Protein AF-0000000085037122 (afdb_homodimer)

Sequence (544 aa):
MSQRAVSKRISALEAEIGATLFDRQKNKINLTAAGKHFLTRATELLNTMRMTTYEVQQFTQQAKEQFSVGYFSPFEGALLRMALLDLPTTTNFLIEEAGIEHLISDVLLKKIDCAVIIDNPLFNAKIDQTNLDSVTLVTDHMTLGLSPDLISDQTDSPADYLAKFPVIYYSSEESTYLEEVFKSSIGQLADTFNARRVNSYEQMQLLVGMGKAISFYPTELIKYMATPYDHIAYLSLDGVTTAHSEFKLIYHHDNHQPLIKQIQRYFDTHQFMSQRAVSKRISALEAEIGATLFDRQKNKINLTAAGKHFLTRATELLNTMRMTTYEVQQFTQQAKEQFSVGYFSPFEGALLRMALLDLPTTTNFLIEEAGIEHLISDVLLKKIDCAVIIDNPLFNAKIDQTNLDSVTLVTDHMTLGLSPDLISDQTDSPADYLAKFPVIYYSSEESTYLEEVFKSSIGQLADTFNARRVNSYEQMQLLVGMGKAISFYPTELIKYMATPYDHIAYLSLDGVTTAHSEFKLIYHHDNHQPLIKQIQRYFDTHQF

Nearest PDB structures (foldseek):
  5b7h-assembly1_A-2  TM=7.886E-01  e=1.261E-11  Vibrio vulnificus
  5b7d-assembly1_A  TM=7.659E-01  e=2.885E-11  Vibrio vulnificus
  5b70-assembly1_D  TM=8.057E-01  e=8.514E-11  Vibrio vulnificus
  5b7h-assembly2_B-2  TM=7.870E-01  e=5.811E-11  Vibrio vulnificus
  5x0v-assembly1_A  TM=7.653E-01  e=4.505E-11  Vibrio vulnificus

Structure (mmCIF, N/CA/C/O backbone):
data_AF-0000000085037122-model_v1
#
loop_
_entity.id
_entity.type
_entity.pdbx_description
1 polymer 'Transcriptional regulator'
#
loop_
_atom_site.group_PDB
_atom_site.id
_atom_site.type_symbol
_atom_site.label_atom_id
_atom_site.label_alt_id
_atom_site.label_comp_id
_atom_site.label_asym_id
_atom_site.label_entity_id
_atom_site.label_seq_id
_atom_site.pdbx_PDB_ins_code
_atom_site.Cartn_x
_atom_site.Cartn_y
_atom_site.Cartn_z
_atom_site.occupancy
_atom_site.B_iso_or_equiv
_atom_site.auth_seq_id
_atom_site.auth_comp_id
_atom_site.auth_asym_id
_atom_site.auth_atom_id
_atom_site.pdbx_PDB_model_num
ATOM 1 N N . MET A 1 1 ? -5.117 7.746 -39.094 1 28.67 1 MET A N 1
ATOM 2 C CA . MET A 1 1 ? -4.641 9.039 -38.594 1 28.67 1 MET A CA 1
ATOM 3 C C . MET A 1 1 ? -3.121 9.055 -38.469 1 28.67 1 MET A C 1
ATOM 5 O O . MET A 1 1 ? -2.535 8.133 -37.906 1 28.67 1 MET A O 1
ATOM 9 N N . SER A 1 2 ? -2.502 9.977 -39.125 1 33.81 2 SER A N 1
ATOM 10 C CA . SER A 1 2 ? -1.051 9.969 -39.25 1 33.81 2 SER A CA 1
ATOM 11 C C . SER A 1 2 ? -0.363 10.406 -37.969 1 33.81 2 SER A C 1
ATOM 13 O O . SER A 1 2 ? -0.97 11.078 -37.125 1 33.81 2 SER A O 1
ATOM 15 N N . GLN A 1 3 ? 0.705 9.852 -37.719 1 37.91 3 GLN A N 1
ATOM 16 C CA . GLN A 1 3 ? 1.685 10.227 -36.719 1 37.91 3 GLN A CA 1
ATOM 17 C C . GLN A 1 3 ? 1.661 11.734 -36.469 1 37.91 3 GLN A C 1
ATOM 19 O O . GLN A 1 3 ? 1.847 12.188 -35.312 1 37.91 3 GLN A O 1
ATOM 24 N N . ARG A 1 4 ? 1.228 12.469 -37.344 1 41.72 4 ARG A N 1
ATOM 25 C CA . ARG A 1 4 ? 1.311 13.922 -37.375 1 41.72 4 ARG A CA 1
ATOM 26 C C . ARG A 1 4 ? 0.114 14.547 -36.656 1 41.72 4 ARG A C 1
ATOM 28 O O . ARG A 1 4 ? 0.257 15.555 -35.969 1 41.72 4 ARG A O 1
ATOM 35 N N . ALA A 1 5 ? -1.044 13.969 -36.688 1 40.03 5 ALA A N 1
ATOM 36 C CA . ALA A 1 5 ? -2.266 14.555 -36.156 1 40.03 5 ALA A CA 1
ATOM 37 C C . ALA A 1 5 ? -2.324 14.391 -34.625 1 40.03 5 ALA A C 1
ATOM 39 O O . ALA A 1 5 ? -2.762 15.297 -33.906 1 40.03 5 ALA A O 1
ATOM 40 N N . VAL A 1 6 ? -1.903 13.336 -34.094 1 41.81 6 VAL A N 1
ATOM 41 C CA . VAL A 1 6 ? -1.728 13.07 -32.656 1 41.81 6 VAL A CA 1
ATOM 42 C C . VAL A 1 6 ? -0.748 14.078 -32.062 1 41.81 6 VAL A C 1
ATOM 44 O O . VAL A 1 6 ? -0.993 14.633 -30.984 1 41.81 6 VAL A O 1
ATOM 47 N N . SER A 1 7 ? 0.217 14.359 -32.812 1 44.16 7 SER A N 1
ATOM 48 C CA . SER A 1 7 ? 1.263 15.289 -32.406 1 44.16 7 SER A CA 1
ATOM 49 C C . SER A 1 7 ? 0.714 16.703 -32.25 1 44.16 7 SER A C 1
ATOM 51 O O . SER A 1 7 ? 1.035 17.406 -31.281 1 44.16 7 SER A O 1
ATOM 53 N N . LYS A 1 8 ? -0.159 17.016 -33 1 48.09 8 LYS A N 1
ATOM 54 C CA . LYS A 1 8 ? -0.677 18.375 -33 1 48.09 8 LYS A CA 1
ATOM 55 C C . LYS A 1 8 ? -1.667 18.594 -31.859 1 48.09 8 LYS A C 1
ATOM 57 O O . LYS A 1 8 ? -1.671 19.656 -31.234 1 48.09 8 LYS A O 1
ATOM 62 N N . ARG A 1 9 ? -2.494 17.688 -31.531 1 42.41 9 ARG A N 1
ATOM 63 C CA . ARG A 1 9 ? -3.471 17.781 -30.453 1 42.41 9 ARG A CA 1
ATOM 64 C C . ARG A 1 9 ? -2.785 17.766 -29.094 1 42.41 9 ARG A C 1
ATOM 66 O O . ARG A 1 9 ? -3.18 18.5 -28.172 1 42.41 9 ARG A O 1
ATOM 73 N N . ILE A 1 10 ? -1.979 16.922 -28.922 1 48.09 10 ILE A N 1
ATOM 74 C CA . ILE A 1 10 ? -1.105 16.953 -27.75 1 48.09 10 ILE A CA 1
ATOM 75 C C . ILE A 1 10 ? -0.454 18.344 -27.641 1 48.09 10 ILE A C 1
ATOM 77 O O . ILE A 1 10 ? -0.385 18.906 -26.547 1 48.09 10 ILE A O 1
ATOM 81 N N . SER A 1 11 ? -0.186 18.75 -28.812 1 52.81 11 SER A N 1
ATOM 82 C CA . SER A 1 11 ? 0.436 20.078 -28.844 1 52.81 11 SER A CA 1
ATOM 83 C C . SER A 1 11 ? -0.554 21.156 -28.438 1 52.81 11 SER A C 1
ATOM 85 O O . SER A 1 11 ? -0.195 22.109 -27.719 1 52.81 11 SER A O 1
ATOM 87 N N . ALA A 1 12 ? -1.686 21.031 -28.734 1 47.84 12 ALA A N 1
ATOM 88 C CA . ALA A 1 12 ? -2.711 22 -28.375 1 47.84 12 ALA A CA 1
ATOM 89 C C . ALA A 1 12 ? -3.047 21.922 -26.891 1 47.84 12 ALA A C 1
ATOM 91 O O . ALA A 1 12 ? -3.209 22.953 -26.234 1 47.84 12 ALA A O 1
ATOM 92 N N . LEU A 1 13 ? -3.33 20.75 -26.406 1 44.78 13 LEU A N 1
ATOM 93 C CA . LEU A 1 13 ? -3.484 20.562 -24.969 1 44.78 13 LEU A CA 1
ATOM 94 C C . LEU A 1 13 ? -2.287 21.141 -24.219 1 44.78 13 LEU A C 1
ATOM 96 O O . LEU A 1 13 ? -2.449 21.797 -23.188 1 44.78 13 LEU A O 1
ATOM 100 N N . GLU A 1 14 ? -1.261 20.859 -24.734 1 49.47 14 GLU A N 1
ATOM 101 C CA . GLU A 1 14 ? -0.021 21.422 -24.219 1 49.47 14 GLU A CA 1
ATOM 102 C C . GLU A 1 14 ? -0.049 22.953 -24.25 1 49.47 14 GLU A C 1
ATOM 104 O O . GLU A 1 14 ? 0.399 23.609 -23.312 1 49.47 14 GLU A O 1
ATOM 109 N N . ALA A 1 15 ? -0.587 23.422 -25.219 1 49.31 15 ALA A N 1
ATOM 110 C CA . ALA A 1 15 ? -0.687 24.859 -25.375 1 49.31 15 ALA A CA 1
ATOM 111 C C . ALA A 1 15 ? -1.72 25.453 -24.406 1 49.31 15 ALA A C 1
ATOM 113 O O . ALA A 1 15 ? -1.498 26.5 -23.812 1 49.31 15 ALA A O 1
ATOM 114 N N . GLU A 1 16 ? -2.697 24.812 -24.25 1 44.72 16 GLU A N 1
ATOM 115 C CA . GLU A 1 16 ? -3.756 25.297 -23.359 1 44.72 16 GLU A CA 1
ATOM 116 C C . GLU A 1 16 ? -3.305 25.266 -21.906 1 44.72 16 GLU A C 1
ATOM 118 O O . GLU A 1 16 ? -3.625 26.156 -21.125 1 44.72 16 GLU A O 1
ATOM 123 N N . ILE A 1 17 ? -2.678 24.297 -21.641 1 42.62 17 ILE A N 1
ATOM 124 C CA . ILE A 1 17 ? -2.197 24.156 -20.266 1 42.62 17 ILE A CA 1
ATOM 125 C C . ILE A 1 17 ? -0.848 24.844 -20.125 1 42.62 17 ILE A C 1
ATOM 127 O O . ILE A 1 17 ? -0.381 25.078 -19 1 42.62 17 ILE A O 1
ATOM 131 N N . GLY A 1 18 ? -0.406 25.328 -21.312 1 43.69 18 GLY A N 1
ATOM 132 C CA . GLY A 1 18 ? 0.851 26.062 -21.359 1 43.69 18 GLY A CA 1
ATOM 133 C C . GLY A 1 18 ? 2.059 25.188 -21.078 1 43.69 18 GLY A C 1
ATOM 134 O O . GLY A 1 18 ? 3.098 25.672 -20.641 1 43.69 18 GLY A O 1
ATOM 135 N N . ALA A 1 19 ? 1.777 23.891 -21.016 1 43.44 19 ALA A N 1
ATOM 136 C CA . ALA A 1 19 ? 2.883 22.969 -20.75 1 43.44 19 ALA A CA 1
ATOM 137 C C . ALA A 1 19 ? 2.924 21.859 -21.781 1 43.44 19 ALA A C 1
ATOM 139 O O . ALA A 1 19 ? 1.881 21.422 -22.281 1 43.44 19 ALA A O 1
ATOM 140 N N . THR A 1 20 ? 4.082 21.562 -22.312 1 50.81 20 THR A N 1
ATOM 141 C CA . THR A 1 20 ? 4.312 20.422 -23.203 1 50.81 20 THR A CA 1
ATOM 142 C C . THR A 1 20 ? 4.184 19.109 -22.422 1 50.81 20 THR A C 1
ATOM 144 O O . THR A 1 20 ? 4.859 18.906 -21.422 1 50.81 20 THR A O 1
ATOM 147 N N . LEU A 1 21 ? 3.164 18.312 -22.766 1 48.31 21 LEU A N 1
ATOM 148 C CA . LEU A 1 21 ? 2.857 17.109 -22.031 1 48.31 21 LEU A CA 1
ATOM 149 C C . LEU A 1 21 ? 3.566 15.898 -22.641 1 48.31 21 LEU A C 1
ATOM 151 O O . LEU A 1 21 ? 3.836 14.914 -21.938 1 48.31 21 LEU A O 1
ATOM 155 N N . PHE A 1 22 ? 3.809 16.062 -24 1 48.81 22 PHE A N 1
ATOM 156 C CA . PHE A 1 22 ? 4.449 14.969 -24.719 1 48.81 22 PHE A CA 1
ATOM 157 C C . PHE A 1 22 ? 5.688 15.461 -25.453 1 48.81 22 PHE A C 1
ATOM 159 O O . PHE A 1 22 ? 5.68 16.547 -26.047 1 48.81 22 PHE A O 1
ATOM 166 N N . ASP A 1 23 ? 6.875 14.922 -25.172 1 49.38 23 ASP A N 1
ATOM 167 C CA . ASP A 1 23 ? 8.055 15.18 -25.984 1 49.38 23 ASP A CA 1
ATOM 168 C C . ASP A 1 23 ? 7.973 14.43 -27.312 1 49.38 23 ASP A C 1
ATOM 170 O O . ASP A 1 23 ? 7.938 13.195 -27.328 1 49.38 23 ASP A O 1
ATOM 174 N N . ARG A 1 24 ? 7.492 15.133 -28.297 1 44.66 24 ARG A N 1
ATOM 175 C CA . ARG A 1 24 ? 7.266 14.586 -29.625 1 44.66 24 ARG A CA 1
ATOM 176 C C . ARG A 1 24 ? 8.586 14.359 -30.359 1 44.66 24 ARG A C 1
ATOM 178 O O . ARG A 1 24 ? 8.719 14.703 -31.531 1 44.66 24 ARG A O 1
ATOM 185 N N . GLN A 1 25 ? 9.625 14.18 -29.734 1 45.06 25 GLN A N 1
ATOM 186 C CA . GLN A 1 25 ? 10.695 13.828 -30.672 1 45.06 25 GLN A CA 1
ATOM 187 C C . GLN A 1 25 ? 10.297 12.641 -31.547 1 45.06 25 GLN A C 1
ATOM 189 O O . GLN A 1 25 ? 9.406 11.867 -31.172 1 45.06 25 GLN A O 1
ATOM 194 N N . LYS A 1 26 ? 10.797 12.383 -32.75 1 40.94 26 LYS A N 1
ATOM 195 C CA . LYS A 1 26 ? 10.438 11.516 -33.875 1 40.94 26 LYS A CA 1
ATOM 196 C C . LYS A 1 26 ? 9.695 10.273 -33.406 1 40.94 26 LYS A C 1
ATOM 198 O O . LYS A 1 26 ? 8.656 9.914 -33.969 1 40.94 26 LYS A O 1
ATOM 203 N N . ASN A 1 27 ? 10.219 9.109 -33.094 1 36.44 27 ASN A N 1
ATOM 204 C CA . ASN A 1 27 ? 9.766 7.723 -33.062 1 36.44 27 ASN A CA 1
ATOM 205 C C . ASN A 1 27 ? 9.219 7.332 -31.703 1 36.44 27 ASN A C 1
ATOM 207 O O . ASN A 1 27 ? 8.867 6.172 -31.469 1 36.44 27 ASN A O 1
ATOM 211 N N . LYS A 1 28 ? 9.25 8.289 -30.656 1 35.5 28 LYS A N 1
ATOM 212 C CA . LYS A 1 28 ? 8.812 7.723 -29.375 1 35.5 28 LYS A CA 1
ATOM 213 C C . LYS A 1 28 ? 7.945 8.711 -28.609 1 35.5 28 LYS A C 1
ATOM 215 O O . LYS A 1 28 ? 8.336 9.859 -28.406 1 35.5 28 LYS A O 1
ATOM 220 N N . ILE A 1 29 ? 6.574 8.625 -28.5 1 36.69 29 ILE A N 1
ATOM 221 C CA . ILE A 1 29 ? 5.641 9.453 -27.766 1 36.69 29 ILE A CA 1
ATOM 222 C C . ILE A 1 29 ? 5.84 9.242 -26.266 1 36.69 29 ILE A C 1
ATOM 224 O O . ILE A 1 29 ? 5.508 8.18 -25.734 1 36.69 29 ILE A O 1
ATOM 228 N N . ASN A 1 30 ? 6.789 10.039 -25.672 1 43.25 30 ASN A N 1
ATOM 229 C CA . ASN A 1 30 ? 7.023 10 -24.234 1 43.25 30 ASN A CA 1
ATOM 230 C C . ASN A 1 30 ? 6.234 11.094 -23.516 1 43.25 30 ASN A C 1
ATOM 232 O O . ASN A 1 30 ? 6.082 12.203 -24.031 1 43.25 30 ASN A O 1
ATOM 236 N N . LEU A 1 31 ? 5.379 10.781 -22.516 1 45.06 31 LEU A N 1
ATOM 237 C CA . LEU A 1 31 ? 4.785 11.82 -21.688 1 45.06 31 LEU A CA 1
ATOM 238 C C . LEU A 1 31 ? 5.859 12.719 -21.094 1 45.06 31 LEU A C 1
ATOM 240 O O . LEU A 1 31 ? 6.91 12.242 -20.656 1 45.06 31 LEU A O 1
ATOM 244 N N . THR A 1 32 ? 5.598 14.016 -21.172 1 46.31 32 THR A N 1
ATOM 245 C CA . THR A 1 32 ? 6.465 14.969 -20.484 1 46.31 32 THR A CA 1
ATOM 246 C C . THR A 1 32 ? 6.223 14.93 -18.984 1 46.31 32 THR A C 1
ATOM 248 O O . THR A 1 32 ? 5.293 14.273 -18.516 1 46.31 32 THR A O 1
ATOM 251 N N . ALA A 1 33 ? 7.023 15.531 -18.172 1 45.62 33 ALA A N 1
ATOM 252 C CA . ALA A 1 33 ? 6.828 15.695 -16.734 1 45.62 33 ALA A CA 1
ATOM 253 C C . ALA A 1 33 ? 5.473 16.328 -16.438 1 45.62 33 ALA A C 1
ATOM 255 O O . ALA A 1 33 ? 4.77 15.891 -15.516 1 45.62 33 ALA A O 1
ATOM 256 N N . ALA A 1 34 ? 5.109 17.312 -17.125 1 44.31 34 ALA A N 1
ATOM 257 C CA . ALA A 1 34 ? 3.832 18 -16.984 1 44.31 34 ALA A CA 1
ATOM 258 C C . ALA A 1 34 ? 2.666 17.078 -17.344 1 44.31 34 ALA A C 1
ATOM 260 O O . ALA A 1 34 ? 1.625 17.109 -16.688 1 44.31 34 ALA A O 1
ATOM 261 N N . GLY A 1 35 ? 2.838 16.328 -18.297 1 45.47 35 GLY A N 1
ATOM 262 C CA . GLY A 1 35 ? 1.828 15.359 -18.703 1 45.47 35 GLY A CA 1
ATOM 263 C C . GLY A 1 35 ? 1.562 14.289 -17.672 1 45.47 35 GLY A C 1
ATOM 264 O O . GLY A 1 35 ? 0.407 13.953 -17.391 1 45.47 35 GLY A O 1
ATOM 265 N N . LYS A 1 36 ? 2.576 13.781 -17.203 1 49.22 36 LYS A N 1
ATOM 266 C CA . LYS A 1 36 ? 2.477 12.797 -16.125 1 49.22 36 LYS A CA 1
ATOM 267 C C . LYS A 1 36 ? 1.764 13.383 -14.906 1 49.22 36 LYS A C 1
ATOM 269 O O . LYS A 1 36 ? 0.916 12.727 -14.297 1 49.22 36 LYS A O 1
ATOM 274 N N . HIS A 1 37 ? 1.987 14.602 -14.641 1 48.22 37 HIS A N 1
ATOM 275 C CA . HIS A 1 37 ? 1.341 15.32 -13.547 1 48.22 37 HIS A CA 1
ATOM 276 C C . HIS A 1 37 ? -0.148 15.508 -13.82 1 48.22 37 HIS A C 1
ATOM 278 O O . HIS A 1 37 ? -0.976 15.312 -12.93 1 48.22 37 HIS A O 1
ATOM 284 N N . PHE A 1 38 ? -0.425 15.852 -15.016 1 45.88 38 PHE A N 1
ATOM 285 C CA . PHE A 1 38 ? -1.817 16.094 -15.375 1 45.88 38 PHE A CA 1
ATOM 286 C C . PHE A 1 38 ? -2.625 14.797 -15.289 1 45.88 38 PHE A C 1
ATOM 288 O O . PHE A 1 38 ? -3.74 14.789 -14.766 1 45.88 38 PHE A O 1
ATOM 295 N N . LEU A 1 39 ? -2.049 13.797 -15.797 1 46.5 39 LEU A N 1
ATOM 296 C CA . LEU A 1 39 ? -2.75 12.516 -15.789 1 46.5 39 LEU A CA 1
ATOM 297 C C . LEU A 1 39 ? -2.998 12.047 -14.359 1 46.5 39 LEU A C 1
ATOM 299 O O . LEU A 1 39 ? -4.09 11.562 -14.039 1 46.5 39 LEU A O 1
ATOM 303 N N . THR A 1 40 ? -2.062 12.156 -13.672 1 48.88 40 THR A N 1
ATOM 304 C CA . THR A 1 40 ? -2.189 11.812 -12.258 1 48.88 40 THR A CA 1
ATOM 305 C C . THR A 1 40 ? -3.252 12.672 -11.586 1 48.88 40 THR A C 1
ATOM 307 O O . THR A 1 40 ? -4.098 12.156 -10.852 1 48.88 40 THR A O 1
ATOM 310 N N . ARG A 1 41 ? -3.266 13.922 -11.898 1 46 41 ARG A N 1
ATOM 311 C CA . ARG A 1 41 ? -4.215 14.852 -11.281 1 46 41 ARG A CA 1
ATOM 312 C C . ARG A 1 41 ? -5.637 14.57 -11.758 1 46 41 ARG A C 1
ATOM 314 O O . ARG A 1 41 ? -6.582 14.602 -10.969 1 46 41 ARG A O 1
ATOM 321 N N . ALA A 1 42 ? -5.754 14.297 -12.984 1 45.81 42 ALA A N 1
ATOM 322 C CA . ALA A 1 42 ? -7.074 14.023 -13.539 1 45.81 42 ALA A CA 1
ATOM 323 C C . ALA A 1 42 ? -7.676 12.758 -12.938 1 45.81 42 ALA A C 1
ATOM 325 O O . ALA A 1 42 ? -8.859 12.727 -12.594 1 45.81 42 ALA A O 1
ATOM 326 N N . THR A 1 43 ? -6.824 11.805 -12.891 1 45.94 43 THR A N 1
ATOM 327 C CA . THR A 1 43 ? -7.27 10.547 -12.289 1 45.94 43 THR A CA 1
ATOM 328 C C . THR A 1 43 ? -7.648 10.758 -10.828 1 45.94 43 THR A C 1
ATOM 330 O O . THR A 1 43 ? -8.664 10.234 -10.367 1 45.94 43 THR A O 1
ATOM 333 N N . GLU A 1 44 ? -6.902 11.477 -10.195 1 46.78 44 GLU A N 1
ATOM 334 C CA . GLU A 1 44 ? -7.156 11.82 -8.805 1 46.78 44 GLU A CA 1
ATOM 335 C C . GLU A 1 44 ? -8.43 12.656 -8.664 1 46.78 44 GLU A C 1
ATOM 337 O O . GLU A 1 44 ? -9.219 12.438 -7.742 1 46.78 44 GLU A O 1
ATOM 342 N N . LEU A 1 45 ? -8.57 13.609 -9.523 1 43.69 45 LEU A N 1
ATOM 343 C CA . LEU A 1 45 ? -9.758 14.453 -9.5 1 43.69 45 LEU A CA 1
ATOM 344 C C . LEU A 1 45 ? -11.023 13.625 -9.695 1 43.69 45 LEU A C 1
ATOM 346 O O . LEU A 1 45 ? -12.016 13.828 -9 1 43.69 45 LEU A O 1
ATOM 350 N N . LEU A 1 46 ? -10.914 12.742 -10.531 1 40.31 46 LEU A N 1
ATOM 351 C CA . LEU A 1 46 ? -12.062 11.883 -10.781 1 40.31 46 LEU A CA 1
ATOM 352 C C . LEU A 1 46 ? -12.352 11 -9.57 1 40.31 46 LEU A C 1
ATOM 354 O O . LEU A 1 46 ? -13.516 10.828 -9.188 1 40.31 46 LEU A O 1
ATOM 358 N N . ASN A 1 47 ? -11.336 10.477 -9.055 1 45.59 47 ASN A N 1
ATOM 359 C CA . ASN A 1 47 ? -11.5 9.633 -7.871 1 45.59 47 ASN A CA 1
ATOM 360 C C . ASN A 1 47 ? -12.016 10.43 -6.68 1 45.59 47 ASN A C 1
ATOM 362 O O . ASN A 1 47 ? -12.883 9.969 -5.941 1 45.59 47 ASN A O 1
ATOM 366 N N . THR A 1 48 ? -11.438 11.586 -6.531 1 43.31 48 THR A N 1
ATOM 367 C CA . THR A 1 48 ? -11.867 12.492 -5.473 1 43.31 48 THR A CA 1
ATOM 368 C C . THR A 1 48 ? -13.305 12.953 -5.703 1 43.31 48 THR A C 1
ATOM 370 O O . THR A 1 48 ? -14.102 13.016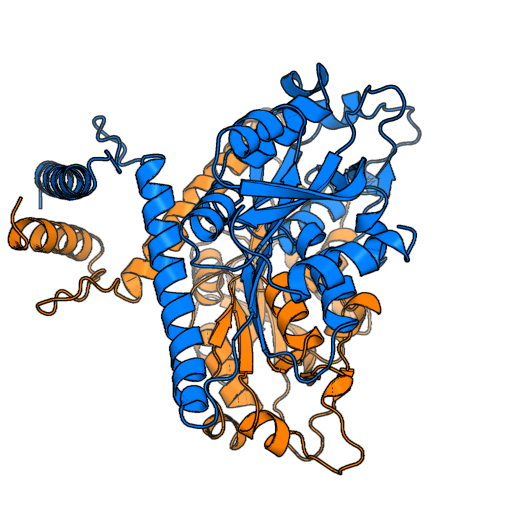 -4.766 1 43.31 48 THR A O 1
ATOM 373 N N . MET A 1 49 ? -13.594 13.359 -6.863 1 36.47 49 MET A N 1
ATOM 374 C CA . MET A 1 49 ? -14.953 13.773 -7.191 1 36.47 49 MET A CA 1
ATOM 375 C C . MET A 1 49 ? -15.953 12.672 -6.871 1 36.47 49 MET A C 1
ATOM 377 O O . MET A 1 49 ? -17.047 12.938 -6.363 1 36.47 49 MET A O 1
ATOM 381 N N . ARG A 1 50 ? -15.508 11.555 -7.094 1 39.62 50 ARG A N 1
ATOM 382 C CA . ARG A 1 50 ? -16.406 10.438 -6.793 1 39.62 50 ARG A CA 1
ATOM 383 C C . ARG A 1 50 ? -16.562 10.25 -5.289 1 39.62 50 ARG A C 1
ATOM 385 O O . ARG A 1 50 ? -17.656 9.977 -4.805 1 39.62 50 ARG A O 1
ATOM 392 N N . MET A 1 51 ? -15.484 10.328 -4.602 1 41.16 51 MET A N 1
ATOM 393 C CA . MET A 1 51 ? -15.57 10.211 -3.146 1 41.16 51 MET A CA 1
ATOM 394 C C . MET A 1 51 ? -16.344 11.383 -2.553 1 41.16 51 MET A C 1
ATOM 396 O O . MET A 1 51 ? -17.109 11.211 -1.597 1 41.16 51 MET A O 1
ATOM 400 N N . THR A 1 52 ? -16.156 12.516 -3.143 1 41.06 52 THR A N 1
ATOM 401 C CA . THR A 1 52 ? -16.812 13.734 -2.66 1 41.06 52 THR A CA 1
ATOM 402 C C . THR A 1 52 ? -18.312 13.688 -2.93 1 41.06 52 THR A C 1
ATOM 404 O O . THR A 1 52 ? -19.109 14.164 -2.117 1 41.06 52 THR A O 1
ATOM 407 N N . THR A 1 53 ? -18.625 13.133 -3.986 1 37.56 53 THR A N 1
ATOM 408 C CA . THR A 1 53 ? -20.062 13.141 -4.234 1 37.56 53 THR A CA 1
ATOM 409 C C . THR A 1 53 ? -20.812 12.438 -3.104 1 37.56 53 THR A C 1
ATOM 411 O O . THR A 1 53 ? -21.891 12.875 -2.699 1 37.56 53 THR A O 1
ATOM 414 N N . TYR A 1 54 ? -20.297 11.367 -2.66 1 37.69 54 TYR A N 1
ATOM 415 C CA . TYR A 1 54 ? -20.922 10.727 -1.517 1 37.69 54 TYR A CA 1
ATOM 416 C C . TYR A 1 54 ? -20.953 11.656 -0.311 1 37.69 54 TYR A C 1
ATOM 418 O O . TYR A 1 54 ? -21.953 11.742 0.398 1 37.69 54 TYR A O 1
ATOM 426 N N . GLU A 1 55 ? -19.859 12.312 -0.24 1 37.62 55 GLU A N 1
ATOM 427 C CA . GLU A 1 55 ? -19.812 13.266 0.865 1 37.62 55 GLU A CA 1
ATOM 428 C C . GLU A 1 55 ? -20.844 14.367 0.688 1 37.62 55 GLU A C 1
ATOM 430 O O . GLU A 1 55 ? -21.453 14.812 1.662 1 37.62 55 GLU A O 1
ATOM 435 N N . VAL A 1 56 ? -21.109 14.648 -0.518 1 36.91 56 VAL A N 1
ATOM 436 C CA . VAL A 1 56 ? -22.094 15.703 -0.763 1 36.91 56 VAL A CA 1
ATOM 437 C C . VAL A 1 56 ? -23.484 15.242 -0.309 1 36.91 56 VAL A C 1
ATOM 439 O O . VAL A 1 56 ? -24.25 16.016 0.261 1 36.91 56 VAL A O 1
ATOM 442 N N . GLN A 1 57 ? -23.734 14.055 -0.609 1 38.56 57 GLN A N 1
ATOM 443 C CA . GLN A 1 57 ? -25.078 13.633 -0.226 1 38.56 57 GLN A CA 1
ATOM 444 C C . GLN A 1 57 ? -25.25 13.664 1.29 1 38.56 57 GLN A C 1
ATOM 446 O O . GLN A 1 57 ? -26.344 13.945 1.79 1 38.56 57 GLN A O 1
ATOM 451 N N . GLN A 1 58 ? -24.203 13.195 1.931 1 38.62 58 GLN A N 1
ATOM 452 C CA . GLN A 1 58 ? -24.328 13.344 3.377 1 38.62 58 GLN A CA 1
ATOM 453 C C . GLN A 1 58 ? -24.344 14.82 3.777 1 38.62 58 GLN A C 1
ATOM 455 O O . GLN A 1 58 ? -24.578 15.148 4.941 1 38.62 58 GLN A O 1
ATOM 460 N N . PHE A 1 59 ? -24.141 15.648 2.867 1 36.91 59 PHE A N 1
ATOM 461 C CA . PHE A 1 59 ? -24.047 17.094 3.078 1 36.91 59 PHE A CA 1
ATOM 462 C C . PHE A 1 59 ? -25.422 17.672 3.387 1 36.91 59 PHE A C 1
ATOM 464 O O . PHE A 1 59 ? -25.562 18.875 3.625 1 36.91 59 PHE A O 1
ATOM 471 N N . THR A 1 60 ? -26.453 17.141 3.094 1 35.47 60 THR A N 1
ATOM 472 C CA . THR A 1 60 ? -27.578 18.016 3.4 1 35.47 60 THR A CA 1
ATOM 473 C C . THR A 1 60 ? -27.562 18.438 4.863 1 35.47 60 THR A C 1
ATOM 475 O O . THR A 1 60 ? -28.188 19.422 5.242 1 35.47 60 THR A O 1
ATOM 478 N N . GLN A 1 61 ? -27.625 17.578 5.859 1 37.59 61 GLN A N 1
ATOM 479 C CA . GLN A 1 61 ? -27.828 18.234 7.145 1 37.59 61 GLN A CA 1
ATOM 480 C C . GLN A 1 61 ? -26.75 19.281 7.41 1 37.59 61 GLN A C 1
ATOM 482 O O . GLN A 1 61 ? -25.781 19.375 6.648 1 37.59 61 GLN A O 1
ATOM 487 N N . GLN A 1 62 ? -26.297 19.625 8.906 1 38.41 62 GLN A N 1
ATOM 488 C CA . GLN A 1 62 ? -25.453 20.703 9.406 1 38.41 62 GLN A CA 1
ATOM 489 C C . GLN A 1 62 ? -24.109 20.719 8.68 1 38.41 62 GLN A C 1
ATOM 491 O O . GLN A 1 62 ? -23.453 19.688 8.555 1 38.41 62 GLN A O 1
ATOM 496 N N . ALA A 1 63 ? -23.766 21.578 7.691 1 44.25 63 ALA A N 1
ATOM 497 C CA . ALA A 1 63 ? -22.531 22.109 7.105 1 44.25 63 ALA A CA 1
ATOM 498 C C . ALA A 1 63 ? -21.344 21.828 8.008 1 44.25 63 ALA A C 1
ATOM 500 O O . ALA A 1 63 ? -20.891 22.719 8.727 1 44.25 63 ALA A O 1
ATOM 501 N N . LYS A 1 64 ? -21.375 20.938 8.906 1 49.97 64 LYS A N 1
ATOM 502 C CA . LYS A 1 64 ? -20.25 20.828 9.82 1 49.97 64 LYS A CA 1
ATOM 503 C C . LYS A 1 64 ? -18.922 20.828 9.062 1 49.97 64 LYS A C 1
ATOM 505 O O . LYS A 1 64 ? -18.812 20.25 7.977 1 49.97 64 LYS A O 1
ATOM 510 N N . GLU A 1 65 ? -18.141 21.906 9.398 1 60.97 65 GLU A N 1
ATOM 511 C CA . GLU A 1 65 ? -16.797 22.266 8.938 1 60.97 65 GLU A CA 1
ATOM 512 C C . GLU A 1 65 ? -15.922 21.016 8.781 1 60.97 65 GLU A C 1
ATOM 514 O O . GLU A 1 65 ? -15.789 20.234 9.711 1 60.97 65 GLU A O 1
ATOM 519 N N . GLN A 1 66 ? -15.828 20.484 7.547 1 83.12 66 GLN A N 1
ATOM 520 C CA . GLN A 1 66 ? -14.953 19.375 7.203 1 83.12 66 GLN A CA 1
ATOM 521 C C . GLN A 1 66 ? -13.484 19.781 7.234 1 83.12 66 GLN A C 1
ATOM 523 O O . GLN A 1 66 ? -13.125 20.844 6.707 1 83.12 66 GLN A O 1
ATOM 528 N N . PHE A 1 67 ? -12.742 19.203 8.086 1 91.06 67 PHE A N 1
ATOM 529 C CA . PHE A 1 67 ? -11.297 19.406 8.18 1 91.06 67 PHE A CA 1
ATOM 530 C C . PHE A 1 67 ? -10.562 18.484 7.211 1 91.06 67 PHE A C 1
ATOM 532 O O . PHE A 1 67 ? -10.648 17.266 7.32 1 91.06 67 PHE A O 1
ATOM 539 N N . SER A 1 68 ? -9.922 19.016 6.211 1 94.19 68 SER A N 1
ATOM 540 C CA . SER A 1 68 ? -9.258 18.234 5.16 1 94.19 68 SER A CA 1
ATOM 541 C C . SER A 1 68 ? -7.754 18.156 5.41 1 94.19 68 SER A C 1
ATOM 543 O O . SER A 1 68 ? -7.082 19.172 5.57 1 94.19 68 SER A O 1
ATOM 545 N N . VAL A 1 69 ? -7.273 16.938 5.387 1 96.25 69 VAL A N 1
ATOM 546 C CA . VAL A 1 69 ? -5.867 16.703 5.691 1 96.25 69 VAL A CA 1
ATOM 547 C C . VAL A 1 69 ? -5.246 15.812 4.613 1 96.25 69 VAL A C 1
ATOM 549 O O . VAL A 1 69 ? -5.875 14.859 4.152 1 96.25 69 VAL A O 1
ATOM 552 N N . GLY A 1 70 ? -3.994 16.141 4.234 1 96.44 70 GLY A N 1
ATOM 553 C CA . GLY A 1 70 ? -3.25 15.344 3.27 1 96.44 70 GLY A CA 1
ATOM 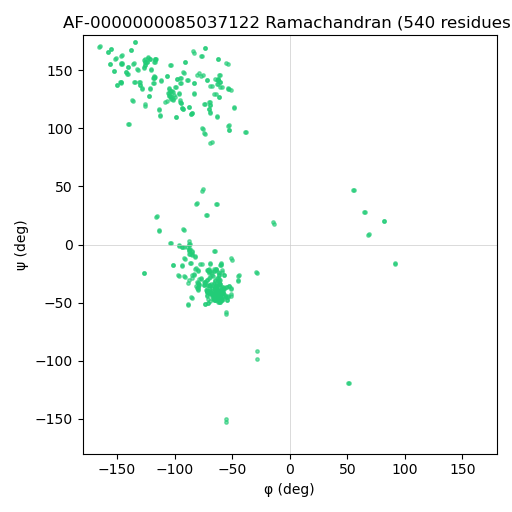554 C C . GLY A 1 70 ? -1.999 14.711 3.854 1 96.44 70 GLY A C 1
ATOM 555 O O . GLY A 1 70 ? -1.508 15.148 4.898 1 96.44 70 GLY A O 1
ATOM 556 N N . TYR A 1 71 ? -1.526 13.672 3.191 1 95.31 71 TYR A N 1
ATOM 557 C CA . TYR A 1 71 ? -0.256 13.039 3.535 1 95.31 71 TYR A CA 1
ATOM 558 C C . TYR A 1 71 ? 0.45 12.516 2.291 1 95.31 71 TYR A C 1
ATOM 560 O O . TYR A 1 71 ? -0.196 12.219 1.282 1 95.31 71 TYR A O 1
ATOM 568 N N . PHE A 1 72 ? 1.704 12.398 2.391 1 91.31 72 PHE A N 1
ATOM 569 C CA . PHE A 1 72 ? 2.51 12.062 1.223 1 91.31 72 PHE A CA 1
ATOM 570 C C . PHE A 1 72 ? 2.629 10.555 1.065 1 91.31 72 PHE A C 1
ATOM 572 O O . PHE A 1 72 ? 2.318 10.008 0.004 1 91.31 72 PHE A O 1
ATOM 579 N N . SER A 1 73 ? 3.035 9.859 2.125 1 92.19 73 SER A N 1
ATOM 580 C CA . SER A 1 73 ? 3.334 8.438 2.092 1 92.19 73 SER A CA 1
ATOM 581 C C . SER A 1 73 ? 2.703 7.707 3.275 1 92.19 73 SER A C 1
ATOM 583 O O . SER A 1 73 ? 2.164 8.344 4.184 1 92.19 73 SER A O 1
ATOM 585 N N . PRO A 1 74 ? 2.814 6.348 3.283 1 93.5 74 PRO A N 1
ATOM 586 C CA . PRO A 1 74 ? 2.291 5.594 4.426 1 93.5 74 PRO A 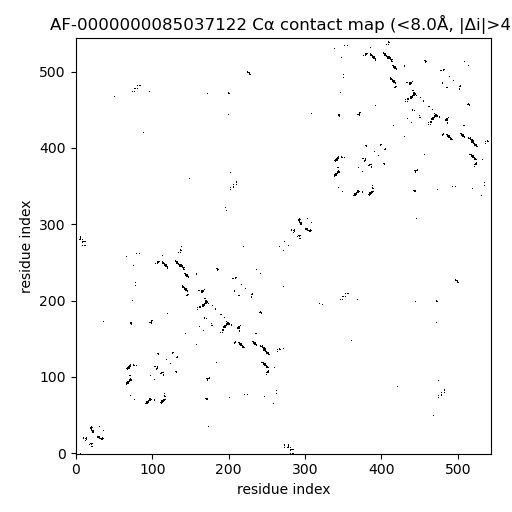CA 1
ATOM 587 C C . PRO A 1 74 ? 2.904 6.035 5.754 1 93.5 74 PRO A C 1
ATOM 589 O O . PRO A 1 74 ? 2.264 5.922 6.801 1 93.5 74 PRO A O 1
ATOM 592 N N . PHE A 1 75 ? 4.098 6.586 5.781 1 94.25 75 PHE A N 1
ATOM 593 C CA . PHE A 1 75 ? 4.738 7.016 7.02 1 94.25 75 PHE A CA 1
ATOM 594 C C . PHE A 1 75 ? 4.051 8.25 7.586 1 94.25 75 PHE A C 1
ATOM 596 O O . PHE A 1 75 ? 3.711 8.297 8.766 1 94.25 75 PHE A O 1
ATOM 603 N N . GLU A 1 76 ? 3.877 9.25 6.723 1 95.06 76 GLU A N 1
ATOM 604 C CA . GLU A 1 76 ? 3.1 10.414 7.148 1 95.06 76 GLU A CA 1
ATOM 605 C C . GLU A 1 76 ? 1.665 10.016 7.492 1 95.06 76 GLU A C 1
ATOM 607 O O . GLU A 1 76 ? 1.057 10.594 8.398 1 95.06 76 GLU A O 1
ATOM 612 N N . GLY A 1 77 ? 1.146 9.039 6.734 1 94.94 77 GLY A N 1
ATOM 613 C CA . GLY A 1 77 ? -0.178 8.523 7.051 1 94.94 77 GLY A CA 1
ATOM 614 C C . GLY A 1 77 ? -0.281 7.965 8.453 1 94.94 77 GLY A C 1
ATOM 615 O O . GLY A 1 77 ? -1.28 8.18 9.141 1 94.94 77 GLY A O 1
ATOM 616 N N . ALA A 1 78 ? 0.709 7.27 8.859 1 94.06 78 ALA A N 1
ATOM 617 C CA . ALA A 1 78 ? 0.742 6.715 10.211 1 94.06 78 ALA A CA 1
ATOM 618 C C . ALA A 1 78 ? 0.745 7.82 11.258 1 94.06 78 ALA A C 1
ATOM 620 O O . ALA A 1 78 ? 0.044 7.73 12.266 1 94.06 78 ALA A O 1
ATOM 621 N N . LEU A 1 79 ? 1.523 8.852 11.016 1 95.06 79 LEU A N 1
ATOM 622 C CA . LEU A 1 79 ? 1.562 9.984 11.938 1 95.06 79 LEU A CA 1
ATOM 623 C C . LEU A 1 79 ? 0.19 10.641 12.047 1 95.06 79 LEU A C 1
ATOM 625 O O . LEU A 1 79 ? -0.266 10.953 13.148 1 95.06 79 LEU A O 1
ATOM 629 N N . LEU A 1 80 ? -0.4 10.828 10.906 1 94.44 80 LEU A N 1
ATOM 630 C CA . LEU A 1 80 ? -1.723 11.445 10.891 1 94.44 80 LEU A CA 1
ATOM 631 C C . LEU A 1 80 ? -2.727 10.594 11.656 1 94.44 80 LEU A C 1
ATOM 633 O O . LEU A 1 80 ? -3.537 11.125 12.422 1 94.44 80 LEU A O 1
ATOM 637 N N . ARG A 1 81 ? -2.68 9.336 11.414 1 93 81 ARG A N 1
ATOM 638 C CA . ARG A 1 81 ? -3.594 8.438 12.109 1 93 81 ARG A CA 1
ATOM 639 C C . ARG A 1 81 ? -3.465 8.586 13.625 1 93 81 ARG A C 1
ATOM 641 O O . ARG A 1 81 ? -4.469 8.703 14.328 1 93 81 ARG A O 1
ATOM 648 N N . MET A 1 82 ? -2.266 8.633 14.117 1 92.62 82 MET A N 1
ATOM 649 C CA . MET A 1 82 ? -2.023 8.758 15.555 1 92.62 82 MET A CA 1
ATOM 650 C C . MET A 1 82 ? -2.652 10.031 16.109 1 92.62 82 MET A C 1
ATOM 652 O O . MET A 1 82 ? -3.355 10 17.109 1 92.62 82 MET A O 1
ATOM 656 N N . ALA A 1 83 ? -2.428 11.109 15.406 1 93.5 83 ALA A N 1
ATOM 657 C CA . ALA A 1 83 ? -2.918 12.406 15.883 1 93.5 83 ALA A CA 1
ATOM 658 C C . ALA A 1 83 ? -4.434 12.5 15.75 1 93.5 83 ALA A C 1
ATOM 660 O O . ALA A 1 83 ? -5.109 13.016 16.641 1 93.5 83 ALA A O 1
ATOM 661 N N . LEU A 1 84 ? -4.984 11.984 14.656 1 92.38 84 LEU A N 1
ATOM 662 C CA . LEU A 1 84 ? -6.406 12.148 14.375 1 92.38 84 LEU A CA 1
ATOM 663 C C . LEU A 1 84 ? -7.25 11.25 15.273 1 92.38 84 LEU A C 1
ATOM 665 O O . LEU A 1 84 ? -8.383 11.602 15.617 1 92.38 84 LEU A O 1
ATOM 669 N N . LEU A 1 85 ? -6.711 10.102 15.617 1 89.44 85 LEU A N 1
ATOM 670 C CA . LEU A 1 85 ? -7.434 9.203 16.516 1 89.44 85 LEU A CA 1
ATOM 671 C C . LEU A 1 85 ? -7.582 9.82 17.891 1 89.44 85 LEU A C 1
ATOM 673 O O . LEU A 1 85 ? -8.445 9.414 18.672 1 89.44 85 LEU A O 1
ATOM 677 N N . ASP A 1 86 ? -6.707 10.766 18.156 1 88.81 86 ASP A N 1
ATOM 678 C CA . ASP A 1 86 ? -6.754 11.43 19.453 1 88.81 86 ASP A CA 1
ATOM 679 C C . ASP A 1 86 ? -7.754 12.578 19.453 1 88.81 86 ASP A C 1
ATOM 681 O O . ASP A 1 86 ? -8.055 13.156 20.5 1 88.81 86 ASP A O 1
ATOM 685 N N . LEU A 1 87 ? -8.289 12.93 18.312 1 85.81 87 LEU A N 1
ATOM 686 C CA . LEU A 1 87 ? -9.281 13.992 18.203 1 85.81 87 LEU A CA 1
ATOM 687 C C . LEU A 1 87 ? -10.68 13.477 18.531 1 85.81 87 LEU A C 1
ATOM 689 O O . LEU A 1 87 ? -10.906 12.266 18.547 1 85.81 87 LEU A O 1
ATOM 693 N N . PRO A 1 88 ? -11.555 14.414 18.75 1 76.25 88 PRO A N 1
ATOM 694 C CA . PRO A 1 88 ? -12.922 13.984 19.031 1 76.25 88 PRO A CA 1
ATOM 695 C C . PRO A 1 88 ? -13.539 13.188 17.891 1 76.25 88 PRO A C 1
ATOM 697 O O . PRO A 1 88 ? -13.312 13.5 16.719 1 76.25 88 PRO A O 1
ATOM 700 N N . THR A 1 89 ? -14.273 12.148 18.156 1 72.38 89 THR A N 1
ATOM 701 C CA . THR A 1 89 ? -14.883 11.227 17.203 1 72.38 89 THR A CA 1
ATOM 702 C C . THR A 1 89 ? -15.859 11.961 16.281 1 72.38 89 THR A C 1
ATOM 704 O O . THR A 1 89 ? -16.203 11.469 15.219 1 72.38 89 THR A O 1
ATOM 707 N N . THR A 1 90 ? -16.25 13.164 16.719 1 70.88 90 THR A N 1
ATOM 708 C CA . THR A 1 90 ? -17.219 13.938 15.961 1 70.88 90 THR A CA 1
ATOM 709 C C . THR A 1 90 ? -16.547 14.703 14.828 1 70.88 90 THR A C 1
ATOM 711 O O . THR A 1 90 ? -17.219 15.281 13.977 1 70.88 90 THR A O 1
ATOM 714 N N . THR A 1 91 ? -15.227 14.648 14.93 1 77.31 91 THR A N 1
ATOM 715 C CA . THR A 1 91 ? -14.516 15.391 13.891 1 77.31 91 THR A CA 1
ATOM 716 C C . THR A 1 91 ? -14.664 14.711 12.539 1 77.31 91 THR A C 1
ATOM 718 O O . THR A 1 91 ? -14.422 13.508 12.414 1 77.31 91 THR A O 1
ATOM 721 N N . ASN A 1 92 ? -15.188 15.484 11.625 1 81.75 92 ASN A N 1
ATOM 722 C CA . ASN A 1 92 ? -15.305 14.992 10.258 1 81.75 92 ASN A CA 1
ATOM 723 C C . ASN A 1 92 ? -14.086 15.375 9.414 1 81.75 92 ASN A C 1
ATOM 725 O O . ASN A 1 92 ? -13.797 16.562 9.242 1 81.75 92 ASN A O 1
ATOM 729 N N . PHE A 1 93 ? -13.383 14.367 8.969 1 86.19 93 PHE A N 1
ATOM 730 C CA . PHE A 1 93 ? -12.156 14.602 8.211 1 86.19 93 PHE A CA 1
ATOM 731 C C . PHE A 1 93 ? -12.281 14.047 6.801 1 86.19 93 PHE A C 1
ATOM 733 O O . PHE A 1 93 ? -12.938 13.031 6.582 1 86.19 93 PHE A O 1
ATOM 740 N N . LEU A 1 94 ? -11.68 14.82 5.969 1 89.31 94 LEU A N 1
ATOM 741 C CA . LEU A 1 94 ? -11.297 14.266 4.672 1 89.31 94 LEU A CA 1
ATOM 742 C C . LEU A 1 94 ? -9.797 14.008 4.613 1 89.31 94 LEU A C 1
ATOM 744 O O . LEU A 1 94 ? -9 14.859 5.016 1 89.31 94 LEU A O 1
ATOM 748 N N . ILE A 1 95 ? -9.461 12.859 4.215 1 93.12 95 ILE A N 1
ATOM 749 C CA . ILE A 1 95 ? -8.055 12.461 4.188 1 93.12 95 ILE A CA 1
ATOM 750 C C . ILE A 1 95 ? -7.664 12.07 2.766 1 93.12 95 ILE A C 1
ATOM 752 O O . ILE A 1 95 ? -8.359 11.297 2.111 1 93.12 95 ILE A O 1
ATOM 756 N N . GLU A 1 96 ? -6.527 12.57 2.342 1 90.81 96 GLU A N 1
ATOM 757 C CA . GLU A 1 96 ? -6.082 12.219 0.996 1 90.81 96 GLU A CA 1
ATOM 758 C C . GLU A 1 96 ? -4.574 11.984 0.955 1 90.81 96 GLU A C 1
ATOM 760 O O . GLU A 1 96 ? -3.822 12.617 1.699 1 90.81 96 GLU A O 1
ATOM 765 N N . GLU A 1 97 ? -4.184 11.094 0.116 1 92.69 97 GLU A N 1
ATOM 766 C CA . GLU A 1 97 ? -2.777 10.898 -0.226 1 92.69 97 GLU A CA 1
ATOM 767 C C . GLU A 1 97 ? -2.43 11.578 -1.545 1 92.69 97 GLU A C 1
ATOM 769 O O . GLU A 1 97 ? -3.182 11.484 -2.518 1 92.69 97 GLU A O 1
ATOM 774 N N . ALA A 1 98 ? -1.26 12.273 -1.508 1 87.81 98 ALA A N 1
ATOM 775 C CA . ALA A 1 98 ? -0.791 12.891 -2.744 1 87.81 98 ALA A CA 1
ATOM 776 C C . ALA A 1 98 ? 0.714 13.141 -2.695 1 87.81 98 ALA A C 1
ATOM 778 O O . ALA A 1 98 ? 1.34 13 -1.642 1 87.81 98 ALA A O 1
ATOM 779 N N . GLY A 1 99 ? 1.237 13.422 -3.906 1 86.94 99 GLY A N 1
ATOM 780 C CA . GLY A 1 99 ? 2.635 13.82 -3.939 1 86.94 99 GLY A CA 1
ATOM 781 C C . GLY A 1 99 ? 2.906 15.109 -3.184 1 86.94 99 GLY A C 1
ATOM 782 O O . GLY A 1 99 ? 1.995 15.914 -2.969 1 86.94 99 GLY A O 1
ATOM 783 N N . ILE A 1 100 ? 4.145 15.273 -2.844 1 84.75 100 ILE A N 1
ATOM 784 C CA . ILE A 1 100 ? 4.527 16.391 -1.994 1 84.75 100 ILE A CA 1
ATOM 785 C C . ILE A 1 100 ? 4.188 17.719 -2.689 1 84.75 100 ILE A C 1
ATOM 787 O O . ILE A 1 100 ? 3.596 18.609 -2.08 1 84.75 100 ILE A O 1
ATOM 791 N N . GLU A 1 101 ? 4.562 17.844 -3.922 1 81.62 101 GLU A N 1
ATOM 792 C CA . GLU A 1 101 ? 4.266 19.078 -4.656 1 81.62 101 GLU A CA 1
ATOM 793 C C . GLU A 1 101 ? 2.764 19.344 -4.699 1 81.62 101 GLU A C 1
ATOM 795 O O . GLU A 1 101 ? 2.328 20.484 -4.555 1 81.62 101 GLU A O 1
ATOM 800 N N . HIS A 1 102 ? 2.043 18.297 -4.891 1 85 102 HIS A N 1
ATOM 801 C CA . HIS A 1 102 ? 0.589 18.391 -4.926 1 85 102 HIS A CA 1
ATOM 802 C C . HIS A 1 102 ? 0.036 18.828 -3.57 1 85 102 HIS A C 1
ATOM 804 O O . HIS A 1 102 ? -0.844 19.688 -3.5 1 85 102 HIS A O 1
ATOM 810 N N . LEU A 1 103 ? 0.529 18.297 -2.584 1 89.31 103 LEU A N 1
ATOM 811 C CA . LEU A 1 103 ? 0.079 18.641 -1.239 1 89.31 103 LEU A CA 1
ATOM 812 C C . LEU A 1 103 ? 0.39 20.094 -0.916 1 89.31 103 LEU A C 1
ATOM 814 O O . LEU A 1 103 ? -0.443 20.797 -0.341 1 89.31 103 LEU A O 1
ATOM 818 N N . ILE A 1 104 ? 1.562 20.5 -1.268 1 86.56 104 ILE A N 1
ATOM 819 C CA . ILE A 1 104 ? 1.95 21.891 -1.048 1 86.56 104 ILE A CA 1
ATOM 820 C C . ILE A 1 104 ? 0.991 22.828 -1.791 1 86.56 104 ILE A C 1
ATOM 822 O O . ILE A 1 104 ? 0.486 23.797 -1.219 1 86.56 104 ILE A O 1
ATOM 826 N N . SER A 1 105 ? 0.77 22.469 -3.047 1 84.12 105 SER A N 1
ATOM 827 C CA . SER A 1 105 ? -0.146 23.266 -3.859 1 84.12 105 SER A CA 1
ATOM 828 C C . SER A 1 105 ? -1.545 23.297 -3.254 1 84.12 105 SER A C 1
ATOM 830 O O . SER A 1 105 ? -2.168 24.359 -3.16 1 84.12 105 SER A O 1
ATOM 832 N N . ASP A 1 106 ? -2.02 22.156 -2.832 1 88.88 106 ASP A N 1
ATOM 833 C CA . ASP A 1 106 ? -3.371 22.047 -2.289 1 88.88 106 ASP A CA 1
ATOM 834 C C . ASP A 1 106 ? -3.51 22.859 -1 1 88.88 106 ASP A C 1
ATOM 836 O O . ASP A 1 106 ? -4.551 23.469 -0.754 1 88.88 106 ASP A O 1
ATOM 840 N N . VAL A 1 107 ? -2.508 22.875 -0.18 1 91.69 107 VAL A N 1
ATOM 841 C CA . VAL A 1 107 ? -2.545 23.656 1.051 1 91.69 107 VAL A CA 1
ATOM 842 C C . VAL A 1 107 ? -2.496 25.141 0.717 1 91.69 107 VAL A C 1
ATOM 844 O O . VAL A 1 107 ? -3.254 25.938 1.281 1 91.69 107 VAL A O 1
ATOM 847 N N . LEU A 1 108 ? -1.655 25.484 -0.237 1 85.88 108 LEU A N 1
ATOM 848 C CA . LEU A 1 108 ? -1.505 26.891 -0.637 1 85.88 108 LEU A CA 1
ATOM 849 C C . LEU A 1 108 ? -2.811 27.438 -1.204 1 85.88 108 LEU A C 1
ATOM 851 O O . LEU A 1 108 ? -3.172 28.578 -0.945 1 85.88 108 LEU A O 1
ATOM 855 N N . LEU A 1 109 ? -3.496 26.594 -1.944 1 85.62 109 LEU A N 1
ATOM 856 C CA . LEU A 1 109 ? -4.742 26.984 -2.596 1 85.62 109 LEU A CA 1
ATOM 857 C C . LEU A 1 109 ? -5.93 26.766 -1.669 1 85.62 109 LEU A C 1
ATOM 859 O O . LEU A 1 109 ? -7.082 26.953 -2.074 1 85.62 109 LEU A O 1
ATOM 863 N N . LYS A 1 110 ? -5.727 26.281 -0.477 1 88 110 LYS A N 1
ATOM 864 C CA . LYS A 1 110 ? -6.719 26.078 0.576 1 88 110 LYS A CA 1
ATOM 865 C C . LYS A 1 110 ? -7.742 25.031 0.173 1 88 110 LYS A C 1
ATOM 867 O O . LYS A 1 110 ? -8.906 25.109 0.56 1 88 110 LYS A O 1
ATOM 872 N N . LYS A 1 111 ? -7.219 24.141 -0.683 1 88.56 111 LYS A N 1
ATOM 873 C CA . LYS A 1 111 ? -8.039 22.984 -1.017 1 88.56 111 LYS A CA 1
ATOM 874 C C . LYS A 1 111 ? -8.078 21.984 0.141 1 88.56 111 LYS A C 1
ATOM 876 O O . LYS A 1 111 ? -9.062 21.266 0.309 1 88.56 111 LYS A O 1
ATOM 881 N N . ILE A 1 112 ? -6.973 21.891 0.819 1 94.31 112 ILE A N 1
ATOM 882 C CA . ILE A 1 112 ? -6.93 21.141 2.07 1 94.31 112 ILE A CA 1
ATOM 883 C C . ILE A 1 112 ? -6.387 22.031 3.186 1 94.31 112 ILE A C 1
ATOM 885 O O . ILE A 1 112 ? -5.723 23.031 2.922 1 94.31 112 ILE A O 1
ATOM 889 N N . ASP A 1 113 ? -6.715 21.672 4.41 1 95.5 113 ASP A N 1
ATOM 890 C CA . ASP A 1 113 ? -6.391 22.516 5.555 1 95.5 113 ASP A CA 1
ATOM 891 C C . ASP A 1 113 ? -4.926 22.359 5.953 1 95.5 113 ASP A C 1
ATOM 893 O O . ASP A 1 113 ? -4.293 23.312 6.402 1 95.5 113 ASP A O 1
ATOM 897 N N . CYS A 1 114 ? -4.406 21.172 5.805 1 96.94 114 CYS A N 1
ATOM 898 C CA . CYS A 1 114 ? -3.02 20.906 6.16 1 96.94 114 CYS A CA 1
ATOM 899 C C . CYS A 1 114 ? -2.555 19.578 5.562 1 96.94 114 CYS A C 1
ATOM 901 O O . CYS A 1 114 ? -3.346 18.859 4.957 1 96.94 114 CYS A O 1
ATOM 903 N N . ALA A 1 115 ? -1.264 19.328 5.652 1 96.25 115 ALA A N 1
ATOM 904 C CA . ALA A 1 115 ? -0.693 18.078 5.152 1 96.25 115 ALA A CA 1
ATOM 905 C C . ALA A 1 115 ? 0.577 17.703 5.914 1 96.25 115 ALA A C 1
ATOM 907 O O . ALA A 1 115 ? 1.274 18.578 6.43 1 96.25 115 ALA A O 1
ATOM 908 N N . VAL A 1 116 ? 0.811 16.469 6.016 1 95.88 116 VAL A N 1
ATOM 909 C CA . VAL A 1 116 ? 2.061 15.984 6.598 1 95.88 116 VAL A CA 1
ATOM 910 C C . VAL A 1 116 ? 2.994 15.508 5.488 1 95.88 116 VAL A C 1
ATOM 912 O O . VAL A 1 116 ? 2.615 14.664 4.668 1 95.88 116 VAL A O 1
ATOM 915 N N . ILE A 1 117 ? 4.172 16.031 5.469 1 91.56 117 ILE A N 1
ATOM 916 C CA . ILE A 1 117 ? 5.152 15.68 4.445 1 91.56 117 ILE A CA 1
ATOM 917 C C . ILE A 1 117 ? 6.516 15.453 5.09 1 91.56 117 ILE A C 1
ATOM 919 O O . ILE A 1 117 ? 6.754 15.883 6.223 1 91.56 117 ILE A O 1
ATOM 923 N N . ILE A 1 118 ? 7.309 14.68 4.395 1 89 118 ILE A N 1
ATOM 924 C CA . ILE A 1 118 ? 8.703 14.562 4.797 1 89 118 ILE A CA 1
ATOM 925 C C . ILE A 1 118 ? 9.508 15.727 4.223 1 89 118 ILE A C 1
ATOM 927 O O . ILE A 1 118 ? 9.297 16.125 3.076 1 89 118 ILE A O 1
ATOM 931 N N . ASP A 1 119 ? 10.18 16.312 4.996 1 79.38 119 ASP A N 1
ATOM 932 C CA . ASP A 1 119 ? 10.992 17.453 4.582 1 79.38 119 ASP A CA 1
ATOM 933 C C . ASP A 1 119 ? 12.477 17.188 4.793 1 79.38 119 ASP A C 1
ATOM 935 O O . ASP A 1 119 ? 12.852 16.375 5.637 1 79.38 119 ASP A O 1
ATOM 939 N N . ASN A 1 120 ? 13.203 17.656 3.746 1 68.12 120 ASN A N 1
ATOM 940 C CA . ASN A 1 120 ? 14.656 17.688 3.924 1 68.12 120 ASN A CA 1
ATOM 941 C C . ASN A 1 120 ? 15.188 19.125 3.83 1 68.12 120 ASN A C 1
ATOM 943 O O . ASN A 1 120 ? 14.469 20.031 3.402 1 68.12 120 ASN A O 1
ATOM 947 N N . PRO A 1 121 ? 16.328 19.281 4.43 1 58.66 121 PRO A N 1
ATOM 948 C CA . PRO A 1 121 ? 16.891 20.625 4.527 1 58.66 121 PRO A CA 1
ATOM 949 C C . PRO A 1 121 ? 16.781 21.406 3.221 1 58.66 121 PRO A C 1
ATOM 951 O O . PRO A 1 121 ? 16.656 22.641 3.238 1 58.66 121 PRO A O 1
ATOM 954 N N . LEU A 1 122 ? 16.734 20.703 2.135 1 56.09 122 LEU A N 1
ATOM 955 C CA . LEU A 1 122 ? 16.75 21.391 0.854 1 56.09 122 LEU A CA 1
ATOM 956 C C . LEU A 1 122 ? 15.359 21.938 0.524 1 56.09 122 LEU A C 1
ATOM 958 O O . LEU A 1 122 ? 15.227 22.969 -0.141 1 56.09 122 LEU A O 1
ATOM 962 N N . PHE A 1 123 ? 14.352 21.25 0.937 1 58.66 123 PHE A N 1
ATOM 963 C CA . PHE A 1 123 ? 13 21.625 0.553 1 58.66 123 PHE A CA 1
ATOM 964 C C . PHE A 1 123 ? 12.445 22.703 1.487 1 58.66 123 PHE A C 1
ATOM 966 O O . PHE A 1 123 ? 11.602 23.516 1.089 1 58.66 123 PHE A O 1
ATOM 973 N N . ASN A 1 124 ? 12.906 22.672 2.645 1 58.72 124 ASN A N 1
ATOM 974 C CA . ASN A 1 124 ? 12.523 23.719 3.596 1 58.72 124 ASN A CA 1
ATOM 975 C C . ASN A 1 124 ? 12.578 25.109 2.965 1 58.72 124 ASN A C 1
ATOM 977 O O . ASN A 1 124 ? 11.695 25.938 3.209 1 58.72 124 ASN A O 1
ATOM 981 N N . ALA A 1 125 ? 13.469 25.281 2.053 1 54.66 125 ALA A N 1
ATOM 982 C CA . ALA A 1 125 ? 13.617 26.609 1.494 1 54.66 125 ALA A CA 1
ATOM 983 C C . ALA A 1 125 ? 12.406 27 0.648 1 54.66 125 ALA A C 1
ATOM 985 O O . ALA A 1 125 ? 12.023 28.172 0.601 1 54.66 125 ALA A O 1
ATOM 986 N N . LYS A 1 126 ? 11.734 26.078 0.069 1 58.25 126 LYS A N 1
ATOM 987 C CA . LYS A 1 126 ? 10.625 26.391 -0.832 1 58.25 126 LYS A CA 1
ATOM 988 C C . LYS A 1 126 ? 9.352 26.703 -0.052 1 58.25 126 LYS A C 1
ATOM 990 O O . LYS A 1 126 ? 8.578 27.578 -0.435 1 58.25 126 LYS A O 1
ATOM 995 N N . ILE A 1 127 ? 9.266 26.062 1.022 1 63.84 127 ILE A N 1
ATOM 996 C CA . ILE A 1 127 ? 8.086 26.281 1.858 1 63.84 127 ILE A CA 1
ATOM 997 C C . ILE A 1 127 ? 8.141 27.688 2.457 1 63.84 127 ILE A C 1
ATOM 999 O O . ILE A 1 127 ? 7.129 28.375 2.521 1 63.84 127 ILE A O 1
ATOM 1003 N N . ASP A 1 128 ? 9.352 28.031 2.746 1 61.94 128 ASP A N 1
ATOM 1004 C CA . ASP A 1 128 ? 9.539 29.312 3.432 1 61.94 128 ASP A CA 1
ATOM 1005 C C . ASP A 1 128 ? 9.203 30.484 2.51 1 61.94 128 ASP A C 1
ATOM 1007 O O . ASP A 1 128 ? 8.852 31.562 2.979 1 61.94 128 ASP A O 1
ATOM 1011 N N . GLN A 1 129 ? 9.328 30.141 1.296 1 62.78 129 GLN A N 1
ATOM 1012 C CA . GLN A 1 129 ? 9.086 31.234 0.357 1 62.78 129 GLN A CA 1
ATOM 1013 C C . GLN A 1 129 ? 7.629 31.266 -0.081 1 62.78 129 GLN A C 1
ATOM 1015 O O . GLN A 1 129 ? 7.273 31.984 -1.023 1 62.78 129 GLN A O 1
ATOM 1020 N N . THR A 1 130 ? 6.852 30.5 0.658 1 71.12 130 THR A N 1
ATOM 1021 C CA . THR A 1 130 ? 5.441 30.453 0.299 1 71.12 130 THR A CA 1
ATOM 1022 C C . THR A 1 130 ? 4.566 30.859 1.479 1 71.12 130 THR A C 1
ATOM 1024 O O . THR A 1 130 ? 5.07 31.094 2.578 1 71.12 130 THR A O 1
ATOM 1027 N N . ASN A 1 131 ? 3.33 31.25 1.269 1 83.75 131 ASN A N 1
ATOM 1028 C CA . ASN A 1 131 ? 2.332 31.547 2.289 1 83.75 131 ASN A CA 1
ATOM 1029 C C . ASN A 1 131 ? 1.993 30.297 3.117 1 83.75 131 ASN A C 1
ATOM 1031 O O . ASN A 1 131 ? 0.837 30.094 3.49 1 83.75 131 ASN A O 1
ATOM 1035 N N . LEU A 1 132 ? 3.094 29.453 3.312 1 89.75 132 LEU A N 1
ATOM 1036 C CA . LEU A 1 132 ? 2.908 28.25 4.113 1 89.75 132 LEU A CA 1
ATOM 1037 C C . LEU A 1 132 ? 3.668 28.359 5.434 1 89.75 132 LEU A C 1
ATOM 1039 O O . LEU A 1 132 ? 4.75 28.938 5.488 1 89.75 132 LEU A O 1
ATOM 1043 N N . ASP A 1 133 ? 3.113 27.891 6.492 1 91.38 133 ASP A N 1
ATOM 1044 C CA . ASP A 1 133 ? 3.787 27.594 7.754 1 91.38 133 ASP A CA 1
ATOM 1045 C C . ASP A 1 133 ? 3.99 26.094 7.93 1 91.38 133 ASP A C 1
ATOM 1047 O O . ASP A 1 133 ? 3.324 25.297 7.273 1 91.38 133 ASP A O 1
ATOM 1051 N N . SER A 1 134 ? 4.945 25.719 8.664 1 92.06 134 SER A N 1
ATOM 1052 C CA . SER A 1 134 ? 5.191 24.312 8.938 1 92.06 134 SER A CA 1
ATOM 1053 C C . SER A 1 134 ? 5.645 24.094 10.383 1 92.06 134 SER A C 1
ATOM 1055 O O . SER A 1 134 ? 6.219 25 10.992 1 92.06 134 SER A O 1
ATOM 1057 N N . VAL A 1 135 ? 5.336 23 10.992 1 92.19 135 VAL A N 1
ATOM 1058 C CA . VAL A 1 135 ? 5.84 22.547 12.289 1 92.19 135 VAL A CA 1
ATOM 1059 C C . VAL A 1 135 ? 6.344 21.109 12.18 1 92.19 135 VAL A C 1
ATOM 1061 O O . VAL A 1 135 ? 5.715 20.281 11.523 1 92.19 135 VAL A O 1
ATOM 1064 N N . THR A 1 136 ? 7.492 20.844 12.805 1 92.75 136 THR A N 1
ATOM 1065 C CA . THR A 1 136 ? 8.016 19.484 12.844 1 92.75 136 THR A CA 1
ATOM 1066 C C . THR A 1 136 ? 7.227 18.625 13.82 1 92.75 136 THR A C 1
ATOM 1068 O O . THR A 1 136 ? 7.109 18.953 15 1 92.75 136 THR A O 1
ATOM 1071 N N . LEU A 1 137 ? 6.648 17.547 13.32 1 94.88 137 LEU A N 1
ATOM 1072 C CA . LEU A 1 137 ? 5.938 16.609 14.188 1 94.88 137 LEU A CA 1
ATOM 1073 C C . LEU A 1 137 ? 6.895 15.594 14.797 1 94.88 137 LEU A C 1
ATOM 1075 O O . LEU A 1 137 ? 6.828 15.32 16 1 94.88 137 LEU A O 1
ATOM 1079 N N . VAL A 1 138 ? 7.754 15.062 13.938 1 93.06 138 VAL A N 1
ATOM 1080 C CA . VAL A 1 138 ? 8.719 14.047 14.344 1 93.06 138 VAL A CA 1
ATOM 1081 C C . VAL A 1 138 ? 10.008 14.203 13.547 1 93.06 138 VAL A C 1
ATOM 1083 O O . VAL A 1 138 ? 9.977 14.555 12.359 1 93.06 138 VAL A O 1
ATOM 1086 N N . THR A 1 139 ? 11.102 14.047 14.18 1 89.88 139 THR A N 1
ATOM 1087 C CA . THR A 1 139 ? 12.398 13.883 13.531 1 89.88 139 THR A CA 1
ATOM 1088 C C . THR A 1 139 ? 12.836 12.422 13.555 1 89.88 139 THR A C 1
ATOM 1090 O O . THR A 1 139 ? 12.68 11.734 14.562 1 89.88 139 THR A O 1
ATOM 1093 N N . ASP A 1 140 ? 13.258 11.922 12.438 1 87.69 140 ASP A N 1
ATOM 1094 C CA . ASP A 1 140 ? 13.672 10.523 12.297 1 87.69 140 ASP A CA 1
ATOM 1095 C C . ASP A 1 140 ? 14.938 10.414 11.453 1 87.69 140 ASP A C 1
ATOM 1097 O O . ASP A 1 140 ? 15.484 11.422 11 1 87.69 140 ASP A O 1
ATOM 1101 N N . HIS A 1 141 ? 15.555 9.312 11.43 1 85 141 HIS A N 1
ATOM 1102 C CA . HIS A 1 141 ? 16.672 8.992 10.547 1 85 141 HIS A CA 1
ATOM 1103 C C . HIS A 1 141 ? 16.359 7.773 9.688 1 85 141 HIS A C 1
ATOM 1105 O O . HIS A 1 141 ? 15.461 6.996 10.016 1 85 141 HIS A O 1
ATOM 1111 N N . MET A 1 142 ? 17.078 7.691 8.656 1 85.81 142 MET A N 1
ATOM 1112 C CA . MET A 1 142 ? 16.766 6.617 7.723 1 85.81 142 MET A CA 1
ATOM 1113 C C . MET A 1 142 ? 17.594 5.367 8.031 1 85.81 142 MET A C 1
ATOM 1115 O O . MET A 1 142 ? 18.703 5.465 8.547 1 85.81 142 MET A O 1
ATOM 1119 N N . THR A 1 143 ? 17.062 4.234 7.777 1 90.25 143 THR A N 1
ATOM 1120 C CA . THR A 1 143 ? 17.734 2.938 7.82 1 90.25 143 THR A CA 1
ATOM 1121 C C . THR A 1 143 ? 17.547 2.191 6.504 1 90.25 143 THR A C 1
ATOM 1123 O O . THR A 1 143 ? 16.656 2.523 5.715 1 90.25 143 THR A O 1
ATOM 1126 N N . LEU A 1 144 ? 18.406 1.297 6.305 1 90.75 144 LEU A N 1
ATOM 1127 C CA . LEU A 1 144 ? 18.359 0.503 5.082 1 90.75 144 LEU A CA 1
ATOM 1128 C C . LEU A 1 144 ? 17.594 -0.792 5.305 1 90.75 144 LEU A C 1
ATOM 1130 O O . LEU A 1 144 ? 17.922 -1.571 6.203 1 90.75 144 LEU A O 1
ATOM 1134 N N . GLY A 1 145 ? 16.531 -0.99 4.527 1 94.62 145 GLY A N 1
ATOM 1135 C CA . GLY A 1 145 ? 15.805 -2.244 4.559 1 94.62 145 GLY A CA 1
ATOM 1136 C C . GLY A 1 145 ? 16.234 -3.217 3.479 1 94.62 145 GLY A C 1
ATOM 1137 O O . GLY A 1 145 ? 16.344 -2.846 2.309 1 94.62 145 GLY A O 1
ATOM 1138 N N . LEU A 1 146 ? 16.5 -4.406 3.818 1 94.75 146 LEU A N 1
ATOM 1139 C CA . LEU A 1 146 ? 16.875 -5.465 2.885 1 94.75 146 LEU A CA 1
ATOM 1140 C C . LEU A 1 146 ? 16.469 -6.832 3.416 1 94.75 146 LEU A C 1
ATOM 1142 O O . LEU A 1 146 ? 16.156 -6.977 4.605 1 94.75 146 LEU A O 1
ATOM 1146 N N . SER A 1 147 ? 16.359 -7.809 2.547 1 94 147 SER A N 1
ATOM 1147 C CA . SER A 1 147 ? 16.047 -9.172 2.959 1 94 147 SER A CA 1
ATOM 1148 C C . SER A 1 147 ? 17.141 -9.742 3.859 1 94 147 SER A C 1
ATOM 1150 O O . SER A 1 147 ? 18.328 -9.578 3.58 1 94 147 SER A O 1
ATOM 1152 N N . PRO A 1 148 ? 16.781 -10.445 4.906 1 92.19 148 PRO A N 1
ATOM 1153 C CA . PRO A 1 148 ? 17.797 -11.109 5.734 1 92.19 148 PRO A CA 1
ATOM 1154 C C . PRO A 1 148 ? 18.641 -12.102 4.945 1 92.19 148 PRO A C 1
ATOM 1156 O O . PRO A 1 148 ? 19.781 -12.367 5.316 1 92.19 148 PRO A O 1
ATOM 1159 N N . ASP A 1 149 ? 18.125 -12.555 3.854 1 88.56 149 ASP A N 1
ATOM 1160 C CA . ASP A 1 149 ? 18.812 -13.547 3.039 1 88.56 149 ASP A CA 1
ATOM 1161 C C . ASP A 1 149 ? 20.031 -12.93 2.348 1 88.56 149 ASP A C 1
ATOM 1163 O O . ASP A 1 149 ? 20.922 -13.648 1.876 1 88.56 149 ASP A O 1
ATOM 1167 N N . LEU A 1 150 ? 20.016 -11.648 2.213 1 88.25 150 LEU A N 1
ATOM 1168 C CA . LEU A 1 150 ? 21.125 -10.953 1.578 1 88.25 150 LEU A CA 1
ATOM 1169 C C . LEU A 1 150 ? 22.25 -10.719 2.576 1 88.25 150 LEU A C 1
ATOM 1171 O O . LEU A 1 150 ? 23.375 -10.391 2.184 1 88.25 150 LEU A O 1
ATOM 1175 N N . ILE A 1 151 ? 21.891 -10.766 3.826 1 87 151 ILE A N 1
ATOM 1176 C CA . ILE A 1 151 ? 22.875 -10.469 4.859 1 87 151 ILE A CA 1
ATOM 1177 C C . ILE A 1 151 ? 23.812 -11.656 5.035 1 87 151 ILE A C 1
ATOM 1179 O O . ILE A 1 151 ? 23.359 -12.766 5.328 1 87 151 ILE A O 1
ATOM 1183 N N . SER A 1 152 ? 24.922 -11.555 4.469 1 75.69 152 SER A N 1
ATOM 1184 C CA . SER A 1 152 ? 25.938 -12.602 4.609 1 75.69 152 SER A CA 1
ATOM 1185 C C . SER A 1 152 ? 26.859 -12.32 5.793 1 75.69 152 SER A C 1
ATOM 1187 O O . SER A 1 152 ? 26.828 -11.234 6.371 1 75.69 152 SER A O 1
ATOM 1189 N N . ASP A 1 153 ? 27.453 -13.406 6.262 1 66.62 153 ASP A N 1
ATOM 1190 C CA . ASP A 1 153 ? 28.453 -13.336 7.332 1 66.62 153 ASP A CA 1
ATOM 1191 C C . ASP A 1 153 ? 29.516 -12.289 7.02 1 66.62 153 ASP A C 1
ATOM 1193 O O . ASP A 1 153 ? 30.312 -11.922 7.891 1 66.62 153 ASP A O 1
ATOM 1197 N N . GLN A 1 154 ? 29.5 -11.891 5.832 1 63.84 154 GLN A N 1
ATOM 1198 C CA . GLN A 1 154 ? 30.5 -10.898 5.484 1 63.84 154 GLN A CA 1
ATOM 1199 C C . GLN A 1 154 ? 30.094 -9.508 5.953 1 63.84 154 GLN A C 1
ATOM 1201 O O . GLN A 1 154 ? 28.922 -9.266 6.25 1 63.84 154 GLN A O 1
ATOM 1206 N N . THR A 1 155 ? 30.953 -8.641 6.324 1 69.88 155 THR A N 1
ATOM 1207 C CA . THR A 1 155 ? 30.875 -7.297 6.895 1 69.88 155 THR A CA 1
ATOM 1208 C C . THR A 1 155 ? 30.516 -6.273 5.824 1 69.88 155 THR A C 1
ATOM 1210 O O . THR A 1 155 ? 31.234 -5.293 5.621 1 69.88 155 THR A O 1
ATOM 1213 N N . ASP A 1 156 ? 29.469 -6.625 4.984 1 81.38 156 ASP A N 1
ATOM 1214 C CA . ASP A 1 156 ? 29.094 -5.598 4.012 1 81.38 156 ASP A CA 1
ATOM 1215 C C . ASP A 1 156 ? 28.562 -4.352 4.707 1 81.38 156 ASP A C 1
ATOM 1217 O O . ASP A 1 156 ? 27.797 -4.453 5.668 1 81.38 156 ASP A O 1
ATOM 1221 N N . SER A 1 157 ? 29.156 -3.23 4.27 1 82.56 157 SER A N 1
ATOM 1222 C CA . SER A 1 157 ? 28.625 -1.951 4.723 1 82.56 157 SER A CA 1
ATOM 1223 C C . SER A 1 157 ? 27.344 -1.59 3.973 1 82.56 157 SER A C 1
ATOM 1225 O O . SER A 1 157 ? 27.047 -2.166 2.922 1 82.56 157 SER A O 1
ATOM 1227 N N . PRO A 1 158 ? 26.562 -0.689 4.465 1 82.12 158 PRO A N 1
ATOM 1228 C CA . PRO A 1 158 ? 25.391 -0.198 3.727 1 82.12 158 PRO A CA 1
ATOM 1229 C C . PRO A 1 158 ? 25.734 0.277 2.318 1 82.12 158 PRO A C 1
ATOM 1231 O O . PRO A 1 158 ? 24.969 0.048 1.378 1 82.12 158 PRO A O 1
ATOM 1234 N N . ALA A 1 159 ? 26.875 0.857 2.18 1 81.62 159 ALA A N 1
ATOM 1235 C CA . ALA A 1 159 ? 27.312 1.335 0.872 1 81.62 159 ALA A CA 1
ATOM 1236 C C . ALA A 1 159 ? 27.5 0.175 -0.103 1 81.62 159 ALA A C 1
ATOM 1238 O O . ALA A 1 159 ? 27.219 0.31 -1.297 1 81.62 159 ALA A O 1
ATOM 1239 N N . ASP A 1 160 ? 27.938 -0.896 0.417 1 85.19 160 ASP A N 1
ATOM 1240 C CA . ASP A 1 160 ? 28.125 -2.078 -0.416 1 85.19 160 ASP A CA 1
ATOM 1241 C C . ASP A 1 160 ? 26.797 -2.592 -0.957 1 85.19 160 ASP A C 1
ATOM 1243 O O . ASP A 1 160 ? 26.688 -2.926 -2.139 1 85.19 160 ASP A O 1
ATOM 1247 N N . TYR A 1 161 ? 25.828 -2.609 -0.082 1 86.38 161 TYR A N 1
ATOM 1248 C CA . TYR A 1 161 ? 24.516 -3.064 -0.508 1 86.38 161 TYR A CA 1
ATOM 1249 C C . TYR A 1 161 ? 23.922 -2.123 -1.551 1 86.38 161 TYR A C 1
ATOM 1251 O O . TYR A 1 161 ? 23.344 -2.572 -2.541 1 86.38 161 TYR A O 1
ATOM 1259 N N . LEU A 1 162 ? 24.125 -0.866 -1.369 1 85.44 162 LEU A N 1
ATOM 1260 C CA . LEU A 1 162 ? 23.578 0.142 -2.268 1 85.44 162 LEU A CA 1
ATOM 1261 C C . LEU A 1 162 ? 24.219 0.047 -3.648 1 85.44 162 LEU A C 1
ATOM 1263 O O . LEU A 1 162 ? 23.578 0.375 -4.656 1 85.44 162 LEU A O 1
ATOM 1267 N N . ALA A 1 163 ? 25.391 -0.435 -3.686 1 82.38 163 ALA A N 1
ATOM 1268 C CA . ALA A 1 163 ? 26.109 -0.585 -4.953 1 82.38 163 ALA A CA 1
ATOM 1269 C C . ALA A 1 163 ? 25.703 -1.873 -5.66 1 82.38 163 ALA A C 1
ATOM 1271 O O . ALA A 1 163 ? 25.75 -1.953 -6.891 1 82.38 163 ALA A O 1
ATOM 1272 N N . LYS A 1 164 ? 25.266 -2.811 -4.906 1 85 164 LYS A N 1
ATOM 1273 C CA . LYS A 1 164 ? 25.078 -4.152 -5.441 1 85 164 LYS A CA 1
ATOM 1274 C C . LYS A 1 164 ? 23.625 -4.375 -5.852 1 85 164 LYS A C 1
ATOM 1276 O O . LYS A 1 164 ? 23.344 -5.199 -6.723 1 85 164 LYS A O 1
ATOM 1281 N N . PHE A 1 165 ? 22.672 -3.668 -5.234 1 88 165 PHE A N 1
ATOM 1282 C CA . PHE A 1 165 ? 21.266 -3.973 -5.441 1 88 165 PHE A CA 1
ATOM 1283 C C . PHE A 1 165 ? 20.5 -2.729 -5.875 1 88 165 PHE A C 1
ATOM 1285 O O . PHE A 1 165 ? 20.875 -1.609 -5.508 1 88 165 PHE A O 1
ATOM 1292 N N . PRO A 1 166 ? 19.391 -2.977 -6.645 1 89.62 166 PRO A N 1
ATOM 1293 C CA . PRO A 1 166 ? 18.547 -1.827 -6.973 1 89.62 166 PRO A CA 1
ATOM 1294 C C . PRO A 1 166 ? 17.938 -1.173 -5.738 1 89.62 166 PRO A C 1
ATOM 1296 O O . PRO A 1 166 ? 17.594 -1.863 -4.773 1 89.62 166 PRO A O 1
ATOM 1299 N N . VAL A 1 167 ? 17.875 0.129 -5.797 1 90.38 167 VAL A N 1
ATOM 1300 C CA . VAL A 1 167 ? 17.219 0.899 -4.742 1 90.38 167 VAL A CA 1
ATOM 1301 C C . VAL A 1 167 ? 15.844 1.369 -5.219 1 90.38 167 VAL A C 1
ATOM 1303 O O . VAL A 1 167 ? 15.719 1.934 -6.309 1 90.38 167 VAL A O 1
ATOM 1306 N N . ILE A 1 168 ? 14.789 1.061 -4.371 1 91.06 168 ILE A N 1
ATOM 1307 C CA . ILE A 1 168 ? 13.453 1.467 -4.793 1 91.06 168 ILE A CA 1
ATOM 1308 C C . ILE A 1 168 ? 12.797 2.303 -3.695 1 91.06 168 ILE A C 1
ATOM 1310 O O . ILE A 1 168 ? 13.195 2.23 -2.529 1 91.06 168 ILE A O 1
ATOM 1314 N N . TYR A 1 169 ? 11.867 3.152 -4.078 1 89.44 169 TYR A N 1
ATOM 1315 C CA . TYR A 1 169 ? 11.07 3.963 -3.162 1 89.44 169 TYR A CA 1
ATOM 1316 C C . TYR A 1 169 ? 9.625 4.051 -3.627 1 89.44 169 TYR A C 1
ATOM 1318 O O . TYR A 1 169 ? 9.336 3.914 -4.816 1 89.44 169 TYR A O 1
ATOM 1326 N N . TYR A 1 170 ? 8.766 4.25 -2.668 1 89.75 170 TYR A N 1
ATOM 1327 C CA . TYR A 1 170 ? 7.352 4.395 -2.992 1 89.75 170 TYR A CA 1
ATOM 1328 C C . TYR A 1 170 ? 6.973 5.863 -3.135 1 89.75 170 TYR A C 1
ATOM 1330 O O . TYR A 1 170 ? 7.355 6.691 -2.307 1 89.75 170 TYR A O 1
ATOM 1338 N N . SER A 1 171 ? 6.145 6.121 -4.137 1 87.12 171 SER A N 1
ATOM 1339 C CA . SER A 1 171 ? 5.383 7.359 -4.27 1 87.12 171 SER A CA 1
ATOM 1340 C C . SER A 1 171 ? 4.066 7.121 -5 1 87.12 171 SER A C 1
ATOM 1342 O O . SER A 1 171 ? 4.023 6.379 -5.984 1 87.12 171 SER A O 1
ATOM 1344 N N . SER A 1 172 ? 3.053 7.727 -4.484 1 82.31 172 SER A N 1
ATOM 1345 C CA . SER A 1 172 ? 1.743 7.57 -5.113 1 82.31 172 SER A CA 1
ATOM 1346 C C . SER A 1 172 ? 1.683 8.297 -6.453 1 82.31 172 SER A C 1
ATOM 1348 O O . SER A 1 172 ? 0.819 8.008 -7.281 1 82.31 172 SER A O 1
ATOM 1350 N N . GLU A 1 173 ? 2.547 9.227 -6.586 1 79.75 173 GLU A N 1
ATOM 1351 C CA . GLU A 1 173 ? 2.619 10.023 -7.809 1 79.75 173 GLU A CA 1
ATOM 1352 C C . GLU A 1 173 ? 4.055 10.125 -8.32 1 79.75 173 GLU A C 1
ATOM 1354 O O . GLU A 1 173 ? 5.004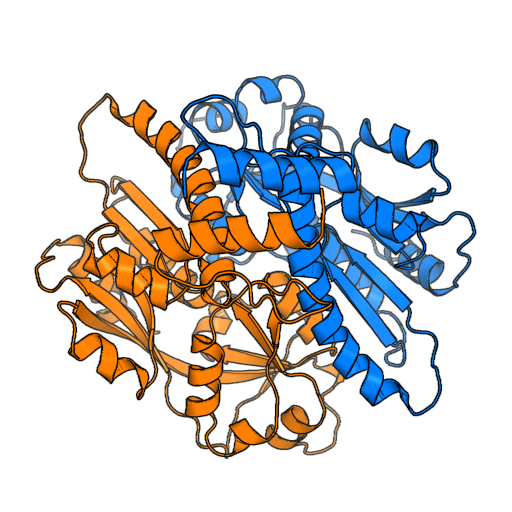 9.93 -7.559 1 79.75 173 GLU A O 1
ATOM 1359 N N . GLU A 1 174 ? 4.102 10.25 -9.594 1 72.81 174 GLU A N 1
ATOM 1360 C CA . GLU A 1 174 ? 5.434 10.484 -10.133 1 72.81 174 GLU A CA 1
ATOM 1361 C C . GLU A 1 174 ? 6.012 11.805 -9.625 1 72.81 174 GLU A C 1
ATOM 1363 O O . GLU A 1 174 ? 5.387 12.859 -9.766 1 72.81 174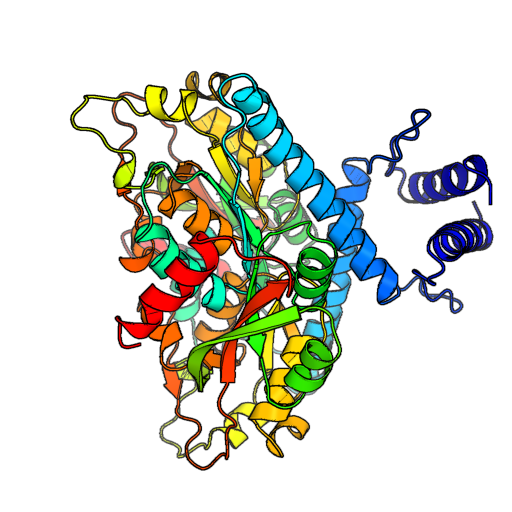 GLU A O 1
ATOM 1368 N N . SER A 1 175 ? 6.961 11.703 -8.844 1 68.81 175 SER A N 1
ATOM 1369 C CA . SER A 1 175 ? 7.672 12.867 -8.336 1 68.81 175 SER A CA 1
ATOM 1370 C C . SER A 1 175 ? 9.148 12.562 -8.117 1 68.81 175 SER A C 1
ATOM 1372 O O . SER A 1 175 ? 9.516 11.43 -7.801 1 68.81 175 SER A O 1
ATOM 1374 N N . THR A 1 176 ? 9.945 13.484 -8.453 1 63.59 176 THR A N 1
ATOM 1375 C CA . THR A 1 176 ? 11.375 13.312 -8.211 1 63.59 176 THR A CA 1
ATOM 1376 C C . THR A 1 176 ? 11.742 13.773 -6.797 1 63.59 176 THR A C 1
ATOM 1378 O O . THR A 1 176 ? 12.898 13.641 -6.379 1 63.59 176 THR A O 1
ATOM 1381 N N . TYR A 1 177 ? 10.758 14.195 -6.109 1 68.38 177 TYR A N 1
ATOM 1382 C CA . TYR A 1 177 ? 11.039 14.805 -4.812 1 68.38 177 TYR A CA 1
ATOM 1383 C C . TYR A 1 177 ? 11.703 13.805 -3.873 1 68.38 177 TYR A C 1
ATOM 1385 O O . TYR A 1 177 ? 12.742 14.109 -3.275 1 68.38 177 TYR A O 1
ATOM 1393 N N . LEU A 1 178 ? 11.156 12.656 -3.766 1 71.5 178 LEU A N 1
ATOM 1394 C CA . LEU A 1 178 ? 11.695 11.688 -2.816 1 71.5 178 LEU A CA 1
ATOM 1395 C C . LEU A 1 178 ? 13.102 11.266 -3.211 1 71.5 178 LEU A C 1
ATOM 1397 O O . LEU A 1 178 ? 13.953 11.031 -2.348 1 71.5 178 LEU A O 1
ATOM 1401 N N . GLU A 1 179 ? 13.219 11.148 -4.488 1 69.69 179 GLU A N 1
ATOM 1402 C CA . GLU A 1 179 ? 14.57 10.836 -4.941 1 69.69 179 GLU A CA 1
ATOM 1403 C C . GLU A 1 179 ? 15.57 11.891 -4.477 1 69.69 179 GLU A C 1
ATOM 1405 O O . GLU A 1 179 ? 16.672 11.562 -4.043 1 69.69 179 GLU A O 1
ATOM 1410 N N . GLU A 1 180 ? 15.148 13.078 -4.488 1 69.12 180 GLU A N 1
ATOM 1411 C CA . GLU A 1 180 ? 16.016 14.18 -4.07 1 69.12 180 GLU A CA 1
ATOM 1412 C C . GLU A 1 180 ? 16.234 14.164 -2.562 1 69.12 180 GLU A C 1
ATOM 1414 O O . GLU A 1 180 ? 17.344 14.438 -2.092 1 69.12 180 GLU A O 1
ATOM 1419 N N . VAL A 1 181 ? 15.195 13.883 -1.862 1 68.38 181 VAL A N 1
ATOM 1420 C CA . VAL A 1 181 ? 15.297 13.805 -0.409 1 68.38 181 VAL A CA 1
ATOM 1421 C C . VAL A 1 181 ? 16.281 12.703 -0.015 1 68.38 181 VAL A C 1
ATOM 1423 O O . VAL A 1 181 ? 17.125 12.906 0.849 1 68.38 181 VAL A O 1
ATOM 1426 N N . PHE A 1 182 ? 16.188 11.641 -0.697 1 68.81 182 PHE A N 1
ATOM 1427 C CA . PHE A 1 182 ? 17.078 10.523 -0.41 1 68.81 182 PHE A CA 1
ATOM 1428 C C . PHE A 1 182 ? 18.516 10.891 -0.75 1 68.81 182 PHE A C 1
ATOM 1430 O O . PHE A 1 182 ? 19.438 10.633 0.041 1 68.81 182 PHE A O 1
ATOM 1437 N N . LYS A 1 183 ? 18.719 11.453 -1.857 1 68.44 183 LYS A N 1
ATOM 1438 C CA . LYS A 1 183 ? 20.047 11.828 -2.295 1 68.44 183 LYS A CA 1
ATOM 1439 C C . LYS A 1 183 ? 20.688 12.828 -1.331 1 68.44 183 LYS A C 1
ATOM 1441 O O . LYS A 1 183 ? 21.891 12.758 -1.059 1 68.44 183 LYS A O 1
ATOM 1446 N N . SER A 1 184 ? 19.812 13.633 -0.816 1 68.5 184 SER A N 1
ATOM 1447 C CA . SER A 1 184 ? 20.328 14.648 0.097 1 68.5 184 SER A CA 1
ATOM 1448 C C . SER A 1 184 ? 20.641 14.047 1.466 1 68.5 184 SER A C 1
ATOM 1450 O O . SER A 1 184 ? 21.516 14.547 2.182 1 68.5 184 SER A O 1
ATOM 1452 N N . SER A 1 185 ? 19.875 13.023 1.761 1 68.12 185 SER A N 1
ATOM 1453 C CA . SER A 1 185 ? 20.031 12.438 3.088 1 68.12 185 SER A CA 1
ATOM 1454 C C . SER A 1 185 ? 21.25 11.516 3.146 1 68.12 185 SER A C 1
ATOM 1456 O O . SER A 1 185 ? 21.812 11.289 4.223 1 68.12 185 SER A O 1
ATOM 1458 N N . ILE A 1 186 ? 21.672 11.031 1.99 1 69.56 186 ILE A N 1
ATOM 1459 C CA . ILE A 1 186 ? 22.734 10.031 2.039 1 69.56 186 ILE A CA 1
ATOM 1460 C C . ILE A 1 186 ? 24 10.602 1.419 1 69.56 186 ILE A C 1
ATOM 1462 O O . ILE A 1 186 ? 24.984 9.875 1.235 1 69.56 186 ILE A O 1
ATOM 1466 N N . GLY A 1 187 ? 24 11.828 1.209 1 64.12 187 GLY A N 1
ATOM 1467 C CA . GLY A 1 187 ? 25.219 12.523 0.779 1 64.12 187 GLY A CA 1
ATOM 1468 C C . GLY A 1 187 ? 25.891 11.859 -0.404 1 64.12 187 GLY A C 1
ATOM 1469 O O . GLY A 1 187 ? 25.25 11.594 -1.427 1 64.12 187 GLY A O 1
ATOM 1470 N N . GLN A 1 188 ? 27.109 11.469 -0.104 1 64.75 188 GLN A N 1
ATOM 1471 C CA . GLN A 1 188 ? 28 10.961 -1.141 1 64.75 188 GLN A CA 1
ATOM 1472 C C . GLN A 1 188 ? 27.531 9.609 -1.664 1 64.75 188 GLN A C 1
ATOM 1474 O O . GLN A 1 188 ? 27.891 9.211 -2.777 1 64.75 188 GLN A O 1
ATOM 1479 N N . LEU A 1 189 ? 26.703 8.969 -0.995 1 69.5 189 LEU A N 1
ATOM 1480 C CA . LEU A 1 189 ? 26.234 7.652 -1.412 1 69.5 189 LEU A CA 1
ATOM 1481 C C . LEU A 1 189 ? 25.203 7.766 -2.527 1 69.5 189 LEU A C 1
ATOM 1483 O O . LEU A 1 189 ? 24.953 6.797 -3.248 1 69.5 189 LEU A O 1
ATOM 1487 N N . ALA A 1 190 ? 24.672 9.008 -2.648 1 66.5 190 ALA A N 1
ATOM 1488 C CA . ALA A 1 190 ? 23.594 9.211 -3.605 1 66.5 190 ALA A CA 1
ATOM 1489 C C . ALA A 1 190 ? 24.047 8.898 -5.027 1 66.5 190 ALA A C 1
ATOM 1491 O O . ALA A 1 190 ? 23.25 8.492 -5.867 1 66.5 190 ALA A O 1
ATOM 1492 N N . ASP A 1 191 ? 25.297 9.008 -5.207 1 67.12 191 ASP A N 1
ATOM 1493 C CA . ASP A 1 191 ? 25.828 8.82 -6.555 1 67.12 191 ASP A CA 1
ATOM 1494 C C . ASP A 1 191 ? 26.078 7.34 -6.848 1 67.12 191 ASP A C 1
ATOM 1496 O O . ASP A 1 191 ? 26.375 6.969 -7.98 1 67.12 191 ASP A O 1
ATOM 1500 N N . THR A 1 192 ? 25.891 6.609 -5.836 1 65.94 192 THR A N 1
ATOM 1501 C CA . THR A 1 192 ? 26.297 5.219 -5.992 1 65.94 192 THR A CA 1
ATOM 1502 C C . THR A 1 192 ? 25.125 4.371 -6.5 1 65.94 192 THR A C 1
ATOM 1504 O O . THR A 1 192 ? 25.328 3.207 -6.867 1 65.94 192 THR A O 1
ATOM 1507 N N . PHE A 1 193 ? 23.984 4.965 -6.453 1 69.88 193 PHE A N 1
ATOM 1508 C CA . PHE A 1 193 ? 22.859 4.148 -6.895 1 69.88 193 PHE A CA 1
ATOM 1509 C C . PHE A 1 193 ? 21.797 5.012 -7.574 1 69.88 193 PHE A C 1
ATOM 1511 O O . PHE A 1 193 ? 21.828 6.238 -7.461 1 69.88 193 PHE A O 1
ATOM 1518 N N . ASN A 1 194 ? 21.062 4.332 -8.406 1 75.31 194 ASN A N 1
ATOM 1519 C CA . ASN A 1 194 ? 19.844 4.934 -8.953 1 75.31 194 ASN A CA 1
ATOM 1520 C C . ASN A 1 194 ? 18.594 4.316 -8.336 1 75.31 194 ASN A C 1
ATOM 1522 O O . ASN A 1 194 ? 18.453 3.094 -8.297 1 75.31 194 ASN A O 1
ATOM 1526 N N . ALA A 1 195 ? 17.812 5.246 -7.762 1 83.38 195 ALA A N 1
ATOM 1527 C CA . ALA A 1 195 ? 16.578 4.785 -7.125 1 83.38 195 ALA A CA 1
ATOM 1528 C C . ALA A 1 195 ? 15.422 4.777 -8.117 1 83.38 195 ALA A C 1
ATOM 1530 O O . ALA A 1 195 ? 15.328 5.656 -8.977 1 83.38 195 ALA A O 1
ATOM 1531 N N . ARG A 1 196 ? 14.617 3.771 -7.988 1 84.12 196 ARG A N 1
ATOM 1532 C CA . ARG A 1 196 ? 13.445 3.652 -8.852 1 84.12 196 ARG A CA 1
ATOM 1533 C C . ARG A 1 196 ? 12.164 3.701 -8.031 1 84.12 196 ARG A C 1
ATOM 1535 O O . ARG A 1 196 ? 12.086 3.117 -6.949 1 84.12 196 ARG A O 1
ATOM 1542 N N . ARG A 1 197 ? 11.164 4.32 -8.672 1 87.06 197 ARG A N 1
ATOM 1543 C CA . ARG A 1 197 ? 9.859 4.441 -8.031 1 87.06 197 ARG A CA 1
ATOM 1544 C C . ARG A 1 197 ? 9.031 3.174 -8.234 1 87.06 197 ARG A C 1
ATOM 1546 O O . ARG A 1 197 ? 9.039 2.59 -9.32 1 87.06 197 ARG A O 1
ATOM 1553 N N . VAL A 1 198 ? 8.367 2.797 -7.195 1 86.62 198 VAL A N 1
ATOM 1554 C CA . VAL A 1 198 ? 7.277 1.835 -7.32 1 86.62 198 VAL A CA 1
ATOM 1555 C C . VAL A 1 198 ? 5.961 2.488 -6.91 1 86.62 198 VAL A C 1
ATOM 1557 O O . VAL A 1 198 ? 5.953 3.461 -6.148 1 86.62 198 VAL A O 1
ATOM 1560 N N . ASN A 1 199 ? 4.875 1.979 -7.332 1 82.31 199 ASN A N 1
ATOM 1561 C CA . ASN A 1 199 ? 3.604 2.668 -7.152 1 82.31 199 ASN A CA 1
ATOM 1562 C C . ASN A 1 199 ? 2.785 2.051 -6.023 1 82.31 199 ASN A C 1
ATOM 1564 O O . ASN A 1 199 ? 1.655 2.473 -5.766 1 82.31 199 ASN A O 1
ATOM 1568 N N . SER A 1 200 ? 3.326 1.076 -5.402 1 88.38 200 SER A N 1
ATOM 1569 C CA . SER A 1 200 ? 2.686 0.401 -4.281 1 88.38 200 SER A CA 1
ATOM 1570 C C . SER A 1 200 ? 3.676 0.144 -3.15 1 88.38 200 SER A C 1
ATOM 1572 O O . SER A 1 200 ? 4.734 -0.449 -3.367 1 88.38 200 SER A O 1
ATOM 1574 N N . TYR A 1 201 ? 3.299 0.667 -1.976 1 92.31 201 TYR A N 1
ATOM 1575 C CA . TYR A 1 201 ? 4.145 0.407 -0.817 1 92.31 201 TYR A CA 1
ATOM 1576 C C . TYR A 1 201 ? 4.254 -1.088 -0.544 1 92.31 201 TYR A C 1
ATOM 1578 O O . TYR A 1 201 ? 5.324 -1.587 -0.195 1 92.31 201 TYR A O 1
ATOM 1586 N N . GLU A 1 202 ? 3.162 -1.815 -0.701 1 91.12 202 GLU A N 1
ATOM 1587 C CA . GLU A 1 202 ? 3.17 -3.26 -0.485 1 91.12 202 GLU A CA 1
ATOM 1588 C C . GLU A 1 202 ? 4.109 -3.959 -1.462 1 91.12 202 GLU A C 1
ATOM 1590 O O . GLU A 1 202 ? 4.766 -4.941 -1.105 1 91.12 202 GLU A O 1
ATOM 1595 N N . GLN A 1 203 ? 4.074 -3.459 -2.684 1 91.38 203 GLN A N 1
ATOM 1596 C CA . GLN A 1 203 ? 5.012 -4.027 -3.646 1 91.38 203 GLN A CA 1
ATOM 1597 C C . GLN A 1 203 ? 6.457 -3.766 -3.229 1 91.38 203 GLN A C 1
ATOM 1599 O O . GLN A 1 203 ? 7.32 -4.629 -3.391 1 91.38 203 GLN A O 1
ATOM 1604 N N . MET A 1 204 ? 6.711 -2.553 -2.771 1 94.19 204 MET A N 1
ATOM 1605 C CA . MET A 1 204 ? 8.047 -2.234 -2.271 1 94.19 204 MET A CA 1
ATOM 1606 C C . MET A 1 204 ? 8.469 -3.225 -1.192 1 94.19 204 MET A C 1
ATOM 1608 O O . MET A 1 204 ? 9.562 -3.787 -1.258 1 94.19 204 MET A O 1
ATOM 1612 N N . GLN A 1 205 ? 7.562 -3.457 -0.257 1 95.19 205 GLN A N 1
ATOM 1613 C CA . GLN A 1 205 ? 7.852 -4.387 0.83 1 95.19 205 GLN A CA 1
ATOM 1614 C C . GLN A 1 205 ? 8.125 -5.789 0.294 1 95.19 205 GLN A C 1
ATOM 1616 O O . GLN A 1 205 ? 9.031 -6.477 0.771 1 95.19 205 GLN A O 1
ATOM 1621 N N . LEU A 1 206 ? 7.305 -6.203 -0.638 1 94.12 206 LEU A N 1
ATOM 1622 C CA . LEU A 1 206 ? 7.449 -7.531 -1.218 1 94.12 206 LEU A CA 1
ATOM 1623 C C . LEU A 1 206 ? 8.812 -7.691 -1.886 1 94.12 206 LEU A C 1
ATOM 1625 O O . LEU A 1 206 ? 9.531 -8.656 -1.612 1 94.12 206 LEU A O 1
ATOM 1629 N N . LEU A 1 207 ? 9.219 -6.723 -2.689 1 93.06 207 LEU A N 1
ATOM 1630 C CA . LEU A 1 207 ? 10.477 -6.797 -3.428 1 93.06 207 LEU A CA 1
ATOM 1631 C C . LEU A 1 207 ? 11.664 -6.746 -2.48 1 93.06 207 LEU A C 1
ATOM 1633 O O . LEU A 1 207 ? 12.633 -7.488 -2.652 1 93.06 207 LEU A O 1
ATOM 1637 N N . VAL A 1 208 ? 11.617 -5.922 -1.502 1 95.31 208 VAL A N 1
ATOM 1638 C CA . VAL A 1 208 ? 12.688 -5.812 -0.521 1 95.31 208 VAL A CA 1
ATOM 1639 C C . VAL A 1 208 ? 12.797 -7.109 0.271 1 95.31 208 VAL A C 1
ATOM 1641 O O . VAL A 1 208 ? 13.891 -7.672 0.406 1 95.31 208 VAL A O 1
ATOM 1644 N N . GLY A 1 209 ? 11.703 -7.621 0.748 1 94.31 209 GLY A N 1
ATOM 1645 C CA . GLY A 1 209 ? 11.695 -8.852 1.528 1 94.31 209 GLY A CA 1
ATOM 1646 C C . GLY A 1 209 ? 12.188 -10.055 0.752 1 94.31 209 GLY A C 1
ATOM 1647 O O . GLY A 1 209 ? 12.758 -10.984 1.332 1 94.31 209 GLY A O 1
ATOM 1648 N N . MET A 1 210 ? 11.961 -9.969 -0.564 1 91.88 210 MET A N 1
ATOM 1649 C CA . MET A 1 210 ? 12.344 -11.078 -1.428 1 91.88 210 MET A CA 1
ATOM 1650 C C . MET A 1 210 ? 13.797 -10.938 -1.88 1 91.88 210 MET A C 1
ATOM 1652 O O . MET A 1 210 ? 14.305 -11.766 -2.635 1 91.88 210 MET A O 1
ATOM 1656 N N . GLY A 1 211 ? 14.445 -9.836 -1.523 1 90.5 211 GLY A N 1
ATOM 1657 C CA . GLY A 1 211 ? 15.844 -9.625 -1.844 1 90.5 211 GLY A CA 1
ATOM 1658 C C . GLY A 1 211 ? 16.062 -9.117 -3.256 1 90.5 211 GLY A C 1
ATOM 1659 O O . GLY A 1 211 ? 17.156 -9.234 -3.803 1 90.5 211 GLY A O 1
ATOM 1660 N N . LYS A 1 212 ? 15.055 -8.57 -3.812 1 89.44 212 LYS A N 1
ATOM 1661 C CA . LYS A 1 212 ? 15.156 -8.094 -5.188 1 89.44 212 LYS A CA 1
ATOM 1662 C C . LYS A 1 212 ? 15.539 -6.621 -5.234 1 89.44 212 LYS A C 1
ATOM 1664 O O . LYS A 1 212 ? 15.961 -6.113 -6.273 1 89.44 212 LYS A O 1
ATOM 1669 N N . ALA A 1 213 ? 15.359 -5.961 -4.141 1 92.56 213 ALA A N 1
ATOM 1670 C CA . ALA A 1 213 ? 15.703 -4.551 -4.008 1 92.56 213 ALA A CA 1
ATOM 1671 C C . ALA A 1 213 ? 15.969 -4.184 -2.549 1 92.56 213 ALA A C 1
ATOM 1673 O O . ALA A 1 213 ? 15.727 -4.992 -1.648 1 92.56 213 ALA A O 1
ATOM 1674 N N . ILE A 1 214 ? 16.5 -3.045 -2.393 1 92.94 214 ILE A N 1
ATOM 1675 C CA . ILE A 1 214 ? 16.641 -2.467 -1.062 1 92.94 214 ILE A CA 1
ATOM 1676 C C . ILE A 1 214 ? 15.969 -1.095 -1.023 1 92.94 214 ILE A C 1
ATOM 1678 O O . ILE A 1 214 ? 15.695 -0.504 -2.068 1 92.94 214 ILE A O 1
ATOM 1682 N N . SER A 1 215 ? 15.609 -0.68 0.148 1 92.62 215 SER A N 1
ATOM 1683 C CA . SER A 1 215 ? 14.914 0.594 0.305 1 92.62 215 SER A CA 1
ATOM 1684 C C . SER A 1 215 ? 15.297 1.275 1.614 1 92.62 215 SER A C 1
ATOM 1686 O O . SER A 1 215 ? 15.867 0.642 2.506 1 92.62 215 SER A O 1
ATOM 1688 N N . PHE A 1 216 ? 15.008 2.561 1.667 1 89.12 216 PHE A N 1
ATOM 1689 C CA . PHE A 1 216 ? 15.203 3.344 2.881 1 89.12 216 PHE A CA 1
ATOM 1690 C C . PHE A 1 216 ? 13.891 3.479 3.652 1 89.12 216 PHE A C 1
ATOM 1692 O O . PHE A 1 216 ? 12.828 3.654 3.055 1 89.12 216 PHE A O 1
ATOM 1699 N N . TYR A 1 217 ? 14.047 3.418 4.953 1 91.69 217 TYR A N 1
ATOM 1700 C CA . TYR A 1 217 ? 12.906 3.543 5.852 1 91.69 217 TYR A CA 1
ATOM 1701 C C . TYR A 1 217 ? 13.219 4.484 7.008 1 91.69 217 TYR A C 1
ATOM 1703 O O . TYR A 1 217 ? 14.344 4.488 7.527 1 91.69 217 TYR A O 1
ATOM 1711 N N . PRO A 1 218 ? 12.227 5.316 7.375 1 90.75 218 PRO A N 1
ATOM 1712 C CA . PRO A 1 218 ? 12.422 5.992 8.656 1 90.75 218 PRO A CA 1
ATOM 1713 C C . PRO A 1 218 ? 12.531 5.02 9.828 1 90.75 218 PRO A C 1
ATOM 1715 O O . PRO A 1 218 ? 11.617 4.219 10.055 1 90.75 218 PRO A O 1
ATOM 1718 N N . THR A 1 219 ? 13.531 5.109 10.594 1 90.56 219 THR A N 1
ATOM 1719 C CA . THR A 1 219 ? 13.922 4.141 11.617 1 90.56 219 THR A CA 1
ATOM 1720 C C . THR A 1 219 ? 12.828 3.98 12.664 1 90.56 219 THR A C 1
ATOM 1722 O O . THR A 1 219 ? 12.438 2.859 13 1 90.56 219 THR A O 1
ATOM 1725 N N . GLU A 1 220 ? 12.328 5.086 13.195 1 91 220 GLU A N 1
ATOM 1726 C CA . GLU A 1 220 ? 11.344 5.02 14.273 1 91 220 GLU A CA 1
ATOM 1727 C C . GLU A 1 220 ? 9.945 4.727 13.742 1 91 220 GLU A C 1
ATOM 1729 O O . GLU A 1 220 ? 9.203 3.941 14.328 1 91 220 GLU A O 1
ATOM 1734 N N . LEU A 1 221 ? 9.594 5.273 12.578 1 92.62 221 LEU A N 1
ATOM 1735 C CA . LEU A 1 221 ? 8.234 5.148 12.062 1 92.62 221 LEU A CA 1
ATOM 1736 C C . LEU A 1 221 ? 7.977 3.736 11.547 1 92.62 221 LEU A C 1
ATOM 1738 O O . LEU A 1 221 ? 6.852 3.236 11.625 1 92.62 221 LEU A O 1
ATOM 1742 N N . ILE A 1 222 ? 9.039 3.08 11.008 1 94.06 222 ILE A N 1
ATOM 1743 C CA . ILE A 1 222 ? 8.852 1.761 10.414 1 94.06 222 ILE A CA 1
ATOM 1744 C C . ILE A 1 222 ? 8.406 0.77 11.484 1 94.06 222 ILE A C 1
ATOM 1746 O O . ILE A 1 222 ? 7.742 -0.225 11.18 1 94.06 222 ILE A O 1
ATOM 1750 N N . LYS A 1 223 ? 8.656 1.041 12.766 1 91.62 223 LYS A N 1
ATOM 1751 C CA . LYS A 1 223 ? 8.289 0.163 13.875 1 91.62 223 LYS A CA 1
ATOM 1752 C C . LYS A 1 223 ? 6.773 0.058 14.016 1 91.62 223 LYS A C 1
ATOM 1754 O O . LYS A 1 223 ? 6.258 -0.926 14.547 1 91.62 223 LYS A O 1
ATOM 1759 N N . TYR A 1 224 ? 6.094 1.052 13.5 1 89.56 224 TYR A N 1
ATOM 1760 C CA . TYR A 1 224 ? 4.637 1.085 13.609 1 89.56 224 TYR A CA 1
ATOM 1761 C C . TYR A 1 224 ? 3.982 0.468 12.383 1 89.56 224 TYR A C 1
ATOM 1763 O O . TYR A 1 224 ? 2.756 0.358 12.312 1 89.56 224 TYR A O 1
ATOM 1771 N N . MET A 1 225 ? 4.762 0.069 11.453 1 91.62 225 MET A N 1
ATOM 1772 C CA . MET A 1 225 ? 4.195 -0.397 10.188 1 91.62 225 MET A CA 1
ATOM 1773 C C . MET A 1 225 ? 4.719 -1.784 9.836 1 91.62 225 MET A C 1
ATOM 1775 O O . MET A 1 225 ? 4.059 -2.539 9.125 1 91.62 225 MET A O 1
ATOM 1779 N N . ALA A 1 226 ? 5.871 -2.121 10.352 1 90.31 226 ALA A N 1
ATOM 1780 C CA . ALA A 1 226 ? 6.543 -3.367 9.992 1 90.31 226 ALA A CA 1
ATOM 1781 C C . ALA A 1 226 ? 5.828 -4.57 10.602 1 90.31 226 ALA A C 1
ATOM 1783 O O . ALA A 1 226 ? 5.277 -4.48 11.703 1 90.31 226 ALA A O 1
ATOM 1784 N N . THR A 1 227 ? 5.762 -5.641 9.844 1 88.12 227 THR A N 1
ATOM 1785 C CA . THR A 1 227 ? 5.301 -6.938 10.336 1 88.12 227 THR A CA 1
ATOM 1786 C C . THR A 1 227 ? 6.387 -7.996 10.172 1 88.12 227 THR A C 1
ATOM 1788 O O . THR A 1 227 ? 7.211 -7.91 9.258 1 88.12 227 THR A O 1
ATOM 1791 N N . PRO A 1 228 ? 6.391 -9 11.055 1 86.75 228 PRO A N 1
ATOM 1792 C CA . PRO A 1 228 ? 7.383 -10.062 10.898 1 86.75 228 PRO A CA 1
ATOM 1793 C C . PRO A 1 228 ? 7.266 -10.797 9.562 1 86.75 228 PRO A C 1
ATOM 1795 O O . PRO A 1 228 ? 8.227 -11.422 9.117 1 86.75 228 PRO A O 1
ATOM 1798 N N . TYR A 1 229 ? 6.207 -10.625 8.945 1 88.69 229 TYR A N 1
ATOM 1799 C CA . TYR A 1 229 ? 5.953 -11.367 7.715 1 88.69 229 TYR A CA 1
ATOM 1800 C C . TYR A 1 229 ? 6.523 -10.641 6.504 1 88.69 229 TYR A C 1
ATOM 1802 O O . TYR A 1 229 ? 6.617 -11.203 5.414 1 88.69 229 TYR A O 1
ATOM 1810 N N . ASP A 1 230 ? 6.98 -9.406 6.734 1 92.25 230 ASP A N 1
ATOM 1811 C CA . ASP A 1 230 ? 7.574 -8.648 5.637 1 92.25 230 ASP A CA 1
ATOM 1812 C C . ASP A 1 230 ? 8.914 -9.242 5.227 1 92.25 230 ASP A C 1
ATOM 1814 O O . ASP A 1 230 ? 9.391 -9.008 4.113 1 92.25 230 ASP A O 1
ATOM 1818 N N . HIS A 1 231 ? 9.578 -10 6.137 1 94.44 231 HIS A N 1
ATOM 1819 C CA . HIS A 1 231 ? 10.891 -10.594 5.898 1 94.44 231 HIS A CA 1
ATOM 1820 C C . HIS A 1 231 ? 11.906 -9.531 5.492 1 94.44 231 HIS A C 1
ATOM 1822 O O . HIS A 1 231 ? 12.617 -9.695 4.496 1 94.44 231 HIS A O 1
ATOM 1828 N N . ILE A 1 232 ? 11.93 -8.414 6.254 1 96 232 ILE A N 1
ATOM 1829 C CA . ILE A 1 232 ? 12.852 -7.316 6.016 1 96 232 ILE A CA 1
ATOM 1830 C C . ILE A 1 232 ? 13.688 -7.062 7.266 1 96 232 ILE A C 1
ATOM 1832 O O . ILE A 1 232 ? 13.148 -7.004 8.375 1 96 232 ILE A O 1
ATOM 1836 N N . ALA A 1 233 ? 14.961 -7.027 7.109 1 95.38 233 ALA A N 1
ATOM 1837 C CA . ALA A 1 233 ? 15.883 -6.566 8.141 1 95.38 233 ALA A CA 1
ATOM 1838 C C . ALA A 1 233 ? 16.234 -5.094 7.961 1 95.38 233 ALA A C 1
ATOM 1840 O O . ALA A 1 233 ? 16.344 -4.613 6.828 1 95.38 233 ALA A O 1
ATOM 1841 N N . TYR A 1 234 ? 16.375 -4.387 9 1 93.38 234 TYR A N 1
ATOM 1842 C CA . TYR A 1 234 ? 16.672 -2.961 8.977 1 93.38 234 TYR A CA 1
ATOM 1843 C C . TYR A 1 234 ? 18.062 -2.684 9.547 1 93.38 234 TYR A C 1
ATOM 1845 O O . TYR A 1 234 ? 18.312 -2.902 10.734 1 93.38 234 TYR A O 1
ATOM 1853 N N . LEU A 1 235 ? 18.891 -2.164 8.656 1 90.44 235 LEU A N 1
ATOM 1854 C CA . LEU A 1 235 ? 20.281 -1.919 9.023 1 90.44 235 LEU A CA 1
ATOM 1855 C C . LEU A 1 235 ? 20.531 -0.431 9.25 1 90.44 235 LEU A C 1
ATOM 1857 O O . LEU A 1 235 ? 20.141 0.399 8.422 1 90.44 235 LEU A O 1
ATOM 1861 N N . SER A 1 236 ? 21.219 -0.192 10.32 1 86.38 236 SER A N 1
ATOM 1862 C CA . SER A 1 236 ? 21.609 1.189 10.578 1 86.38 236 SER A CA 1
ATOM 1863 C C . SER A 1 236 ? 22.656 1.665 9.562 1 86.38 236 SER A C 1
ATOM 1865 O O . SER A 1 236 ? 23.516 0.893 9.141 1 86.38 236 SER A O 1
ATOM 1867 N N . LEU A 1 237 ? 22.422 2.814 9.125 1 78.88 237 LEU A N 1
ATOM 1868 C CA . LEU A 1 237 ? 23.391 3.428 8.219 1 78.88 237 LEU A CA 1
ATOM 1869 C C . LEU A 1 237 ? 24.562 4.023 9 1 78.88 237 LEU A C 1
ATOM 1871 O O . LEU A 1 237 ? 25.078 5.086 8.633 1 78.88 237 LEU A O 1
ATOM 1875 N N . ASP A 1 238 ? 24.906 3.369 10.023 1 67.38 238 ASP A N 1
ATOM 1876 C CA . ASP A 1 238 ? 26.016 3.854 10.828 1 67.38 238 ASP A CA 1
ATOM 1877 C C . ASP A 1 238 ? 27.266 4.082 9.961 1 67.38 238 ASP A C 1
ATOM 1879 O O . ASP A 1 238 ? 27.578 3.266 9.094 1 67.38 238 ASP A O 1
ATOM 1883 N N . GLY A 1 239 ? 27.875 5.141 10.133 1 63.41 239 GLY A N 1
ATOM 1884 C CA . GLY A 1 239 ? 29.047 5.539 9.383 1 63.41 239 GLY A CA 1
ATOM 1885 C C . GLY A 1 239 ? 28.719 6.348 8.141 1 63.41 239 GLY A C 1
ATOM 1886 O O . GLY A 1 239 ? 29.625 6.898 7.5 1 63.41 239 GLY A O 1
ATOM 1887 N N . VAL A 1 240 ? 27.5 6.238 7.801 1 62.59 240 VAL A N 1
ATOM 1888 C CA . VAL A 1 240 ? 27.047 7.086 6.707 1 62.59 240 VAL A CA 1
ATOM 1889 C C . VAL A 1 240 ? 26.328 8.312 7.266 1 62.59 240 VAL A C 1
ATOM 1891 O O . VAL A 1 240 ? 25.5 8.203 8.164 1 62.59 240 VAL A O 1
ATOM 1894 N N . THR A 1 241 ? 26.984 9.398 7.109 1 59.41 241 THR A N 1
ATOM 1895 C CA . THR A 1 241 ? 26.312 10.625 7.535 1 59.41 241 THR A CA 1
ATOM 1896 C C . THR A 1 241 ? 24.938 10.742 6.906 1 59.41 241 THR A C 1
ATOM 1898 O O . THR A 1 241 ? 24.812 10.812 5.68 1 59.41 241 THR A O 1
ATOM 1901 N N . THR A 1 242 ? 23.922 10.359 7.668 1 65.19 242 THR A N 1
ATOM 1902 C CA . THR A 1 242 ? 22.562 10.547 7.148 1 65.19 242 THR A CA 1
ATOM 1903 C C . THR A 1 242 ? 21.906 11.773 7.77 1 65.19 242 THR A C 1
ATOM 1905 O O . THR A 1 242 ? 22.109 12.07 8.953 1 65.19 242 THR A O 1
ATOM 1908 N N . ALA A 1 243 ? 21.469 12.648 6.879 1 67.69 243 ALA A N 1
ATOM 1909 C CA . ALA A 1 243 ? 20.703 13.773 7.398 1 67.69 243 ALA A CA 1
ATOM 1910 C C . ALA A 1 243 ? 19.406 13.297 8.062 1 67.69 243 ALA A C 1
ATOM 1912 O O . ALA A 1 243 ? 18.859 12.266 7.68 1 67.69 243 ALA A O 1
ATOM 1913 N N . HIS A 1 244 ? 19.109 14 9.164 1 78.62 244 HIS A N 1
ATOM 1914 C CA . HIS A 1 244 ? 17.797 13.758 9.758 1 78.62 244 HIS A CA 1
ATOM 1915 C C . HIS A 1 244 ? 16.672 14.133 8.805 1 78.62 244 HIS A C 1
ATOM 1917 O O . HIS A 1 244 ? 16.812 15.062 8 1 78.62 244 HIS A O 1
ATOM 1923 N N . SER A 1 245 ? 15.68 13.312 8.859 1 81.31 245 SER A N 1
ATOM 1924 C CA . SER A 1 245 ? 14.453 13.633 8.141 1 81.31 245 SER A CA 1
ATOM 1925 C C . SER A 1 245 ? 13.383 14.172 9.078 1 81.31 245 SER A C 1
ATOM 1927 O O . SER A 1 245 ? 13.195 13.648 10.18 1 81.31 245 SER A O 1
ATOM 1929 N N . GLU A 1 246 ? 12.805 15.273 8.664 1 88.56 246 GLU A N 1
ATOM 1930 C CA . GLU A 1 246 ? 11.711 15.852 9.453 1 88.56 246 GLU A CA 1
ATOM 1931 C C . GLU A 1 246 ? 10.359 15.594 8.789 1 88.56 246 GLU A C 1
ATOM 1933 O O . GLU A 1 246 ? 10.195 15.828 7.594 1 88.56 246 GLU A O 1
ATOM 1938 N N . PHE A 1 247 ? 9.516 15.078 9.562 1 92.88 247 PHE A N 1
ATOM 1939 C CA . PHE A 1 247 ? 8.117 15.008 9.156 1 92.88 247 PHE A CA 1
ATOM 1940 C C . PHE A 1 247 ? 7.348 16.219 9.672 1 92.88 247 PHE A C 1
ATOM 1942 O O . PHE A 1 247 ? 7.207 16.406 10.883 1 92.88 247 PHE A O 1
ATOM 1949 N N . LYS A 1 248 ? 6.852 16.984 8.727 1 93.06 248 LYS A N 1
ATOM 1950 C CA . LYS A 1 248 ? 6.301 18.281 9.07 1 93.06 248 LYS A CA 1
ATOM 1951 C C . LYS A 1 248 ? 4.816 18.359 8.727 1 93.06 248 LYS A C 1
ATOM 1953 O O . LYS A 1 248 ? 4.375 17.797 7.723 1 93.06 248 LYS A O 1
ATOM 1958 N N . LEU A 1 249 ? 4.117 19.031 9.555 1 95.69 249 LEU A N 1
ATOM 1959 C CA . LEU A 1 249 ? 2.773 19.5 9.227 1 95.69 249 LEU A CA 1
ATOM 1960 C C . LEU A 1 249 ? 2.824 20.859 8.539 1 95.69 249 LEU A C 1
ATOM 1962 O O . LEU A 1 249 ? 3.354 21.812 9.094 1 95.69 249 LEU A O 1
ATOM 1966 N N . ILE A 1 250 ? 2.344 20.906 7.316 1 94.19 250 ILE A N 1
ATOM 1967 C CA . ILE A 1 250 ? 2.311 22.188 6.605 1 94.19 250 ILE A CA 1
ATOM 1968 C C . ILE A 1 250 ? 0.874 22.703 6.539 1 94.19 250 ILE A C 1
ATOM 1970 O O . ILE A 1 250 ? -0.069 21.922 6.406 1 94.19 250 ILE A O 1
ATOM 1974 N N . TYR A 1 251 ? 0.696 23.938 6.613 1 95.06 251 TYR A N 1
ATOM 1975 C CA . TYR A 1 251 ? -0.601 24.594 6.543 1 95.06 251 TYR A CA 1
ATOM 1976 C C . TYR A 1 251 ? -0.449 26.047 6.078 1 95.06 251 TYR A C 1
ATOM 1978 O O . TYR A 1 251 ? 0.65 26.594 6.113 1 95.06 251 TYR A O 1
ATOM 1986 N N . HIS A 1 252 ? -1.495 26.547 5.52 1 93.44 252 HIS A N 1
ATOM 1987 C CA . HIS A 1 252 ? -1.464 27.938 5.07 1 93.44 252 HIS A CA 1
ATOM 1988 C C . HIS A 1 252 ? -1.221 28.891 6.238 1 93.44 252 HIS A C 1
ATOM 1990 O O . HIS A 1 252 ? -1.786 28.703 7.32 1 93.44 252 HIS A O 1
ATOM 1996 N N . HIS A 1 253 ? -0.509 30 6.043 1 91.5 253 HIS A N 1
ATOM 1997 C CA . HIS A 1 253 ? -0.124 30.938 7.082 1 91.5 253 HIS A CA 1
ATOM 1998 C C . HIS A 1 253 ? -1.351 31.547 7.754 1 91.5 253 HIS A C 1
ATOM 2000 O O . HIS A 1 253 ? -1.331 31.828 8.953 1 91.5 253 HIS A O 1
ATOM 2006 N N . ASP A 1 254 ? -2.447 31.578 6.996 1 90.56 254 ASP A N 1
ATOM 2007 C CA . ASP A 1 254 ? -3.658 32.25 7.488 1 90.56 254 ASP A CA 1
ATOM 2008 C C . ASP A 1 254 ? -4.605 31.219 8.125 1 90.56 254 ASP A C 1
ATOM 2010 O O . ASP A 1 254 ? -5.688 31.578 8.594 1 90.56 254 ASP A O 1
ATOM 2014 N N . ASN A 1 255 ? -4.184 29.938 8.086 1 92.75 255 ASN A N 1
ATOM 2015 C CA . ASN A 1 255 ? -5.047 28.922 8.68 1 92.75 255 ASN A CA 1
ATOM 2016 C C . ASN A 1 255 ? -4.797 28.797 10.18 1 92.75 255 ASN A C 1
ATOM 2018 O O . ASN A 1 255 ? -3.75 28.297 10.602 1 92.75 255 ASN A O 1
ATOM 2022 N N . HIS A 1 256 ? -5.812 29.203 10.984 1 89.12 256 HIS A N 1
ATOM 2023 C CA . HIS A 1 256 ? -5.672 29.203 12.438 1 89.12 256 HIS A CA 1
ATOM 2024 C C . HIS A 1 256 ? -6.645 28.219 13.07 1 89.12 256 HIS A C 1
ATOM 2026 O O . HIS A 1 256 ? -7.023 28.375 14.234 1 89.12 256 HIS A O 1
ATOM 2032 N N . GLN A 1 257 ? -7.035 27.266 12.273 1 89.75 257 GLN A N 1
ATOM 2033 C CA . GLN A 1 257 ? -7.957 26.266 12.805 1 89.75 257 GLN A CA 1
ATOM 2034 C C . GLN A 1 257 ? -7.355 25.547 14.008 1 89.75 257 GLN A C 1
ATOM 2036 O O . GLN A 1 257 ? -6.199 25.109 13.969 1 89.75 257 GLN A O 1
ATOM 2041 N N . PRO A 1 258 ? -8.117 25.375 15.039 1 91.12 258 PRO A N 1
ATOM 2042 C CA . PRO A 1 258 ? -7.629 24.734 16.266 1 91.12 258 PRO A CA 1
ATOM 2043 C C . PRO A 1 258 ? -7.148 23.297 16.031 1 91.12 258 PRO A C 1
ATOM 2045 O O . PRO A 1 258 ? -6.258 22.828 16.734 1 91.12 258 PRO A O 1
ATOM 2048 N N . LEU A 1 259 ? -7.742 22.656 15.102 1 91.62 259 LEU A N 1
ATOM 2049 C CA . LEU A 1 259 ? -7.398 21.266 14.844 1 91.62 259 LEU A CA 1
ATOM 2050 C C . LEU A 1 259 ? -5.938 21.125 14.43 1 91.62 259 LEU A C 1
ATOM 2052 O O . LEU A 1 259 ? -5.289 20.125 14.734 1 91.62 259 LEU A O 1
ATOM 2056 N N . ILE A 1 260 ? -5.398 22.109 13.766 1 93.81 260 ILE A N 1
ATOM 2057 C CA . ILE A 1 260 ? -3.996 22.094 13.375 1 93.81 260 ILE A CA 1
ATOM 2058 C C . ILE A 1 260 ? -3.107 22.094 14.617 1 93.81 260 ILE A C 1
ATOM 2060 O O . ILE A 1 260 ? -2.158 21.312 14.711 1 93.81 260 ILE A O 1
ATOM 2064 N N . LYS A 1 261 ? -3.475 22.906 15.555 1 92.5 261 LYS A N 1
ATOM 2065 C CA . LYS A 1 261 ? -2.73 22.984 16.812 1 92.5 261 LYS A CA 1
ATOM 2066 C C . LYS A 1 261 ? -2.877 21.703 17.609 1 92.5 261 LYS A C 1
ATOM 2068 O O . LYS A 1 261 ? -1.944 21.281 18.297 1 92.5 261 LYS A O 1
ATOM 2073 N N . GLN A 1 262 ? -4.027 21.141 17.562 1 92.88 262 GLN A N 1
ATOM 2074 C CA . GLN A 1 262 ? -4.258 19.891 18.281 1 92.88 262 GLN A CA 1
ATOM 2075 C C . GLN A 1 262 ? -3.387 18.766 17.734 1 92.88 262 GLN A C 1
ATOM 2077 O O . GLN A 1 262 ? -2.857 17.969 18.5 1 92.88 262 GLN A O 1
ATOM 2082 N N . ILE A 1 263 ? -3.225 18.703 16.391 1 93.81 263 ILE A N 1
ATOM 2083 C CA . ILE A 1 263 ? -2.348 17.703 15.773 1 93.81 263 ILE A CA 1
ATOM 2084 C C . ILE A 1 263 ? -0.917 17.906 16.266 1 93.81 263 ILE A C 1
ATOM 2086 O O . ILE A 1 263 ? -0.249 16.938 16.656 1 93.81 263 ILE A O 1
ATOM 2090 N N . GLN A 1 264 ? -0.516 19.156 16.266 1 92.88 264 GLN A N 1
ATOM 2091 C CA . GLN A 1 264 ? 0.819 19.484 16.75 1 92.88 264 GLN A CA 1
ATOM 2092 C C . GLN A 1 264 ? 0.99 19.062 18.203 1 92.88 264 GLN A C 1
ATOM 2094 O O . GLN A 1 264 ? 2.002 18.469 18.578 1 92.88 264 GLN A O 1
ATOM 2099 N N . ARG A 1 265 ? 0.025 19.375 19.031 1 92.06 265 ARG A N 1
ATOM 2100 C CA . ARG A 1 265 ? 0.087 19.125 20.469 1 92.06 265 ARG A CA 1
ATOM 2101 C C . ARG A 1 265 ? 0.207 17.625 20.75 1 92.06 265 ARG A C 1
ATOM 2103 O O . ARG A 1 265 ? 0.893 17.219 21.688 1 92.06 265 ARG A O 1
ATOM 2110 N N . TYR A 1 266 ? -0.407 16.812 19.906 1 94.44 266 TYR A N 1
ATOM 2111 C CA . TYR A 1 266 ? -0.294 15.359 20.078 1 94.44 266 TYR A CA 1
ATOM 2112 C C . TYR A 1 266 ? 1.167 14.93 20.094 1 94.44 266 TYR A C 1
ATOM 2114 O O . TYR A 1 266 ? 1.578 14.156 20.969 1 94.44 266 TYR A O 1
ATOM 2122 N N . PHE A 1 267 ? 1.963 15.422 19.25 1 93.44 267 PHE A N 1
ATOM 2123 C CA . PHE A 1 267 ? 3.338 14.961 19.094 1 93.44 267 PHE A CA 1
ATOM 2124 C C . PHE A 1 267 ? 4.262 15.688 20.062 1 93.44 267 PHE A C 1
ATOM 2126 O O . PHE A 1 267 ? 5.387 15.25 20.312 1 93.44 267 PHE A O 1
ATOM 2133 N N . ASP A 1 268 ? 3.736 16.812 20.609 1 91.06 268 ASP A N 1
ATOM 2134 C CA . ASP A 1 268 ? 4.469 17.453 21.703 1 91.06 268 ASP A CA 1
ATOM 2135 C C . ASP A 1 268 ? 4.391 16.641 22.984 1 91.06 268 ASP A C 1
ATOM 2137 O O . ASP A 1 268 ? 5.316 16.656 23.797 1 91.06 268 ASP A O 1
ATOM 2141 N N . THR A 1 269 ? 3.314 15.961 23.109 1 90.38 269 THR A N 1
ATOM 2142 C CA . THR A 1 269 ? 3.049 15.289 24.375 1 90.38 269 THR A CA 1
ATOM 2143 C C . THR A 1 269 ? 3.383 13.797 24.281 1 90.38 269 THR A C 1
ATOM 2145 O O . THR A 1 269 ? 3.473 13.117 25.297 1 90.38 269 THR A O 1
ATOM 2148 N N . HIS A 1 270 ? 3.484 13.281 23.094 1 83.88 270 HIS A N 1
ATOM 2149 C CA . HIS A 1 270 ? 3.803 11.875 22.906 1 83.88 270 HIS A CA 1
ATOM 2150 C C . HIS A 1 270 ? 5.18 11.703 22.266 1 83.88 270 HIS A C 1
ATOM 2152 O O . HIS A 1 270 ? 5.5 12.367 21.281 1 83.88 270 HIS A O 1
ATOM 2158 N N . GLN A 1 271 ? 6.152 11.203 23 1 72.38 271 GLN A N 1
ATOM 2159 C CA . GLN A 1 271 ? 7.496 10.969 22.469 1 72.38 271 GLN A CA 1
ATOM 2160 C C . GLN A 1 271 ? 7.496 9.836 21.453 1 72.38 271 GLN A C 1
ATOM 2162 O O . GLN A 1 271 ? 6.871 8.797 21.672 1 72.38 271 GLN A O 1
ATOM 2167 N N . PHE A 1 272 ? 7.934 10.25 20.234 1 73.75 272 PHE A N 1
ATOM 2168 C CA . PHE A 1 272 ? 8.094 9.266 19.172 1 73.75 272 PHE A CA 1
ATOM 2169 C C . PHE A 1 272 ? 9.516 8.711 19.156 1 73.75 272 PHE A C 1
ATOM 2171 O O . PHE A 1 272 ? 10.477 9.453 19.359 1 73.75 272 PHE A O 1
ATOM 2178 N N . MET B 1 1 ? -5.988 25.766 -30.531 1 28.14 1 MET B N 1
ATOM 2179 C CA . MET B 1 1 ? -6.527 24.516 -31.062 1 28.14 1 MET B CA 1
ATOM 2180 C C . MET B 1 1 ? -7.941 24.266 -30.547 1 28.14 1 MET B C 1
ATOM 2182 O O . MET B 1 1 ? -8.195 24.375 -29.344 1 28.14 1 MET B O 1
ATOM 2186 N N . SER B 1 2 ? -8.867 24.078 -31.406 1 34.19 2 SER B N 1
ATOM 2187 C CA . SER B 1 2 ? -10.289 24.047 -31.062 1 34.19 2 SER B CA 1
ATOM 2188 C C . SER B 1 2 ? -10.664 22.719 -30.406 1 34.19 2 SER B C 1
ATOM 2190 O O . SER B 1 2 ? -9.969 21.719 -30.578 1 34.19 2 SER B O 1
ATOM 2192 N N . GLN B 1 3 ? -11.516 22.797 -29.531 1 37.56 3 GLN B N 1
ATOM 2193 C CA . GLN B 1 3 ? -12.234 21.672 -28.938 1 37.56 3 GLN B CA 1
ATOM 2194 C C . GLN B 1 3 ? -12.367 20.516 -29.922 1 37.56 3 GLN B C 1
ATOM 2196 O O . GLN B 1 3 ? -12.312 19.344 -29.516 1 37.56 3 GLN B O 1
ATOM 2201 N N . ARG B 1 4 ? -12.32 20.75 -31.094 1 42.19 4 ARG B N 1
ATOM 2202 C CA . ARG B 1 4 ? -12.633 19.828 -32.188 1 42.19 4 ARG B CA 1
ATOM 2203 C C . ARG B 1 4 ? -11.398 19.016 -32.594 1 42.19 4 ARG B C 1
ATOM 2205 O O . ARG B 1 4 ? -11.508 17.844 -32.906 1 42.19 4 ARG B O 1
ATOM 2212 N N . ALA B 1 5 ? -10.211 19.547 -32.469 1 39.81 5 ALA B N 1
ATOM 2213 C CA . ALA B 1 5 ? -8.984 18.906 -32.938 1 39.81 5 ALA B CA 1
ATOM 2214 C C . ALA B 1 5 ? -8.484 17.875 -31.953 1 39.81 5 ALA B C 1
ATOM 2216 O O . ALA B 1 5 ? -8 16.797 -32.344 1 39.81 5 ALA B O 1
ATOM 2217 N N . VAL B 1 6 ? -8.617 18.062 -30.688 1 42.47 6 VAL B N 1
ATOM 2218 C CA . VAL B 1 6 ? -8.352 17.141 -29.594 1 42.47 6 VAL B CA 1
ATOM 2219 C C . VAL B 1 6 ? -9.242 15.906 -29.719 1 42.47 6 VAL B C 1
ATOM 2221 O O . VAL B 1 6 ? -8.781 14.773 -29.562 1 42.47 6 VAL B O 1
ATOM 2224 N N . SER B 1 7 ? -10.406 16.172 -30.109 1 44.47 7 SER B N 1
ATOM 2225 C CA . SER B 1 7 ? -11.406 15.117 -30.281 1 44.47 7 SER B CA 1
ATOM 2226 C C . SER B 1 7 ? -11.031 14.164 -31.406 1 44.47 7 SER B C 1
ATOM 2228 O O . SER B 1 7 ? -11.164 12.945 -31.266 1 44.47 7 SER B O 1
ATOM 2230 N N . LYS B 1 8 ? -10.445 14.633 -32.312 1 48.16 8 LYS B N 1
ATOM 2231 C CA . LYS B 1 8 ? -10.148 13.828 -33.5 1 48.16 8 LYS B CA 1
ATOM 2232 C C . LYS B 1 8 ? -8.93 12.938 -33.281 1 48.16 8 LYS B C 1
ATOM 2234 O O . LYS B 1 8 ? -8.914 11.781 -33.688 1 48.16 8 LYS B O 1
ATOM 2239 N N . ARG B 1 9 ? -7.934 13.383 -32.594 1 42.53 9 ARG B N 1
ATOM 2240 C CA . ARG B 1 9 ? -6.723 12.625 -32.312 1 42.53 9 ARG B CA 1
ATOM 2241 C C . ARG B 1 9 ? -7.004 11.508 -31.312 1 42.53 9 ARG B C 1
ATOM 2243 O O . ARG B 1 9 ? -6.48 10.398 -31.453 1 42.53 9 ARG B O 1
ATOM 2250 N N . ILE B 1 10 ? -7.621 11.812 -30.359 1 48.56 10 ILE B N 1
ATOM 2251 C CA . ILE B 1 10 ? -8.141 10.797 -29.453 1 48.56 10 ILE B CA 1
ATOM 2252 C C . ILE B 1 10 ? -8.906 9.742 -30.25 1 48.56 10 ILE B C 1
ATOM 2254 O O . ILE B 1 10 ? -8.75 8.539 -30 1 48.56 10 ILE B O 1
ATOM 2258 N N . SER B 1 11 ? -9.555 10.32 -31.188 1 52.97 11 SER B N 1
ATOM 2259 C CA . SER B 1 11 ? -10.336 9.422 -32.031 1 52.97 11 SER B CA 1
ATOM 2260 C C . SER B 1 11 ? -9.438 8.531 -32.875 1 52.97 11 SER B C 1
ATOM 2262 O O . SER B 1 11 ? -9.719 7.348 -33.062 1 52.97 11 SER B O 1
ATOM 2264 N N . ALA B 1 12 ? -8.414 9.008 -33.25 1 47.75 12 ALA B N 1
ATOM 2265 C CA . ALA B 1 12 ? -7.473 8.234 -34.062 1 47.75 12 ALA B CA 1
ATOM 2266 C C . ALA B 1 12 ? -6.746 7.195 -33.219 1 47.75 12 ALA B C 1
ATOM 2268 O O . ALA B 1 12 ? -6.555 6.055 -33.656 1 47.75 12 ALA B O 1
ATOM 2269 N N . LEU B 1 13 ? -6.18 7.598 -32.125 1 45 13 LEU B N 1
ATOM 2270 C CA . LEU B 1 13 ? -5.617 6.645 -31.172 1 45 13 LEU B CA 1
ATOM 2271 C C . LEU B 1 13 ? -6.637 5.562 -30.828 1 45 13 LEU B C 1
ATOM 2273 O O . LEU B 1 13 ? -6.293 4.379 -30.75 1 45 13 LEU B O 1
ATOM 2277 N N . GLU B 1 14 ? -7.723 6.016 -30.656 1 49.31 14 GLU B N 1
ATOM 2278 C CA . GLU B 1 14 ? -8.844 5.105 -30.438 1 49.31 14 GLU B CA 1
ATOM 2279 C C . GLU B 1 14 ? -9.031 4.152 -31.609 1 49.31 14 GLU B C 1
ATOM 2281 O O . GLU B 1 14 ? -9.289 2.965 -31.422 1 49.31 14 GLU B O 1
ATOM 2286 N N . ALA B 1 15 ? -8.867 4.668 -32.688 1 49.59 15 ALA B N 1
ATOM 2287 C CA . ALA B 1 15 ? -9.023 3.861 -33.906 1 49.59 15 ALA B CA 1
ATOM 2288 C C . ALA B 1 15 ? -7.867 2.877 -34.062 1 49.59 15 ALA B C 1
ATOM 2290 O O . ALA B 1 15 ? -8.07 1.723 -34.438 1 49.59 15 ALA B O 1
ATOM 2291 N N . GLU B 1 16 ? -6.797 3.266 -33.75 1 44.41 16 GLU B N 1
ATOM 2292 C CA . GLU B 1 16 ? -5.617 2.414 -33.875 1 44.41 16 GLU B CA 1
ATOM 2293 C C . GLU B 1 16 ? -5.652 1.275 -32.844 1 44.41 16 GLU B C 1
ATOM 2295 O O . GLU B 1 16 ? -5.262 0.148 -33.156 1 44.41 16 GLU B O 1
ATOM 2300 N N . ILE B 1 17 ? -6.047 1.625 -31.797 1 42.53 17 ILE B N 1
ATOM 2301 C CA . ILE B 1 17 ? -6.113 0.625 -30.734 1 42.53 17 ILE B CA 1
ATOM 2302 C C . ILE B 1 17 ? -7.457 -0.103 -30.797 1 42.53 17 ILE B C 1
ATOM 2304 O O . ILE B 1 17 ? -7.629 -1.15 -30.172 1 42.53 17 ILE B O 1
ATOM 2308 N N . GLY B 1 18 ? -8.273 0.455 -31.75 1 43.69 18 GLY B N 1
ATOM 2309 C CA . GLY B 1 18 ? -9.586 -0.125 -31.984 1 43.69 18 GLY B CA 1
ATOM 2310 C C . GLY B 1 18 ? -10.539 0.08 -30.828 1 43.69 18 GLY B C 1
ATOM 2311 O O . GLY B 1 18 ? -11.477 -0.696 -30.641 1 43.69 18 GLY B O 1
ATOM 2312 N N . ALA B 1 19 ? -10.062 0.901 -29.906 1 43.31 19 ALA B N 1
ATOM 2313 C CA . ALA B 1 19 ? -10.922 1.162 -28.75 1 43.31 19 ALA B CA 1
ATOM 2314 C C . ALA B 1 19 ? -11.078 2.66 -28.516 1 43.31 19 ALA B C 1
ATOM 2316 O O . ALA B 1 19 ? -10.148 3.436 -28.766 1 43.31 19 ALA B O 1
ATOM 2317 N N . THR B 1 20 ? -12.273 3.117 -28.281 1 50.59 20 THR B N 1
ATOM 2318 C CA . THR B 1 20 ? -12.562 4.488 -27.891 1 50.59 20 THR B CA 1
ATOM 2319 C C . THR B 1 20 ? -12.047 4.766 -26.484 1 50.59 20 THR B C 1
ATOM 2321 O O . THR B 1 20 ? -12.391 4.051 -25.531 1 50.59 20 THR B O 1
ATOM 2324 N N . LEU B 1 21 ? -11.047 5.629 -26.375 1 48.06 21 LEU B N 1
ATOM 2325 C CA . LEU B 1 21 ? -10.375 5.887 -25.094 1 48.06 21 LEU B CA 1
ATOM 2326 C C . LEU B 1 21 ? -11.047 7.035 -24.359 1 48.06 21 LEU B C 1
ATOM 2328 O O . LEU B 1 21 ? -10.969 7.113 -23.125 1 48.06 21 LEU B O 1
ATOM 2332 N N . PHE B 1 22 ? -11.664 7.934 -25.219 1 48.41 22 PHE B N 1
ATOM 2333 C CA . PHE B 1 22 ? -12.312 9.109 -24.656 1 48.41 22 PHE B CA 1
ATOM 2334 C C . PHE B 1 22 ? -13.766 9.203 -25.125 1 48.41 22 PHE B C 1
ATOM 2336 O O . PHE B 1 22 ? -14.062 8.961 -26.281 1 48.41 22 PHE B O 1
ATOM 2343 N N . ASP B 1 23 ? -14.727 9.18 -24.219 1 49.31 23 ASP B N 1
ATOM 2344 C CA . ASP B 1 23 ? -16.109 9.484 -24.578 1 49.31 23 ASP B CA 1
ATOM 2345 C C . ASP B 1 23 ? -16.281 10.984 -24.812 1 49.31 23 ASP B C 1
ATOM 2347 O O . ASP B 1 23 ? -16.094 11.789 -23.906 1 49.31 23 ASP B O 1
ATOM 2351 N N . ARG B 1 24 ? -16.188 11.344 -26.062 1 44.59 24 ARG B N 1
ATOM 2352 C CA . ARG B 1 24 ? -16.266 12.734 -26.5 1 44.59 24 ARG B CA 1
ATOM 2353 C C . ARG B 1 24 ? -17.688 13.273 -26.391 1 44.59 24 ARG B C 1
ATOM 2355 O O . ARG B 1 24 ? -18.203 13.891 -27.312 1 44.59 24 ARG B O 1
ATOM 2362 N N . GLN B 1 25 ? -18.484 12.797 -25.594 1 45.34 25 GLN B N 1
ATOM 2363 C CA . GLN B 1 25 ? -19.703 13.594 -25.578 1 45.34 25 GLN B CA 1
ATOM 2364 C C . GLN B 1 25 ? -19.406 15.062 -25.281 1 45.34 25 GLN B C 1
ATOM 2366 O O . GLN B 1 25 ? -18.344 15.383 -24.734 1 45.34 25 GLN B O 1
ATOM 2371 N N . LYS B 1 26 ? -20.219 16.109 -25.641 1 41.47 26 LYS B N 1
ATOM 2372 C CA . LYS B 1 26 ? -20.047 17.562 -25.719 1 41.47 26 LYS B CA 1
ATOM 2373 C C . LYS B 1 26 ? -19.016 18.047 -24.703 1 41.47 26 LYS B C 1
ATOM 2375 O O . LYS B 1 26 ? -18.094 18.797 -25.047 1 41.47 26 LYS B O 1
ATOM 2380 N N . ASN B 1 27 ? -19.234 18.578 -23.516 1 36.78 27 ASN B N 1
ATOM 2381 C CA . ASN B 1 27 ? -18.594 19.516 -22.609 1 36.78 27 ASN B CA 1
ATOM 2382 C C . ASN B 1 27 ? -17.625 18.797 -21.656 1 36.78 27 ASN B C 1
ATOM 2384 O O . ASN B 1 27 ? -17.031 19.422 -20.781 1 36.78 27 ASN B O 1
ATOM 2388 N N . LYS B 1 28 ? -17.516 17.375 -21.75 1 36.09 28 LYS B N 1
ATOM 2389 C CA . LYS B 1 28 ? -16.656 16.844 -20.703 1 36.09 28 LYS B CA 1
ATOM 2390 C C . LYS B 1 28 ? -15.781 15.711 -21.234 1 36.09 28 LYS B C 1
ATOM 2392 O O . LYS B 1 28 ? -16.281 14.766 -21.844 1 36.09 28 LYS B O 1
ATOM 2397 N N . ILE B 1 29 ? -14.445 15.812 -21.531 1 36.91 29 ILE B N 1
ATOM 2398 C CA . ILE B 1 29 ? -13.484 14.812 -21.984 1 36.91 29 ILE B CA 1
ATOM 2399 C C . ILE B 1 29 ? -13.242 13.789 -20.875 1 36.91 29 ILE B C 1
ATOM 2401 O O . ILE B 1 29 ? -12.617 14.102 -19.859 1 36.91 29 ILE B O 1
ATOM 2405 N N . ASN B 1 30 ? -14.102 12.711 -20.859 1 43.34 30 ASN B N 1
ATOM 2406 C CA . ASN B 1 30 ? -13.93 11.617 -19.906 1 43.34 30 ASN B CA 1
ATOM 2407 C C . ASN B 1 30 ? -13.148 10.461 -20.516 1 43.34 30 ASN B C 1
ATOM 2409 O O . ASN B 1 30 ? -13.312 10.148 -21.688 1 43.34 30 ASN B O 1
ATOM 2413 N N . LEU B 1 31 ? -12 10.016 -19.938 1 45.28 31 LEU B N 1
ATOM 2414 C CA . LEU B 1 31 ? -11.352 8.789 -20.375 1 45.28 31 LEU B CA 1
ATOM 2415 C C . LEU B 1 31 ? -12.352 7.633 -20.406 1 45.28 31 LEU B C 1
ATOM 2417 O O . LEU B 1 31 ? -13.164 7.488 -19.5 1 45.28 31 LEU B O 1
ATOM 2421 N N . THR B 1 32 ? -12.32 6.895 -21.5 1 46.22 32 THR B N 1
ATOM 2422 C CA . THR B 1 32 ? -13.102 5.664 -21.562 1 46.22 32 THR B CA 1
ATOM 2423 C C . THR B 1 32 ? -12.461 4.578 -20.703 1 46.22 32 THR B C 1
ATOM 2425 O O . THR B 1 32 ? -11.352 4.754 -20.203 1 46.22 32 THR B O 1
ATOM 2428 N N . ALA B 1 33 ? -13.086 3.502 -20.453 1 45.62 33 ALA B N 1
ATOM 2429 C CA . ALA B 1 33 ? -12.539 2.33 -19.766 1 45.62 33 ALA B CA 1
ATOM 2430 C C . ALA B 1 33 ? -11.258 1.846 -20.438 1 45.62 33 ALA B C 1
ATOM 2432 O O . ALA B 1 33 ? -10.289 1.504 -19.766 1 45.62 33 ALA B O 1
ATOM 2433 N N . ALA B 1 34 ? -11.242 1.772 -21.688 1 44.25 34 ALA B N 1
ATOM 2434 C CA . ALA B 1 34 ? -10.086 1.356 -22.484 1 44.25 34 ALA B CA 1
ATOM 2435 C C . ALA B 1 34 ? -8.938 2.352 -22.344 1 44.25 34 ALA B C 1
ATOM 2437 O O . ALA B 1 34 ? -7.773 1.955 -22.25 1 44.25 34 ALA B O 1
ATOM 2438 N N . GLY B 1 35 ? -9.234 3.533 -22.281 1 45.41 35 GLY B N 1
ATOM 2439 C CA . GLY B 1 35 ? -8.242 4.578 -22.094 1 45.41 35 GLY B CA 1
ATOM 2440 C C . GLY B 1 35 ? -7.555 4.508 -20.75 1 45.41 35 GLY B C 1
ATOM 2441 O O . GLY B 1 35 ? -6.332 4.645 -20.656 1 45.41 35 GLY B O 1
ATOM 2442 N N . LYS B 1 36 ? -8.328 4.367 -19.797 1 49 36 LYS B N 1
ATOM 2443 C CA . LYS B 1 36 ? -7.805 4.195 -18.438 1 49 36 LYS B CA 1
ATOM 2444 C C . LYS B 1 36 ? -6.891 2.979 -18.359 1 49 36 LYS B C 1
ATOM 2446 O O . LYS B 1 36 ? -5.824 3.037 -17.734 1 49 36 LYS B O 1
ATOM 2451 N N . HIS B 1 37 ? -7.211 1.98 -19.062 1 48.28 37 HIS B N 1
ATOM 2452 C CA . HIS B 1 37 ? -6.41 0.763 -19.125 1 48.28 37 HIS B CA 1
ATOM 2453 C C . HIS B 1 37 ? -5.09 1.01 -19.859 1 48.28 37 HIS B C 1
ATOM 2455 O O . HIS B 1 37 ? -4.039 0.545 -19.406 1 48.28 37 HIS B O 1
ATOM 2461 N N . PHE B 1 38 ? -5.203 1.724 -20.891 1 46 38 PHE B N 1
ATOM 2462 C CA . PHE B 1 38 ? -4.004 1.996 -21.672 1 46 38 PHE B CA 1
ATOM 2463 C C . PHE B 1 38 ? -3.021 2.854 -20.891 1 46 38 PHE B C 1
ATOM 2465 O O . PHE B 1 38 ? -1.819 2.582 -20.875 1 46 38 PHE B O 1
ATOM 2472 N N . LEU B 1 39 ? -3.564 3.816 -20.281 1 46.38 39 LEU B N 1
ATOM 2473 C CA . LEU B 1 39 ? -2.705 4.711 -19.516 1 46.38 39 LEU B CA 1
ATOM 2474 C C . LEU B 1 39 ? -2.018 3.965 -18.375 1 46.38 39 LEU B C 1
ATOM 2476 O O . LEU B 1 39 ? -0.82 4.148 -18.141 1 46.38 39 LEU B O 1
ATOM 2480 N N . THR B 1 40 ? -2.746 3.275 -17.781 1 48.97 40 THR B N 1
ATOM 2481 C CA . THR B 1 40 ? -2.197 2.445 -16.719 1 48.97 40 THR B CA 1
ATOM 2482 C C . THR B 1 40 ? -1.136 1.495 -17.266 1 48.97 40 THR B C 1
ATOM 2484 O O . THR B 1 40 ? -0.056 1.364 -16.688 1 48.97 40 THR B O 1
ATOM 2487 N N . ARG B 1 41 ? -1.393 0.93 -18.391 1 46.44 41 ARG B N 1
ATOM 2488 C CA . ARG B 1 41 ? -0.467 -0.026 -18.984 1 46.44 41 ARG B CA 1
ATOM 2489 C C . ARG B 1 41 ? 0.803 0.669 -19.469 1 46.44 41 ARG B C 1
ATOM 2491 O O . ARG B 1 41 ? 1.906 0.147 -19.297 1 46.44 41 ARG B O 1
ATOM 2498 N N . ALA B 1 42 ? 0.625 1.778 -20.016 1 45.94 42 ALA B N 1
ATOM 2499 C CA . ALA B 1 42 ? 1.779 2.518 -20.531 1 45.94 42 ALA B CA 1
ATOM 2500 C C . ALA B 1 42 ? 2.707 2.934 -19.391 1 45.94 42 ALA B C 1
ATOM 2502 O O . ALA B 1 42 ? 3.93 2.818 -19.5 1 45.94 42 ALA B O 1
ATOM 2503 N N . THR B 1 43 ? 2.059 3.41 -18.391 1 46.16 43 THR B N 1
ATOM 2504 C CA . THR B 1 43 ? 2.838 3.811 -17.234 1 46.16 43 THR B CA 1
ATOM 2505 C C . THR B 1 43 ? 3.553 2.609 -16.625 1 46.16 43 THR B C 1
ATOM 2507 O O . THR B 1 43 ? 4.727 2.699 -16.25 1 46.16 43 THR B O 1
ATOM 2510 N N . GLU B 1 44 ? 2.887 1.596 -16.562 1 47.09 44 GLU B N 1
ATOM 2511 C CA . GLU B 1 44 ? 3.445 0.342 -16.062 1 47.09 44 GLU B CA 1
ATOM 2512 C C . GLU B 1 44 ? 4.559 -0.167 -16.969 1 47.09 44 GLU B C 1
ATOM 2514 O O . GLU B 1 44 ? 5.59 -0.645 -16.5 1 47.09 44 GLU B O 1
ATOM 2519 N N . LEU B 1 45 ? 4.324 -0.115 -18.234 1 44.03 45 LEU B N 1
ATOM 2520 C CA . LEU B 1 45 ? 5.324 -0.551 -19.203 1 44.03 45 LEU B CA 1
ATOM 2521 C C . LEU B 1 45 ? 6.605 0.265 -19.078 1 44.03 45 LEU B C 1
ATOM 2523 O O . LEU B 1 45 ? 7.707 -0.29 -19.109 1 44.03 45 LEU B O 1
ATOM 2527 N N . LEU B 1 46 ? 6.422 1.453 -18.891 1 40.44 46 LEU B N 1
ATOM 2528 C CA . LEU B 1 46 ? 7.582 2.318 -18.719 1 40.44 46 LEU B CA 1
ATOM 2529 C C . LEU B 1 46 ? 8.32 1.997 -17.422 1 40.44 46 LEU B C 1
ATOM 2531 O O . LEU B 1 46 ? 9.555 1.939 -17.406 1 40.44 46 LEU B O 1
ATOM 2535 N N . ASN B 1 47 ? 7.57 1.822 -16.438 1 46.12 47 ASN B N 1
ATOM 2536 C CA . ASN B 1 47 ? 8.18 1.482 -15.156 1 46.12 47 ASN B CA 1
ATOM 2537 C C . ASN B 1 47 ? 8.859 0.117 -15.203 1 46.12 47 ASN B C 1
ATOM 2539 O O . ASN B 1 47 ? 9.953 -0.052 -14.672 1 46.12 47 ASN B O 1
ATOM 2543 N N . THR B 1 48 ? 8.156 -0.786 -15.797 1 43.78 48 THR B N 1
ATOM 2544 C CA . THR B 1 48 ? 8.703 -2.125 -15.977 1 43.78 48 THR B CA 1
ATOM 2545 C C . THR B 1 48 ? 9.93 -2.09 -16.875 1 43.78 48 THR B C 1
ATOM 2547 O O . THR B 1 48 ? 10.93 -2.754 -16.594 1 43.78 48 THR B O 1
ATOM 2550 N N . MET B 1 49 ? 9.828 -1.438 -17.953 1 3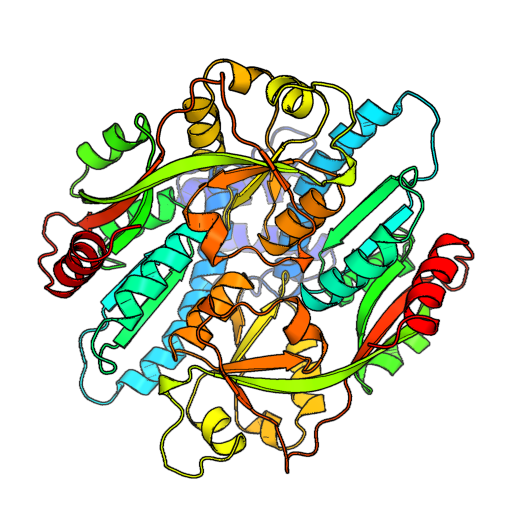7.06 49 MET B N 1
ATOM 2551 C CA . MET B 1 49 ? 10.969 -1.302 -18.859 1 37.06 49 MET B CA 1
ATOM 2552 C C . MET B 1 49 ? 12.18 -0.732 -18.125 1 37.06 49 MET B C 1
ATOM 2554 O O . MET B 1 49 ? 13.312 -1.173 -18.359 1 37.06 49 MET B O 1
ATOM 2558 N N . ARG B 1 50 ? 11.875 0.093 -17.297 1 39.75 50 ARG B N 1
ATOM 2559 C CA . ARG B 1 50 ? 12.977 0.679 -16.531 1 39.75 50 ARG B CA 1
ATOM 2560 C C . ARG B 1 50 ? 13.562 -0.329 -15.547 1 39.75 50 ARG B C 1
ATOM 2562 O O . ARG B 1 50 ? 14.781 -0.404 -15.375 1 39.75 50 ARG B O 1
ATOM 2569 N N . MET B 1 51 ? 12.711 -1.007 -14.898 1 41.94 51 MET B N 1
ATOM 2570 C CA . MET B 1 51 ? 13.211 -2.031 -13.984 1 41.94 51 MET B CA 1
ATOM 2571 C C . MET B 1 51 ? 13.93 -3.141 -14.742 1 41.94 51 MET B C 1
ATOM 2573 O O . MET B 1 51 ? 14.938 -3.668 -14.273 1 41.94 51 MET B O 1
ATOM 2577 N N . THR B 1 52 ? 13.406 -3.42 -15.898 1 41.41 52 THR B N 1
ATOM 2578 C CA . THR B 1 52 ? 13.969 -4.48 -16.734 1 41.41 52 THR B CA 1
ATOM 2579 C C . THR B 1 52 ? 15.328 -4.066 -17.297 1 41.41 52 THR B C 1
ATOM 2581 O O . THR B 1 52 ? 16.234 -4.895 -17.422 1 41.41 52 THR B O 1
ATOM 2584 N N . THR B 1 53 ? 15.422 -2.861 -17.562 1 38.09 53 THR B N 1
ATOM 2585 C CA . THR B 1 53 ? 16.719 -2.486 -18.125 1 38.09 53 THR B CA 1
ATOM 2586 C C . THR B 1 53 ? 17.844 -2.814 -17.141 1 38.09 53 THR B C 1
ATOM 2588 O O . THR B 1 53 ? 18.906 -3.266 -17.547 1 38.09 53 THR B O 1
ATOM 2591 N N . TYR B 1 54 ? 17.609 -2.527 -15.922 1 38.44 54 TYR B N 1
ATOM 2592 C CA . TYR B 1 54 ? 18.625 -2.924 -14.945 1 38.44 54 TYR B CA 1
ATOM 2593 C C . TYR B 1 54 ? 18.844 -4.43 -14.977 1 38.44 54 TYR B C 1
ATOM 2595 O O . TYR B 1 54 ? 19.984 -4.895 -14.914 1 38.44 54 TYR B O 1
ATOM 2603 N N . GLU B 1 55 ? 17.719 -5.023 -15.141 1 38.09 55 GLU B N 1
ATOM 2604 C CA . GLU B 1 55 ? 17.844 -6.477 -15.227 1 38.09 55 GLU B CA 1
ATOM 2605 C C . GLU B 1 55 ? 18.625 -6.887 -16.469 1 38.09 55 GLU B C 1
ATOM 2607 O O . GLU B 1 55 ? 19.406 -7.844 -16.438 1 38.09 55 GLU B O 1
ATOM 2612 N N . VAL B 1 56 ? 18.484 -6.102 -17.469 1 37.44 56 VAL B N 1
ATOM 2613 C CA . VAL B 1 56 ? 19.188 -6.434 -18.703 1 37.44 56 VAL B CA 1
ATOM 2614 C C . VAL B 1 56 ? 20.703 -6.305 -18.484 1 37.44 56 VAL B C 1
ATOM 2616 O O . VAL B 1 56 ? 21.484 -7.117 -18.984 1 37.44 56 VAL B O 1
ATOM 2619 N N . GLN B 1 57 ? 21.016 -5.301 -17.828 1 39.06 57 GLN B N 1
ATOM 2620 C CA . GLN B 1 57 ? 22.453 -5.148 -17.641 1 39.06 57 GLN B CA 1
ATOM 2621 C C . GLN B 1 57 ? 23.047 -6.316 -16.859 1 39.06 57 GLN B C 1
ATOM 2623 O O . GLN B 1 57 ? 24.172 -6.723 -17.094 1 39.06 57 GLN B O 1
ATOM 2628 N N . GLN B 1 58 ? 22.297 -6.664 -15.859 1 38.94 58 GLN B N 1
ATOM 2629 C CA . GLN B 1 58 ? 22.781 -7.871 -15.195 1 38.94 58 GLN B CA 1
ATOM 2630 C C . GLN B 1 58 ? 22.688 -9.078 -16.125 1 38.94 58 GLN B C 1
ATOM 2632 O O . GLN B 1 58 ? 23.172 -10.164 -15.789 1 38.94 58 GLN B O 1
ATOM 2637 N N . PHE B 1 59 ? 22.125 -8.883 -17.234 1 37.19 59 PHE B N 1
ATOM 2638 C CA . PHE B 1 59 ? 21.922 -9.922 -18.219 1 37.19 59 PHE B CA 1
ATOM 2639 C C . PHE B 1 59 ? 23.234 -10.352 -18.859 1 37.19 59 PHE B C 1
ATOM 2641 O O . PHE B 1 59 ? 23.281 -11.281 -19.656 1 37.19 59 PHE B O 1
ATOM 2648 N N . THR B 1 60 ? 24.188 -9.641 -18.906 1 35.56 60 THR B N 1
ATOM 2649 C CA . THR B 1 60 ? 25.25 -10.258 -19.688 1 35.56 60 THR B CA 1
ATOM 2650 C C . THR B 1 60 ? 25.594 -11.641 -19.141 1 35.56 60 THR B C 1
ATOM 2652 O O . THR B 1 60 ? 26.25 -12.438 -19.828 1 35.56 60 THR B O 1
ATOM 2655 N N . GLN B 1 61 ? 25.984 -11.844 -17.922 1 37.72 61 GLN B N 1
ATOM 2656 C CA . GLN B 1 61 ? 26.438 -13.219 -17.719 1 37.72 61 GLN B CA 1
ATOM 2657 C C . GLN B 1 61 ? 25.359 -14.211 -18.125 1 37.72 61 GLN B C 1
ATOM 2659 O O . GLN B 1 61 ? 24.219 -13.82 -18.422 1 37.72 61 GLN B O 1
ATOM 2664 N N . GLN B 1 62 ? 25.281 -15.641 -17.453 1 38.56 62 GLN B N 1
ATOM 2665 C CA . GLN B 1 62 ? 24.453 -16.797 -17.812 1 38.56 62 GLN B CA 1
ATOM 2666 C C . GLN B 1 62 ? 22.984 -16.406 -17.906 1 38.56 62 GLN B C 1
ATOM 2668 O O . GLN B 1 62 ? 22.453 -15.742 -17.016 1 38.56 62 GLN B O 1
ATOM 2673 N N . ALA B 1 63 ? 22.297 -16.203 -19.062 1 44.12 63 ALA B N 1
ATOM 2674 C CA . ALA B 1 63 ? 20.906 -16.234 -19.516 1 44.12 63 ALA B CA 1
ATOM 2675 C C . ALA B 1 63 ? 20.016 -16.922 -18.484 1 44.12 63 ALA B C 1
ATOM 2677 O O . ALA B 1 63 ? 19.641 -18.078 -18.641 1 44.12 63 ALA B O 1
ATOM 2678 N N . LYS B 1 64 ? 20.375 -17.094 -17.281 1 49.88 64 LYS B N 1
ATOM 2679 C CA . LYS B 1 64 ? 19.562 -17.891 -16.375 1 49.88 64 LYS B CA 1
ATOM 2680 C C . LYS B 1 64 ? 18.094 -17.469 -16.438 1 49.88 64 LYS B C 1
ATOM 2682 O O . LYS B 1 64 ? 17.781 -16.281 -16.562 1 49.88 64 LYS B O 1
ATOM 2687 N N . GLU B 1 65 ? 17.281 -18.5 -16.875 1 60.72 65 GLU B N 1
ATOM 2688 C CA . GLU B 1 65 ? 15.836 -18.531 -17.047 1 60.72 65 GLU B CA 1
ATOM 2689 C C . GLU B 1 65 ? 15.125 -17.781 -15.93 1 60.72 65 GLU B C 1
ATOM 2691 O O . GLU B 1 65 ? 15.367 -18.031 -14.75 1 60.72 65 GLU B O 1
ATOM 2696 N N . GLN B 1 66 ? 14.758 -16.5 -16.172 1 82.88 66 GLN B N 1
ATOM 2697 C CA . GLN B 1 66 ? 13.984 -15.672 -15.258 1 82.88 66 GLN B CA 1
ATOM 2698 C C . GLN B 1 66 ? 12.539 -16.156 -15.156 1 82.88 66 GLN B C 1
ATOM 2700 O O . GLN B 1 66 ? 11.906 -16.438 -16.172 1 82.88 66 GLN B O 1
ATOM 2705 N N . PHE B 1 67 ? 12.156 -16.562 -14.039 1 90.81 67 PHE B N 1
ATOM 2706 C CA . PHE B 1 67 ? 10.789 -16.969 -13.734 1 90.81 67 PHE B CA 1
ATOM 2707 C C . PHE B 1 67 ? 9.945 -15.75 -13.367 1 90.81 67 PHE B C 1
ATOM 2709 O O . PHE B 1 67 ? 10.227 -15.062 -12.383 1 90.81 67 PHE B O 1
ATOM 2716 N N . SER B 1 68 ? 8.984 -15.383 -14.148 1 94.12 68 SER B N 1
ATOM 2717 C CA . SER B 1 68 ? 8.164 -14.188 -13.969 1 94.12 68 SER B CA 1
ATOM 2718 C C . SER B 1 68 ? 6.82 -14.531 -13.328 1 94.12 68 SER B C 1
ATOM 2720 O O . SER B 1 68 ? 6.086 -15.383 -13.836 1 94.12 68 SER B O 1
ATOM 2722 N N . VAL B 1 69 ? 6.527 -13.844 -12.266 1 96.25 69 VAL B N 1
ATOM 2723 C CA . VAL B 1 69 ? 5.309 -14.125 -11.516 1 96.25 69 VAL B CA 1
ATOM 2724 C C . VAL B 1 69 ? 4.535 -12.828 -11.266 1 96.25 69 VAL B C 1
ATOM 2726 O O . VAL B 1 69 ? 5.133 -11.797 -10.961 1 96.25 69 VAL B O 1
ATOM 2729 N N . GLY B 1 70 ? 3.197 -12.906 -11.383 1 96.44 70 GLY B N 1
ATOM 2730 C CA . GLY B 1 70 ? 2.33 -11.773 -11.109 1 96.44 70 GLY B CA 1
ATOM 2731 C C . GLY B 1 70 ? 1.389 -12.008 -9.945 1 96.44 70 GLY B C 1
ATOM 2732 O O . GLY B 1 70 ? 1.151 -13.156 -9.547 1 96.44 70 GLY B O 1
ATOM 2733 N N . TYR B 1 71 ? 0.895 -10.922 -9.383 1 95.38 71 TYR B N 1
ATOM 2734 C CA . TYR B 1 71 ? -0.132 -10.977 -8.352 1 95.38 71 TYR B CA 1
ATOM 2735 C C . TYR B 1 71 ? -1.079 -9.781 -8.461 1 95.38 71 TYR B C 1
ATOM 2737 O O . TYR B 1 71 ? -0.706 -8.727 -8.977 1 95.38 71 TYR B O 1
ATOM 2745 N N . PHE B 1 72 ? -2.232 -9.969 -7.961 1 91.5 72 PHE B N 1
ATOM 2746 C CA . PHE B 1 72 ? -3.279 -8.969 -8.141 1 91.5 72 PHE B CA 1
ATOM 2747 C C . PHE B 1 72 ? -3.234 -7.93 -7.031 1 91.5 72 PHE B C 1
ATOM 2749 O O . PHE B 1 72 ? -3.174 -6.73 -7.301 1 91.5 72 PHE B O 1
ATOM 2756 N N . SER B 1 73 ? -3.215 -8.383 -5.777 1 92.25 73 SER B N 1
ATOM 2757 C CA . SER B 1 73 ? -3.314 -7.512 -4.609 1 92.25 73 SER B CA 1
ATOM 2758 C C . SER B 1 73 ? -2.285 -7.887 -3.549 1 92.25 73 SER B C 1
ATOM 2760 O O . SER B 1 73 ? -1.604 -8.906 -3.672 1 92.25 73 SER B O 1
ATOM 2762 N N . PRO B 1 74 ? -2.207 -7.062 -2.459 1 93.44 74 PRO B N 1
ATOM 2763 C CA . PRO B 1 74 ? -1.289 -7.406 -1.37 1 93.44 74 PRO B CA 1
ATOM 2764 C C . PRO B 1 74 ? -1.557 -8.789 -0.788 1 93.44 74 PRO B C 1
ATOM 2766 O O . PRO B 1 74 ? -0.637 -9.438 -0.284 1 93.44 74 PRO B O 1
ATOM 2769 N N . PHE B 1 75 ? -2.764 -9.32 -0.867 1 94.31 75 PHE B N 1
ATOM 2770 C CA . PHE B 1 75 ? -3.08 -10.633 -0.312 1 94.31 75 PHE B CA 1
ATOM 2771 C C . PHE B 1 75 ? -2.438 -11.734 -1.14 1 94.31 75 PHE B C 1
ATOM 2773 O O . PHE B 1 75 ? -1.79 -12.633 -0.593 1 94.31 75 PHE B O 1
ATOM 2780 N N . GLU B 1 76 ? -2.652 -11.672 -2.453 1 95.06 76 GLU B N 1
ATOM 2781 C CA . GLU B 1 76 ? -1.95 -12.609 -3.324 1 95.06 76 GLU B CA 1
ATOM 2782 C C . GLU B 1 76 ? -0.438 -12.43 -3.225 1 95.06 76 GLU B C 1
ATOM 2784 O O . GLU B 1 76 ? 0.316 -13.398 -3.326 1 95.06 76 GLU B O 1
ATOM 2789 N N . GLY B 1 77 ? -0.019 -11.164 -3.045 1 94.88 77 GLY B N 1
ATOM 2790 C CA . GLY B 1 77 ? 1.396 -10.906 -2.838 1 94.88 77 GLY B CA 1
ATOM 2791 C C . GLY B 1 77 ? 1.965 -11.633 -1.633 1 94.88 77 GLY B C 1
ATOM 2792 O O . GLY B 1 77 ? 3.076 -12.164 -1.688 1 94.88 77 GLY B O 1
ATOM 2793 N N . ALA B 1 78 ? 1.227 -11.648 -0.591 1 94.06 78 ALA B N 1
ATOM 2794 C CA . ALA B 1 78 ? 1.648 -12.352 0.617 1 94.06 78 ALA B CA 1
ATOM 2795 C C . ALA B 1 78 ? 1.788 -13.852 0.358 1 94.06 78 ALA B C 1
ATOM 2797 O O . ALA B 1 78 ? 2.748 -14.477 0.809 1 94.06 78 ALA B O 1
ATOM 2798 N N . LEU B 1 79 ? 0.838 -14.406 -0.362 1 95.12 79 LEU B N 1
ATOM 2799 C CA . LEU B 1 79 ? 0.904 -15.828 -0.704 1 95.12 79 LEU B CA 1
ATOM 2800 C C . LEU B 1 79 ? 2.15 -16.125 -1.528 1 95.12 79 LEU B C 1
ATOM 2802 O O . LEU B 1 79 ? 2.85 -17.109 -1.269 1 95.12 79 LEU B O 1
ATOM 2806 N N . LEU B 1 80 ? 2.363 -15.281 -2.484 1 94.5 80 LEU B N 1
ATOM 2807 C CA . LEU B 1 80 ? 3.533 -15.469 -3.336 1 94.5 80 LEU B CA 1
ATOM 2808 C C . LEU B 1 80 ? 4.82 -15.398 -2.518 1 94.5 80 LEU B C 1
ATOM 2810 O O . LEU B 1 80 ? 5.73 -16.203 -2.717 1 94.5 80 LEU B O 1
ATOM 2814 N N . ARG B 1 81 ? 4.879 -14.43 -1.673 1 93 81 ARG B N 1
ATOM 2815 C CA . ARG B 1 81 ? 6.062 -14.281 -0.835 1 93 81 ARG B CA 1
ATOM 2816 C C . ARG B 1 81 ? 6.344 -15.562 -0.054 1 93 81 ARG B C 1
ATOM 2818 O O . ARG B 1 81 ? 7.477 -16.047 -0.027 1 93 81 ARG B O 1
ATOM 2825 N N . MET B 1 82 ? 5.34 -16.141 0.529 1 92.75 82 MET B N 1
ATOM 2826 C CA . MET B 1 82 ? 5.492 -17.359 1.317 1 92.75 82 MET B CA 1
ATOM 2827 C C . MET B 1 82 ? 6.07 -18.484 0.468 1 92.75 82 MET B C 1
ATOM 2829 O O . MET B 1 82 ? 7.027 -19.141 0.875 1 92.75 82 MET B O 1
ATOM 2833 N N . ALA B 1 83 ? 5.508 -18.641 -0.699 1 93.62 83 ALA B N 1
ATOM 2834 C CA . ALA B 1 83 ? 5.93 -19.75 -1.564 1 93.62 83 ALA B CA 1
ATOM 2835 C C . ALA B 1 83 ? 7.324 -19.5 -2.135 1 93.62 83 ALA B C 1
ATOM 2837 O O . ALA B 1 83 ? 8.148 -20.406 -2.207 1 93.62 83 ALA B O 1
ATOM 2838 N N . LEU B 1 84 ? 7.613 -18.266 -2.518 1 92.38 84 LEU B N 1
ATOM 2839 C CA . LEU B 1 84 ? 8.859 -17.938 -3.205 1 92.38 84 LEU B CA 1
ATOM 2840 C C . LEU B 1 84 ? 10.039 -17.969 -2.234 1 92.38 84 LEU B C 1
ATOM 2842 O O . LEU B 1 84 ? 11.164 -18.297 -2.621 1 92.38 84 LEU B O 1
ATOM 2846 N N . LEU B 1 85 ? 9.781 -17.578 -1.006 1 89.44 85 LEU B N 1
ATOM 2847 C CA . LEU B 1 85 ? 10.836 -17.625 -0.004 1 89.44 85 LEU B CA 1
ATOM 2848 C C . LEU B 1 85 ? 11.289 -19.047 0.268 1 89.44 85 LEU B C 1
ATOM 2850 O O . LEU B 1 85 ? 12.383 -19.281 0.788 1 89.44 85 LEU B O 1
ATOM 2854 N N . ASP B 1 86 ? 10.398 -19.953 -0.071 1 88.81 86 ASP B N 1
ATOM 2855 C CA . ASP B 1 86 ? 10.719 -21.359 0.144 1 88.81 86 ASP B CA 1
ATOM 2856 C C . ASP B 1 86 ? 11.516 -21.938 -1.03 1 88.81 86 ASP B C 1
ATOM 2858 O O . ASP B 1 86 ? 12.008 -23.062 -0.965 1 88.81 86 ASP B O 1
ATOM 2862 N N . LEU B 1 87 ? 11.656 -21.188 -2.096 1 85.81 87 LEU B N 1
ATOM 2863 C CA . LEU B 1 87 ? 12.422 -21.641 -3.258 1 85.81 87 LEU B CA 1
ATOM 2864 C C . LEU B 1 87 ? 13.914 -21.375 -3.055 1 85.81 87 LEU B C 1
ATOM 2866 O O . LEU B 1 87 ? 14.305 -20.609 -2.178 1 85.81 87 LEU B O 1
ATOM 2870 N N . PRO B 1 88 ? 14.68 -22 -3.906 1 76.19 88 PRO B N 1
ATOM 2871 C CA . PRO B 1 88 ? 16.125 -21.766 -3.789 1 76.19 88 PRO B CA 1
ATOM 2872 C C . PRO B 1 88 ? 16.5 -20.297 -3.996 1 76.19 88 PRO B C 1
ATOM 2874 O O . PRO B 1 88 ? 15.906 -19.625 -4.84 1 76.19 88 PRO B O 1
ATOM 2877 N N . THR B 1 89 ? 17.406 -19.766 -3.242 1 72.44 89 THR B N 1
ATOM 2878 C CA . THR B 1 89 ? 17.844 -18.375 -3.246 1 72.44 89 THR B CA 1
ATOM 2879 C C . THR B 1 89 ? 18.406 -17.984 -4.613 1 72.44 89 THR B C 1
ATOM 2881 O O . THR B 1 89 ? 18.516 -16.797 -4.938 1 72.44 89 THR B O 1
ATOM 2884 N N . THR B 1 90 ? 18.75 -19.016 -5.41 1 71.06 90 THR B N 1
ATOM 2885 C CA . THR B 1 90 ? 19.359 -18.781 -6.715 1 71.06 90 THR B CA 1
ATOM 2886 C C . THR B 1 90 ? 18.281 -18.469 -7.758 1 71.06 90 THR B C 1
ATOM 2888 O O . THR B 1 90 ? 18.594 -18.062 -8.883 1 71.06 90 THR B O 1
ATOM 2891 N N . THR B 1 91 ? 17.062 -18.703 -7.285 1 77.25 91 THR B N 1
ATOM 2892 C CA . THR B 1 91 ? 16 -18.453 -8.25 1 77.25 91 THR B CA 1
ATOM 2893 C C . THR B 1 91 ? 15.852 -16.969 -8.539 1 77.25 91 THR B C 1
ATOM 2895 O O . THR B 1 91 ? 15.758 -16.156 -7.609 1 77.25 91 THR B O 1
ATOM 2898 N N . ASN B 1 92 ? 15.984 -16.672 -9.797 1 81.62 92 ASN B N 1
ATOM 2899 C CA . ASN B 1 92 ? 15.781 -15.289 -10.234 1 81.62 92 ASN B CA 1
ATOM 2900 C C . ASN B 1 92 ? 14.336 -15.047 -10.672 1 81.62 92 ASN B C 1
ATOM 2902 O O . ASN B 1 92 ? 13.852 -15.688 -11.602 1 81.62 92 ASN B O 1
ATOM 2906 N N . PHE B 1 93 ? 13.68 -14.188 -9.953 1 86.12 93 PHE B N 1
ATOM 2907 C CA . PHE B 1 93 ? 12.273 -13.914 -10.234 1 86.12 93 PHE B CA 1
ATOM 2908 C C . PHE B 1 93 ? 12.07 -12.461 -10.633 1 86.12 93 PHE B C 1
ATOM 2910 O O . PHE B 1 93 ? 12.773 -11.57 -10.133 1 86.12 93 PHE B O 1
ATOM 2917 N N . LEU B 1 94 ? 11.156 -12.367 -11.531 1 89.25 94 LEU B N 1
ATOM 2918 C CA . LEU B 1 94 ? 10.516 -11.07 -11.719 1 89.25 94 LEU B CA 1
ATOM 2919 C C . LEU B 1 94 ? 9.109 -11.07 -11.141 1 89.25 94 LEU B C 1
ATOM 2921 O O . LEU B 1 94 ? 8.344 -12.016 -11.359 1 89.25 94 LEU B O 1
ATOM 2925 N N . ILE B 1 95 ? 8.836 -10.102 -10.375 1 93.12 95 ILE B N 1
ATOM 2926 C CA . ILE B 1 95 ? 7.547 -10.031 -9.695 1 93.12 95 ILE B CA 1
ATOM 2927 C C . ILE B 1 95 ? 6.828 -8.742 -10.094 1 93.12 95 ILE B C 1
ATOM 2929 O O . ILE B 1 95 ? 7.418 -7.66 -10.055 1 93.12 95 ILE B O 1
ATOM 2933 N N . GLU B 1 96 ? 5.555 -8.883 -10.398 1 90.69 96 GLU B N 1
ATOM 2934 C CA . GLU B 1 96 ? 4.809 -7.688 -10.773 1 90.69 96 GLU B CA 1
ATOM 2935 C C . GLU B 1 96 ? 3.395 -7.719 -10.211 1 90.69 96 GLU B C 1
ATOM 2937 O O . GLU B 1 96 ? 2.797 -8.789 -10.07 1 90.69 96 GLU B O 1
ATOM 2942 N N . GLU B 1 97 ? 2.91 -6.574 -9.883 1 92.62 97 GLU B N 1
ATOM 2943 C CA . GLU B 1 97 ? 1.503 -6.391 -9.539 1 92.62 97 GLU B CA 1
ATOM 2944 C C . GLU B 1 97 ? 0.713 -5.844 -10.727 1 92.62 97 GLU B C 1
ATOM 2946 O O . GLU B 1 97 ? 1.171 -4.93 -11.414 1 92.62 97 GLU B O 1
ATOM 2951 N N . ALA B 1 98 ? -0.484 -6.457 -10.922 1 87.94 98 ALA B N 1
ATOM 2952 C CA . ALA B 1 98 ? -1.362 -5.953 -11.969 1 87.94 98 ALA B CA 1
ATOM 2953 C C . ALA B 1 98 ? -2.812 -6.355 -11.711 1 87.94 98 ALA B C 1
ATOM 2955 O O . ALA B 1 98 ? -3.09 -7.164 -10.828 1 87.94 98 ALA B O 1
ATOM 2956 N N . GLY B 1 99 ? -3.693 -5.672 -12.461 1 87 99 GLY B N 1
ATOM 2957 C CA . GLY B 1 99 ? -5.086 -6.086 -12.398 1 87 99 GLY B CA 1
ATOM 2958 C C . GLY B 1 99 ? -5.305 -7.508 -12.883 1 87 99 GLY B C 1
ATOM 2959 O O . GLY B 1 99 ? -4.492 -8.039 -13.641 1 87 99 GLY B O 1
ATOM 2960 N N . ILE B 1 100 ? -6.406 -8.047 -12.477 1 85.06 100 ILE B N 1
ATOM 2961 C CA . ILE B 1 100 ? -6.688 -9.453 -12.75 1 85.06 100 ILE B CA 1
ATOM 2962 C C . ILE B 1 100 ? -6.734 -9.68 -14.258 1 85.06 100 ILE B C 1
ATOM 2964 O O . ILE B 1 100 ? -6.125 -10.625 -14.766 1 85.06 100 ILE B O 1
ATOM 2968 N N . GLU B 1 101 ? -7.453 -8.875 -14.961 1 81.69 101 GLU B N 1
ATOM 2969 C CA . GLU B 1 101 ? -7.547 -9.031 -16.406 1 81.69 101 GLU B CA 1
ATOM 2970 C C . GLU B 1 101 ? -6.172 -8.953 -17.062 1 81.69 101 GLU B C 1
ATOM 2972 O O . GLU B 1 101 ? -5.871 -9.711 -17.984 1 81.69 101 GLU B O 1
ATOM 2977 N N . HIS B 1 102 ? -5.406 -8.039 -16.562 1 85.12 102 HIS B N 1
ATOM 2978 C CA . HIS B 1 102 ? -4.051 -7.875 -17.078 1 85.12 102 HIS B CA 1
ATOM 2979 C C . HIS B 1 102 ? -3.201 -9.109 -16.797 1 85.12 102 HIS B C 1
ATOM 2981 O O . HIS B 1 102 ? -2.467 -9.578 -17.672 1 85.12 102 HIS B O 1
ATOM 2987 N N . LEU B 1 103 ? -3.316 -9.609 -15.68 1 89.5 103 LEU B N 1
ATOM 2988 C CA . LEU B 1 103 ? -2.557 -10.797 -15.305 1 89.5 103 LEU B CA 1
ATOM 2989 C C . LEU B 1 103 ? -2.961 -11.992 -16.156 1 89.5 103 LEU B C 1
ATOM 2991 O O . LEU B 1 103 ? -2.105 -12.758 -16.609 1 89.5 103 LEU B O 1
ATOM 2995 N N . ILE B 1 104 ? -4.23 -12.141 -16.344 1 86.56 104 ILE B N 1
ATOM 2996 C CA . ILE B 1 104 ? -4.73 -13.227 -17.188 1 86.56 104 ILE B CA 1
ATOM 2997 C C . ILE B 1 104 ? -4.156 -13.094 -18.594 1 86.56 104 ILE B C 1
ATOM 2999 O O . ILE B 1 104 ? -3.646 -14.07 -19.156 1 86.56 104 ILE B O 1
ATOM 3003 N N . SER B 1 105 ? -4.246 -11.883 -19.109 1 84.19 105 SER B N 1
ATOM 3004 C CA . SER B 1 105 ? -3.719 -11.625 -20.438 1 84.19 105 SER B CA 1
ATOM 3005 C C . SER B 1 105 ? -2.221 -11.914 -20.5 1 84.19 105 SER B C 1
ATOM 3007 O O . SER B 1 105 ? -1.746 -12.547 -21.453 1 84.19 105 SER B O 1
ATOM 3009 N N . ASP B 1 106 ? -1.497 -11.461 -19.531 1 89.12 106 ASP B N 1
ATOM 3010 C CA . ASP B 1 106 ? -0.047 -11.617 -19.516 1 89.12 106 ASP B CA 1
ATOM 3011 C C . ASP B 1 106 ? 0.34 -13.094 -19.438 1 89.12 106 ASP B C 1
ATOM 3013 O O . ASP B 1 106 ? 1.312 -13.523 -20.078 1 89.12 106 ASP B O 1
ATOM 3017 N N . VAL B 1 107 ? -0.385 -13.891 -18.703 1 91.62 107 VAL B N 1
ATOM 3018 C CA . VAL B 1 107 ? -0.107 -15.32 -18.625 1 91.62 107 VAL B CA 1
ATOM 3019 C C . VAL B 1 107 ? -0.454 -16 -19.953 1 91.62 107 VAL B C 1
ATOM 3021 O O . VAL B 1 107 ? 0.315 -16.812 -20.453 1 91.62 107 VAL B O 1
ATOM 3024 N N . LEU B 1 108 ? -1.567 -15.586 -20.516 1 85.88 108 LEU B N 1
ATOM 3025 C CA . LEU B 1 108 ? -2.016 -16.172 -21.781 1 85.88 108 LEU B CA 1
ATOM 3026 C C . LEU B 1 108 ? -1.01 -15.883 -22.891 1 85.88 108 LEU B C 1
ATOM 3028 O O . LEU B 1 108 ? -0.753 -16.75 -23.734 1 85.88 108 LEU B O 1
ATOM 3032 N N . LEU B 1 109 ? -0.459 -14.688 -22.844 1 85.56 109 LEU B N 1
ATOM 3033 C CA . LEU B 1 109 ? 0.486 -14.25 -23.875 1 85.56 109 LEU B CA 1
ATOM 3034 C C . LEU B 1 109 ? 1.908 -14.664 -23.516 1 85.56 109 LEU B C 1
ATOM 3036 O O . LEU B 1 109 ? 2.859 -14.312 -24.219 1 85.56 109 LEU B O 1
ATOM 3040 N N . LYS B 1 110 ? 2.119 -15.32 -22.406 1 88.12 110 LYS B N 1
ATOM 3041 C CA . LYS B 1 110 ? 3.385 -15.867 -21.922 1 88.12 110 LYS B CA 1
ATOM 3042 C C . LYS B 1 110 ? 4.387 -14.758 -21.625 1 88.12 110 LYS B C 1
ATOM 3044 O O . LYS B 1 110 ? 5.594 -14.938 -21.797 1 88.12 110 LYS B O 1
ATOM 3049 N N . LYS B 1 111 ? 3.764 -13.617 -21.281 1 88.44 111 LYS B N 1
ATOM 3050 C CA . LYS B 1 111 ? 4.605 -12.523 -20.812 1 88.44 111 LYS B CA 1
ATOM 3051 C C . LYS B 1 111 ? 5.113 -12.789 -19.391 1 88.44 111 LYS B C 1
ATOM 3053 O O . LYS B 1 111 ? 6.191 -12.328 -19.016 1 88.44 111 LYS B O 1
ATOM 3058 N N . ILE B 1 112 ? 4.262 -13.414 -18.625 1 94.25 112 ILE B N 1
ATOM 3059 C CA . ILE B 1 112 ? 4.68 -13.914 -17.328 1 94.25 112 ILE B CA 1
ATOM 3060 C C . ILE B 1 112 ? 4.359 -15.406 -17.219 1 94.25 112 ILE B C 1
ATOM 3062 O O . ILE B 1 112 ? 3.514 -15.914 -17.969 1 94.25 112 ILE B O 1
ATOM 3066 N N . ASP B 1 113 ? 5.062 -16.078 -16.344 1 95.5 113 ASP B N 1
ATOM 3067 C CA . ASP B 1 113 ? 4.961 -17.531 -16.25 1 95.5 113 ASP B CA 1
ATOM 3068 C C . ASP B 1 113 ? 3.701 -17.953 -15.484 1 95.5 113 ASP B C 1
ATOM 3070 O O . ASP B 1 113 ? 3.092 -18.984 -15.797 1 95.5 113 ASP B O 1
ATOM 3074 N N . CYS B 1 114 ? 3.334 -17.172 -14.516 1 96.94 114 CYS B N 1
ATOM 3075 C CA . CYS B 1 114 ? 2.154 -17.469 -13.711 1 96.94 114 CYS B CA 1
ATOM 3076 C C . CYS B 1 114 ? 1.727 -16.25 -12.898 1 96.94 114 CYS B C 1
ATOM 3078 O O . CYS B 1 114 ? 2.408 -15.234 -12.906 1 96.94 114 CYS B O 1
ATOM 3080 N N . ALA B 1 115 ? 0.552 -16.344 -12.289 1 96.38 115 ALA B N 1
ATOM 3081 C CA . ALA B 1 115 ? 0.041 -15.266 -11.445 1 96.38 115 ALA B CA 1
ATOM 3082 C C . ALA B 1 115 ? -0.901 -15.805 -10.375 1 96.38 115 ALA B C 1
ATOM 3084 O O . ALA B 1 115 ? -1.544 -16.844 -10.562 1 96.38 115 ALA B O 1
ATOM 3085 N N . VAL B 1 116 ? -0.916 -15.156 -9.289 1 96.06 116 VAL B N 1
ATOM 3086 C CA . VAL B 1 116 ? -1.877 -15.477 -8.242 1 96.06 116 VAL B CA 1
ATOM 3087 C C . VAL B 1 116 ? -3.01 -14.445 -8.242 1 96.06 116 VAL B C 1
ATOM 3089 O O . VAL B 1 116 ? -2.762 -13.242 -8.172 1 96.06 116 VAL B O 1
ATOM 3092 N N . ILE B 1 117 ? -4.207 -14.922 -8.32 1 91.69 117 ILE B N 1
ATOM 3093 C CA . ILE B 1 117 ? -5.375 -14.047 -8.359 1 91.69 117 ILE B CA 1
ATOM 3094 C C . ILE B 1 117 ? -6.461 -14.586 -7.434 1 91.69 117 ILE B C 1
ATOM 3096 O O . ILE B 1 117 ? -6.43 -15.766 -7.059 1 91.69 117 ILE B O 1
ATOM 3100 N N . ILE B 1 118 ? -7.289 -13.68 -7.012 1 89.38 118 ILE B N 1
ATOM 3101 C CA . ILE B 1 118 ? -8.492 -14.109 -6.305 1 89.38 118 ILE B CA 1
ATOM 3102 C C . ILE B 1 118 ? -9.578 -14.492 -7.309 1 89.38 118 ILE B C 1
ATOM 3104 O O . ILE B 1 118 ? -9.75 -13.82 -8.328 1 89.38 118 ILE B O 1
ATOM 3108 N N . ASP B 1 119 ? -10.102 -15.539 -7.141 1 80.19 119 ASP B N 1
ATOM 3109 C CA . ASP B 1 119 ? -11.148 -16.031 -8.031 1 80.19 119 ASP B CA 1
ATOM 3110 C C . ASP B 1 119 ? -12.453 -16.25 -7.277 1 80.19 119 ASP B C 1
ATOM 3112 O O . ASP B 1 119 ? -12.445 -16.469 -6.062 1 80.19 119 ASP B O 1
ATOM 3116 N N . ASN B 1 120 ? -13.531 -15.836 -8.016 1 68.56 120 ASN B N 1
ATOM 3117 C CA . ASN B 1 120 ? -14.844 -16.219 -7.523 1 68.56 120 ASN B CA 1
ATOM 3118 C C . ASN B 1 120 ? -15.578 -17.125 -8.516 1 68.56 120 ASN B C 1
ATOM 3120 O O . ASN B 1 120 ? -15.156 -17.266 -9.664 1 68.56 120 ASN B O 1
ATOM 3124 N N . PRO B 1 121 ? -16.5 -17.844 -7.938 1 58.97 121 PRO B N 1
ATOM 3125 C CA . PRO B 1 121 ? -17.188 -18.859 -8.75 1 58.97 121 PRO B CA 1
ATOM 3126 C C . PRO B 1 121 ? -17.594 -18.312 -10.117 1 58.97 121 PRO B C 1
ATOM 3128 O O . PRO B 1 121 ? -17.609 -19.062 -11.102 1 58.97 121 PRO B O 1
ATOM 3131 N N . LEU B 1 122 ? -17.812 -17.031 -10.203 1 56.31 122 LEU B N 1
ATOM 3132 C CA . LEU B 1 122 ? -18.312 -16.5 -11.469 1 56.31 122 LEU B CA 1
ATOM 3133 C C . LEU B 1 122 ? -17.188 -16.344 -12.477 1 56.31 122 LEU B C 1
ATOM 3135 O O . LEU B 1 122 ? -17.406 -16.469 -13.688 1 56.31 122 LEU B O 1
ATOM 3139 N N . PHE B 1 123 ? -16.016 -16.031 -12.016 1 58.5 123 PHE B N 1
ATOM 3140 C CA . PHE B 1 123 ? -14.922 -15.734 -12.93 1 58.5 123 PHE B CA 1
ATOM 3141 C C . PHE B 1 123 ? -14.234 -17.031 -13.375 1 58.5 123 PHE B C 1
ATOM 3143 O O . PHE B 1 123 ? -13.648 -17.078 -14.461 1 58.5 123 PHE B O 1
ATOM 3150 N N . ASN B 1 124 ? -14.312 -17.969 -12.602 1 59.41 124 ASN B N 1
ATOM 3151 C CA . ASN B 1 124 ? -13.773 -19.281 -12.961 1 59.41 124 ASN B CA 1
ATOM 3152 C C . ASN B 1 124 ? -14.164 -19.672 -14.383 1 59.41 124 ASN B C 1
ATOM 3154 O O . ASN B 1 124 ? -13.359 -20.25 -15.125 1 59.41 124 ASN B O 1
ATOM 3158 N N . ALA B 1 125 ? -15.297 -19.219 -14.844 1 55.31 125 ALA B N 1
ATOM 3159 C CA . ALA B 1 125 ? -15.773 -19.656 -16.156 1 55.31 125 ALA B CA 1
ATOM 3160 C C . ALA B 1 125 ? -14.914 -19.062 -17.266 1 55.31 125 ALA B C 1
ATOM 3162 O O . ALA B 1 125 ? -14.703 -19.703 -18.312 1 55.31 125 ALA B O 1
ATOM 3163 N N . LYS B 1 126 ? -14.359 -17.953 -17.078 1 57.72 126 LYS B N 1
ATOM 3164 C CA . LYS B 1 126 ? -13.602 -17.297 -18.141 1 57.72 126 LYS B CA 1
ATOM 3165 C C . LYS B 1 126 ? -12.211 -17.906 -18.281 1 57.72 126 LYS B C 1
ATOM 3167 O O . LYS B 1 126 ? -11.688 -18.031 -19.391 1 57.72 126 LYS B O 1
ATOM 3172 N N . ILE B 1 127 ? -11.75 -18.391 -17.141 1 64.31 127 ILE B N 1
ATOM 3173 C CA . ILE B 1 127 ? -10.43 -19.016 -17.156 1 64.31 127 ILE B CA 1
ATOM 3174 C C . ILE B 1 127 ? -10.5 -20.359 -17.875 1 64.31 127 ILE B C 1
ATOM 3176 O O . ILE B 1 127 ? -9.602 -20.719 -18.641 1 64.31 127 ILE B O 1
ATOM 3180 N N . ASP B 1 128 ? -11.57 -20.938 -17.688 1 62.12 128 ASP B N 1
ATOM 3181 C CA . ASP B 1 128 ? -11.719 -22.281 -18.219 1 62.12 128 ASP B CA 1
ATOM 3182 C C . ASP B 1 128 ? -11.82 -22.266 -19.734 1 62.12 128 ASP B C 1
ATOM 3184 O O . ASP B 1 128 ? -11.492 -23.266 -20.391 1 62.12 128 ASP B O 1
ATOM 3188 N N . GLN B 1 129 ? -12.219 -21.141 -20.156 1 63.16 129 GLN B N 1
ATOM 3189 C CA . GLN B 1 129 ? -12.398 -21.078 -21.594 1 63.16 129 GLN B CA 1
ATOM 3190 C C . GLN B 1 129 ? -11.141 -20.562 -22.297 1 63.16 129 GLN B C 1
ATOM 3192 O O . GLN B 1 129 ? -11.164 -20.219 -23.469 1 63.16 129 GLN B O 1
ATOM 3197 N N . THR B 1 130 ? -10.094 -20.547 -21.5 1 71.56 130 THR B N 1
ATOM 3198 C CA . THR B 1 130 ? -8.852 -20.047 -22.062 1 71.56 130 THR B CA 1
ATOM 3199 C C . THR B 1 130 ? -7.742 -21.094 -21.953 1 71.56 130 THR B C 1
ATOM 3201 O O . THR B 1 130 ? -7.941 -22.156 -21.359 1 71.56 130 THR B O 1
ATOM 3204 N N . ASN B 1 131 ? -6.691 -21 -22.703 1 84 131 ASN B N 1
ATOM 3205 C CA . ASN B 1 131 ? -5.496 -21.828 -22.641 1 84 131 ASN B CA 1
ATOM 3206 C C . ASN B 1 131 ? -4.766 -21.641 -21.312 1 84 131 ASN B C 1
ATOM 3208 O O . ASN B 1 131 ? -3.535 -21.625 -21.266 1 84 131 ASN B O 1
ATOM 3212 N N . LEU B 1 132 ? -5.629 -21.422 -20.234 1 90 132 LEU B N 1
ATOM 3213 C CA . LEU B 1 132 ? -5.059 -21.281 -18.906 1 90 132 LEU B CA 1
ATOM 3214 C C . LEU B 1 132 ? -5.426 -22.469 -18.016 1 90 132 LEU B C 1
ATOM 3216 O O . LEU B 1 132 ? -6.523 -23.016 -18.125 1 90 132 LEU B O 1
ATOM 3220 N N . ASP B 1 133 ? -4.535 -22.938 -17.219 1 91.56 133 ASP B N 1
ATOM 3221 C CA . ASP B 1 133 ? -4.781 -23.812 -16.094 1 91.56 133 ASP B CA 1
ATOM 3222 C C . ASP B 1 133 ? -4.723 -23.047 -14.773 1 91.56 133 ASP B C 1
ATOM 3224 O O . ASP B 1 133 ? -4.16 -21.953 -14.711 1 91.56 133 ASP B O 1
ATOM 3228 N N . SER B 1 134 ? -5.367 -23.516 -13.789 1 92.06 134 SER B N 1
ATOM 3229 C CA . SER B 1 134 ? -5.332 -22.891 -12.477 1 92.06 134 SER B CA 1
ATOM 3230 C C . SER B 1 134 ? -5.332 -23.922 -11.359 1 92.06 134 SER B C 1
ATOM 3232 O O . SER B 1 134 ? -5.828 -25.047 -11.555 1 92.06 134 SER B O 1
ATOM 3234 N N . VAL B 1 135 ? -4.723 -23.672 -10.242 1 92.31 135 VAL B N 1
ATOM 3235 C CA . VAL B 1 135 ? -4.781 -24.469 -9.023 1 92.31 135 VAL B CA 1
ATOM 3236 C C . VAL B 1 135 ? -5.094 -23.562 -7.828 1 92.31 135 VAL B C 1
ATOM 3238 O O . VAL B 1 135 ? -4.562 -22.453 -7.73 1 92.31 135 VAL B O 1
ATOM 3241 N N . THR B 1 136 ? -5.977 -24.031 -6.949 1 92.88 136 THR B N 1
ATOM 3242 C CA . THR B 1 136 ? -6.285 -23.297 -5.734 1 92.88 136 THR B CA 1
ATOM 3243 C C . THR B 1 136 ? -5.141 -23.406 -4.73 1 92.88 136 THR B C 1
ATOM 3245 O O . THR B 1 136 ? -4.746 -24.516 -4.348 1 92.88 136 THR B O 1
ATOM 3248 N N . LEU B 1 137 ? -4.586 -22.266 -4.336 1 94.94 137 LEU B N 1
ATOM 3249 C CA . LEU B 1 137 ? -3.539 -22.266 -3.318 1 94.94 137 LEU B CA 1
ATOM 3250 C C . LEU B 1 137 ? -4.145 -22.25 -1.919 1 94.94 137 LEU B C 1
ATOM 3252 O O . LEU B 1 137 ? -3.703 -22.984 -1.038 1 94.94 137 LEU B O 1
ATOM 3256 N N . VAL B 1 138 ? -5.141 -21.375 -1.77 1 93.12 138 VAL B N 1
ATOM 3257 C CA . VAL B 1 138 ? -5.805 -21.188 -0.482 1 93.12 138 VAL B CA 1
ATOM 3258 C C . VAL B 1 138 ? -7.277 -20.844 -0.702 1 93.12 138 VAL B C 1
ATOM 3260 O O . VAL B 1 138 ? -7.621 -20.141 -1.653 1 93.12 138 VAL B O 1
ATOM 3263 N N . THR B 1 139 ? -8.109 -21.375 0.094 1 90 139 THR B N 1
ATOM 3264 C CA . THR B 1 139 ? -9.508 -20.953 0.205 1 90 139 THR B CA 1
ATOM 3265 C C . THR B 1 139 ? -9.719 -20.125 1.464 1 90 139 THR B C 1
ATOM 3267 O O . THR B 1 139 ? -9.188 -20.453 2.529 1 90 139 THR B O 1
ATOM 3270 N N . ASP B 1 140 ? -10.359 -19.016 1.336 1 87.81 140 ASP B N 1
ATOM 3271 C CA . ASP B 1 140 ? -10.602 -18.094 2.445 1 87.81 140 ASP B CA 1
ATOM 3272 C C . ASP B 1 140 ? -12.031 -17.547 2.406 1 87.81 140 ASP B C 1
ATOM 3274 O O . ASP B 1 140 ? -12.805 -17.891 1.519 1 87.81 140 ASP B O 1
ATOM 3278 N N . HIS B 1 141 ? -12.477 -16.938 3.414 1 85.31 141 HIS B N 1
ATOM 3279 C CA . HIS B 1 141 ? -13.734 -16.203 3.467 1 85.31 141 HIS B CA 1
ATOM 3280 C C . HIS B 1 141 ? -13.508 -14.742 3.834 1 85.31 141 HIS B C 1
ATOM 3282 O O . HIS B 1 141 ? -12.453 -14.391 4.363 1 85.31 141 HIS B O 1
ATOM 3288 N N . MET B 1 142 ? -14.469 -14 3.502 1 86 142 MET B N 1
ATOM 3289 C CA . MET B 1 142 ? -14.289 -12.562 3.711 1 86 142 MET B CA 1
ATOM 3290 C C . MET B 1 142 ? -14.812 -12.141 5.078 1 86 142 MET B C 1
ATOM 3292 O O . MET B 1 142 ? -15.742 -12.742 5.605 1 86 142 MET B O 1
ATOM 3296 N N . THR B 1 143 ? -14.227 -11.18 5.672 1 90.44 143 THR B N 1
ATOM 3297 C CA . THR B 1 143 ? -14.672 -10.5 6.883 1 90.44 143 THR B CA 1
ATOM 3298 C C . THR B 1 143 ? -14.758 -8.992 6.66 1 90.44 143 THR B C 1
ATOM 3300 O O . THR B 1 143 ? -14.172 -8.469 5.711 1 90.44 143 THR B O 1
ATOM 3303 N N . LEU B 1 144 ? -15.5 -8.398 7.48 1 90.88 144 LEU B N 1
ATOM 3304 C CA . LEU B 1 144 ? -15.68 -6.957 7.387 1 90.88 144 LEU B CA 1
ATOM 3305 C C . LEU B 1 144 ? -14.711 -6.223 8.305 1 90.88 144 LEU B C 1
ATOM 3307 O O . LEU B 1 144 ? -14.664 -6.484 9.508 1 90.88 144 LEU B O 1
ATOM 3311 N N . GLY B 1 145 ? -13.898 -5.352 7.727 1 94.69 145 GLY B N 1
ATOM 3312 C CA . GLY B 1 145 ? -13.016 -4.504 8.508 1 94.69 145 GLY B CA 1
ATOM 3313 C C . GLY B 1 145 ? -13.586 -3.125 8.773 1 94.69 145 GLY B C 1
ATOM 3314 O O . GLY B 1 145 ? -14.062 -2.459 7.848 1 94.69 145 GLY B O 1
ATOM 3315 N N . LEU B 1 146 ? -13.586 -2.684 9.969 1 94.88 146 LEU B N 1
ATOM 3316 C CA . LEU B 1 146 ? -14.055 -1.36 10.367 1 94.88 146 LEU B CA 1
ATOM 3317 C C . LEU B 1 146 ? -13.328 -0.873 11.609 1 94.88 146 LEU B C 1
ATOM 3319 O O . LEU B 1 146 ? -12.695 -1.664 12.312 1 94.88 146 LEU B O 1
ATOM 3323 N N . SER B 1 147 ? -13.344 0.407 11.844 1 94.12 147 SER B N 1
ATOM 3324 C CA . SER B 1 147 ? -12.742 0.974 13.047 1 94.12 147 SER B CA 1
ATOM 3325 C C . SER B 1 147 ? -13.453 0.479 14.305 1 94.12 147 SER B C 1
ATOM 3327 O O . SER B 1 147 ? -14.688 0.432 14.352 1 94.12 147 SER B O 1
ATOM 3329 N N . PRO B 1 148 ? -12.727 0.153 15.344 1 92.19 148 PRO B N 1
ATOM 3330 C CA . PRO B 1 148 ? -13.367 -0.216 16.609 1 92.19 148 PRO B CA 1
ATOM 3331 C C . PRO B 1 148 ? -14.258 0.891 17.156 1 92.19 148 PRO B C 1
ATOM 3333 O O . PRO B 1 148 ? -15.203 0.613 17.906 1 92.19 148 PRO B O 1
ATOM 3336 N N . ASP B 1 149 ? -14 2.088 16.766 1 88.62 149 ASP B N 1
ATOM 3337 C CA . ASP B 1 149 ? -14.75 3.232 17.266 1 88.62 149 ASP B CA 1
ATOM 3338 C C . ASP B 1 149 ? -16.188 3.221 16.734 1 88.62 149 ASP B C 1
ATOM 3340 O O . ASP B 1 149 ? -17.062 3.908 17.266 1 88.62 149 ASP B O 1
ATOM 3344 N N . LEU B 1 150 ? -16.375 2.543 15.641 1 88.38 150 LEU B N 1
ATOM 3345 C CA . LEU B 1 150 ? -17.719 2.457 15.055 1 88.38 150 LEU B CA 1
ATOM 3346 C C . LEU B 1 150 ? -18.547 1.383 15.75 1 88.38 150 LEU B C 1
ATOM 3348 O O . LEU B 1 150 ? -19.766 1.336 15.586 1 88.38 150 LEU B O 1
ATOM 3352 N N . ILE B 1 151 ? -17.844 0.489 16.391 1 87.06 151 ILE B N 1
ATOM 3353 C CA . ILE B 1 151 ? -18.531 -0.63 17.031 1 87.06 151 ILE B CA 1
ATOM 3354 C C . ILE B 1 151 ? -19.219 -0.159 18.312 1 87.06 151 ILE B C 1
ATOM 3356 O O . ILE B 1 151 ? -18.562 0.36 19.219 1 87.06 151 ILE B O 1
ATOM 3360 N N . SER B 1 152 ? -20.453 0.073 18.219 1 75.81 152 SER B N 1
ATOM 3361 C CA . SER B 1 152 ? -21.234 0.475 19.375 1 75.81 152 SER B CA 1
ATOM 3362 C C . SER B 1 152 ? -21.828 -0.73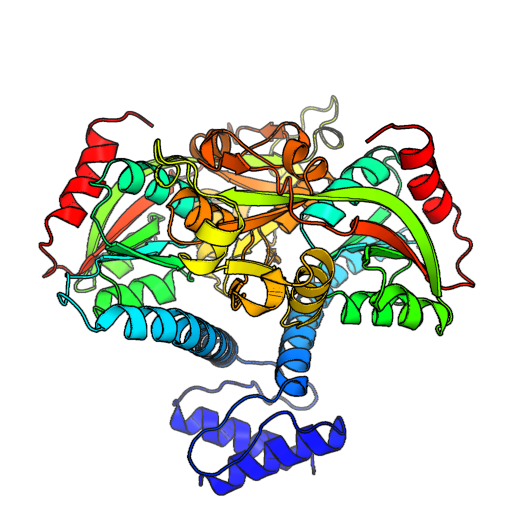6 20.094 1 75.81 152 SER B C 1
ATOM 3364 O O . SER B 1 152 ? -21.781 -1.852 19.578 1 75.81 152 SER B O 1
ATOM 3366 N N . ASP B 1 153 ? -22.125 -0.495 21.359 1 66.75 153 ASP B N 1
ATOM 3367 C CA . ASP B 1 153 ? -22.781 -1.497 22.188 1 66.75 153 ASP B CA 1
ATOM 3368 C C . ASP B 1 153 ? -24.031 -2.037 21.5 1 66.75 153 ASP B C 1
ATOM 33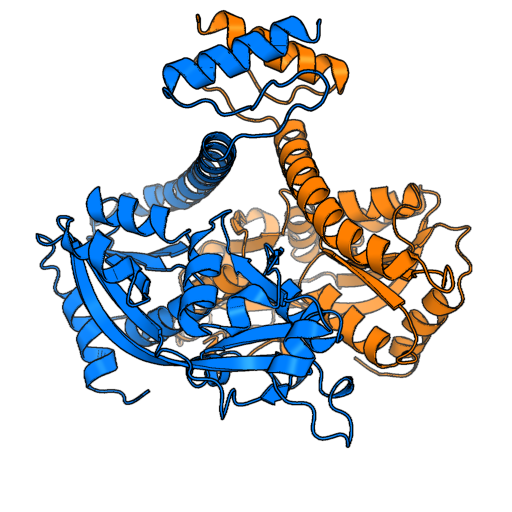70 O O . ASP B 1 153 ? -24.594 -3.049 21.922 1 66.75 153 ASP B O 1
ATOM 3374 N N . GLN B 1 154 ? -24.391 -1.387 20.5 1 64.06 154 GLN B N 1
ATOM 3375 C CA . GLN B 1 154 ? -25.578 -1.875 19.797 1 64.06 154 GLN B CA 1
ATOM 3376 C C . GLN B 1 154 ? -25.234 -3.037 18.875 1 64.06 154 GLN B C 1
ATOM 3378 O O . GLN B 1 154 ? -24.062 -3.234 18.531 1 64.06 154 GLN B O 1
ATOM 3383 N N . THR B 1 155 ? -26.062 -3.992 18.672 1 69.81 155 THR B N 1
ATOM 3384 C CA . THR B 1 155 ? -25.984 -5.25 17.938 1 69.81 155 THR B CA 1
ATOM 3385 C C . THR B 1 155 ? -26.078 -5.004 16.438 1 69.81 155 THR B C 1
ATOM 3387 O O . THR B 1 155 ? -26.969 -5.535 15.766 1 69.81 155 THR B O 1
ATOM 3390 N N . ASP B 1 156 ? -25.266 -4.008 15.938 1 81.25 156 ASP B N 1
ATOM 3391 C CA . ASP B 1 156 ? -25.328 -3.836 14.492 1 81.25 156 ASP B CA 1
ATOM 3392 C C . ASP B 1 156 ? -24.781 -5.07 13.766 1 81.25 156 ASP B C 1
ATOM 3394 O O . ASP B 1 156 ? -23.781 -5.648 14.188 1 81.25 156 ASP B O 1
ATOM 3398 N N . SER B 1 157 ? -25.641 -5.516 12.82 1 82.56 157 SER B N 1
ATOM 3399 C CA . SER B 1 157 ? -25.188 -6.582 11.938 1 82.56 157 SER B CA 1
ATOM 3400 C C . SER B 1 157 ? -24.234 -6.043 10.875 1 82.56 157 SER B C 1
ATOM 3402 O O . SER B 1 157 ? -24.172 -4.836 10.641 1 82.56 157 SER B O 1
ATOM 3404 N N . PRO B 1 158 ? -23.484 -6.871 10.242 1 82.25 158 PRO B N 1
ATOM 3405 C CA . PRO B 1 158 ? -22.641 -6.441 9.117 1 82.25 158 PRO B CA 1
ATOM 3406 C C . PRO B 1 158 ? -23.438 -5.691 8.047 1 82.25 158 PRO B C 1
ATOM 3408 O O . PRO B 1 158 ? -22.938 -4.719 7.477 1 82.25 158 PRO B O 1
ATOM 3411 N N . ALA B 1 159 ? -24.625 -6.098 7.832 1 81.81 159 ALA B N 1
ATOM 3412 C CA . ALA B 1 159 ? -25.469 -5.438 6.84 1 81.81 159 ALA B CA 1
ATOM 3413 C C . ALA B 1 159 ? -25.75 -3.992 7.238 1 81.81 159 ALA B C 1
ATOM 3415 O O . ALA B 1 159 ? -25.844 -3.111 6.379 1 81.81 159 ALA B O 1
ATOM 3416 N N . ASP B 1 160 ? -25.891 -3.795 8.484 1 85.31 160 ASP B N 1
ATOM 3417 C CA . ASP B 1 160 ? -26.141 -2.447 8.977 1 85.31 160 ASP B CA 1
ATOM 3418 C C . ASP B 1 160 ? -24.953 -1.527 8.695 1 85.31 160 ASP B C 1
ATOM 3420 O O . ASP B 1 160 ? -25.125 -0.389 8.258 1 85.31 160 ASP B O 1
ATOM 3424 N N . TYR B 1 161 ? -23.781 -2.059 8.938 1 86.56 161 TYR B N 1
ATOM 3425 C CA . TYR B 1 161 ? -22.594 -1.269 8.688 1 86.56 161 TYR B CA 1
ATOM 3426 C C . TYR B 1 161 ? -22.438 -0.961 7.199 1 86.56 161 TYR B C 1
ATOM 3428 O O . TYR B 1 161 ? -22.109 0.163 6.82 1 86.56 161 TYR B O 1
ATOM 3436 N N . LEU B 1 162 ? -22.766 -1.908 6.387 1 85.69 162 LEU B N 1
ATOM 3437 C CA . LEU B 1 162 ? -22.625 -1.757 4.941 1 85.69 162 LEU B CA 1
ATOM 3438 C C . LEU B 1 162 ? -23.609 -0.716 4.406 1 85.69 162 LEU B C 1
ATOM 3440 O O . LEU B 1 162 ? -23.328 -0.051 3.408 1 85.69 162 LEU B O 1
ATOM 3444 N N . ALA B 1 163 ? -24.656 -0.554 5.082 1 82.62 163 ALA B N 1
ATOM 3445 C CA . ALA B 1 163 ? -25.672 0.42 4.68 1 82.62 163 ALA B CA 1
ATOM 3446 C C . ALA B 1 163 ? -25.312 1.821 5.16 1 82.62 163 ALA B C 1
ATOM 3448 O O . ALA B 1 163 ? -25.688 2.816 4.535 1 82.62 163 ALA B O 1
ATOM 3449 N N . LYS B 1 164 ? -24.562 1.878 6.203 1 85.25 164 LYS B N 1
ATOM 3450 C CA . LYS B 1 164 ? -24.344 3.148 6.887 1 85.25 164 LYS B CA 1
ATOM 3451 C C . LYS B 1 164 ? -23.047 3.801 6.426 1 85.25 164 LYS B C 1
ATOM 3453 O O . LYS B 1 164 ? -22.906 5.023 6.492 1 85.25 164 LYS B O 1
ATOM 3458 N N . PHE B 1 165 ? -22.062 3.02 5.965 1 88.25 165 PHE B N 1
ATOM 3459 C CA . PHE B 1 165 ? -20.75 3.562 5.691 1 88.25 165 PHE B CA 1
ATOM 3460 C C . PHE B 1 165 ? -20.312 3.234 4.27 1 88.25 165 PHE B C 1
ATOM 3462 O O . PHE B 1 165 ? -20.703 2.209 3.713 1 88.25 165 PHE B O 1
ATOM 3469 N N . PRO B 1 166 ? -19.438 4.133 3.717 1 89.81 166 PRO B N 1
ATOM 3470 C CA . PRO B 1 166 ? -18.875 3.793 2.404 1 89.81 166 PRO B CA 1
ATOM 3471 C C . PRO B 1 166 ? -18.047 2.514 2.43 1 89.81 166 PRO B C 1
ATOM 3473 O O . PRO B 1 166 ? -17.359 2.238 3.418 1 89.81 166 PRO B O 1
ATOM 3476 N N . VAL B 1 167 ? -18.172 1.772 1.364 1 90.5 167 VAL B N 1
ATOM 3477 C CA . VAL B 1 167 ? -17.359 0.57 1.185 1 90.5 167 VAL B CA 1
ATOM 3478 C C . VAL B 1 167 ? -16.25 0.838 0.17 1 90.5 167 VAL B C 1
ATOM 3480 O O . VAL B 1 167 ? -16.516 1.351 -0.922 1 90.5 167 VAL B O 1
ATOM 3483 N N . ILE B 1 168 ? -14.977 0.517 0.597 1 91.19 168 ILE B N 1
ATOM 3484 C CA . ILE B 1 168 ? -13.875 0.775 -0.325 1 91.19 168 ILE B CA 1
ATOM 3485 C C . ILE B 1 168 ? -13.062 -0.501 -0.53 1 91.19 168 ILE B C 1
ATOM 3487 O O . ILE B 1 168 ? -13.102 -1.413 0.299 1 91.19 168 ILE B O 1
ATOM 3491 N N . TYR B 1 169 ? -12.398 -0.595 -1.662 1 89.56 169 TYR B N 1
ATOM 3492 C CA . TYR B 1 169 ? -11.5 -1.698 -1.988 1 89.56 169 TYR B CA 1
ATOM 3493 C C . TYR B 1 169 ? -10.258 -1.197 -2.725 1 89.56 169 TYR B C 1
ATOM 3495 O O . TYR B 1 169 ? -10.305 -0.153 -3.379 1 89.56 169 TYR B O 1
ATOM 3503 N N . TYR B 1 170 ? -9.203 -1.939 -2.574 1 89.69 170 TYR B N 1
ATOM 3504 C CA . TYR B 1 170 ? -7.969 -1.591 -3.271 1 89.69 170 TYR B CA 1
ATOM 3505 C C . TYR B 1 170 ? -7.852 -2.354 -4.586 1 89.69 170 TYR B C 1
ATOM 3507 O O . TYR B 1 170 ? -8.102 -3.561 -4.637 1 89.69 170 TYR B O 1
ATOM 3515 N N . SER B 1 171 ? -7.387 -1.63 -5.59 1 87.19 171 SER B N 1
ATOM 3516 C CA . SER B 1 171 ? -6.871 -2.197 -6.832 1 87.19 171 SER B CA 1
ATOM 3517 C C . SER B 1 171 ? -5.789 -1.311 -7.441 1 87.19 171 SER B C 1
ATOM 3519 O O . SER B 1 171 ? -5.914 -0.084 -7.445 1 87.19 171 SER B O 1
ATOM 3521 N N . SER B 1 172 ? -4.762 -1.951 -7.902 1 82.56 172 SER B N 1
ATOM 3522 C CA . SER B 1 172 ? -3.668 -1.2 -8.516 1 82.56 172 SER B CA 1
ATOM 3523 C C . SER B 1 172 ? -4.086 -0.607 -9.852 1 82.56 172 SER B C 1
ATOM 3525 O O . SER B 1 172 ? -3.453 0.33 -10.344 1 82.56 172 SER B O 1
ATOM 3527 N N . GLU B 1 173 ? -5.098 -1.195 -10.398 1 79.81 173 GLU B N 1
ATOM 3528 C CA . GLU B 1 173 ? -5.621 -0.752 -11.688 1 79.81 173 GLU B CA 1
ATOM 3529 C C . GLU B 1 173 ? -7.141 -0.613 -11.648 1 79.81 173 GLU B C 1
ATOM 3531 O O . GLU B 1 173 ? -7.801 -1.203 -10.789 1 79.81 173 GLU B O 1
ATOM 3536 N N . GLU B 1 174 ? -7.559 0.273 -12.469 1 72.75 174 GLU B N 1
ATOM 3537 C CA . GLU B 1 174 ? -9.008 0.362 -12.578 1 72.75 174 GLU B CA 1
ATOM 3538 C C . GLU B 1 174 ? -9.602 -0.935 -13.125 1 72.75 174 GLU B C 1
ATOM 3540 O O . GLU B 1 174 ? -9.203 -1.402 -14.195 1 72.75 174 GLU B O 1
ATOM 3545 N N . SER B 1 175 ? -10.242 -1.595 -12.32 1 68.75 175 SER B N 1
ATOM 3546 C CA . SER B 1 175 ? -10.938 -2.82 -12.703 1 68.75 175 SER B CA 1
ATOM 3547 C C . SER B 1 175 ? -12.219 -3.004 -11.906 1 68.75 175 SER B C 1
ATOM 3549 O O . SER B 1 175 ? -12.305 -2.594 -10.75 1 68.75 175 SER B O 1
ATOM 3551 N N . THR B 1 176 ? -13.211 -3.426 -12.562 1 63.38 176 THR B N 1
ATOM 3552 C CA . THR B 1 176 ? -14.461 -3.697 -11.867 1 63.38 176 THR B CA 1
ATOM 3553 C C . THR B 1 176 ? -14.484 -5.125 -11.328 1 63.38 176 THR B C 1
ATOM 3555 O O . THR B 1 176 ? -15.453 -5.535 -10.68 1 63.38 176 THR B O 1
ATOM 3558 N N . TYR B 1 177 ? -13.406 -5.773 -11.523 1 68.75 177 TYR B N 1
ATOM 3559 C CA . TYR B 1 177 ? -13.391 -7.191 -11.18 1 68.75 177 TYR B CA 1
ATOM 3560 C C . TYR B 1 177 ? -13.641 -7.395 -9.688 1 68.75 177 TYR B C 1
ATOM 3562 O O . TYR B 1 177 ? -14.5 -8.188 -9.297 1 68.75 177 TYR B O 1
ATOM 3570 N N . LEU B 1 178 ? -12.922 -6.688 -8.906 1 72.12 178 LEU B N 1
ATOM 3571 C CA . LEU B 1 178 ? -13.055 -6.891 -7.465 1 72.12 178 LEU B CA 1
ATOM 3572 C C . LEU B 1 178 ? -14.453 -6.523 -6.988 1 72.12 178 LEU B C 1
ATOM 3574 O O . LEU B 1 178 ? -14.992 -7.164 -6.082 1 72.12 178 LEU B O 1
ATOM 3578 N N . GLU B 1 179 ? -14.906 -5.48 -7.602 1 69.56 179 GLU B N 1
ATOM 3579 C CA . GLU B 1 179 ? -16.281 -5.125 -7.25 1 69.56 179 GLU B CA 1
ATOM 3580 C C . GLU B 1 179 ? -17.234 -6.281 -7.523 1 69.56 179 GLU B C 1
ATOM 3582 O O . GLU B 1 179 ? -18.125 -6.562 -6.719 1 69.56 179 GLU B O 1
ATOM 3587 N N . GLU B 1 180 ? -17 -6.949 -8.555 1 69.62 180 GLU B N 1
ATOM 3588 C CA . GLU B 1 180 ? -17.844 -8.078 -8.938 1 69.62 180 GLU B CA 1
ATOM 3589 C C . GLU B 1 180 ? -17.625 -9.266 -8 1 69.62 180 GLU B C 1
ATOM 3591 O O . GLU B 1 180 ? -18.578 -9.953 -7.633 1 69.62 180 GLU B O 1
ATOM 3596 N N . VAL B 1 181 ? -16.406 -9.477 -7.676 1 69.31 181 VAL B N 1
ATOM 3597 C CA . VAL B 1 181 ? -16.094 -10.562 -6.758 1 69.31 181 VAL B CA 1
ATOM 3598 C C . VAL B 1 181 ? -16.766 -10.32 -5.41 1 69.31 181 VAL B C 1
ATOM 3600 O O . VAL B 1 181 ? -17.359 -11.234 -4.84 1 69.31 181 VAL B O 1
ATOM 3603 N N . PHE B 1 182 ? -16.734 -9.117 -5 1 69.06 182 PHE B N 1
ATOM 3604 C CA . PHE B 1 182 ? -17.359 -8.773 -3.727 1 69.06 182 PHE B CA 1
ATOM 3605 C C . PHE B 1 182 ? -18.859 -8.945 -3.807 1 69.06 182 PHE B C 1
ATOM 3607 O O . PHE B 1 182 ? -19.484 -9.531 -2.914 1 69.06 182 PHE B O 1
ATOM 3614 N N . LYS B 1 183 ? -19.422 -8.461 -4.82 1 69.12 183 LYS B N 1
ATOM 3615 C CA . LYS B 1 183 ? -20.875 -8.547 -4.992 1 69.12 183 LYS B CA 1
ATOM 3616 C C . LYS B 1 183 ? -21.328 -10 -5.047 1 69.12 183 LYS B C 1
ATOM 3618 O O . LYS B 1 183 ? -22.391 -10.336 -4.508 1 69.12 183 LYS B O 1
ATOM 3623 N N . SER B 1 184 ? -20.469 -10.773 -5.621 1 69.5 184 SER B N 1
ATOM 3624 C CA . SER B 1 184 ? -20.844 -12.18 -5.742 1 69.5 184 SER B CA 1
ATOM 3625 C C . SER B 1 184 ? -20.672 -12.914 -4.41 1 69.5 184 SER B C 1
ATOM 3627 O O . SER B 1 184 ? -21.375 -13.891 -4.148 1 69.5 184 SER B O 1
ATOM 3629 N N . SER B 1 185 ? -19.734 -12.398 -3.658 1 69.31 185 SER B N 1
ATOM 3630 C CA . SER B 1 185 ? -19.438 -13.078 -2.402 1 69.31 185 SER B CA 1
ATOM 3631 C C . SER B 1 185 ? -20.453 -12.719 -1.323 1 69.31 185 SER B C 1
ATOM 3633 O O . SER B 1 185 ? -20.656 -13.484 -0.379 1 69.31 185 SER B O 1
ATOM 3635 N N . ILE B 1 186 ? -21.109 -11.57 -1.503 1 70.38 186 ILE B N 1
ATOM 3636 C CA . ILE B 1 186 ? -21.969 -11.133 -0.409 1 70.38 186 ILE B CA 1
ATOM 3637 C C . ILE B 1 186 ? -23.422 -11.172 -0.855 1 70.38 186 ILE B C 1
ATOM 3639 O O . ILE B 1 186 ? -24.312 -10.711 -0.131 1 70.38 186 ILE B O 1
ATOM 3643 N N . GLY B 1 187 ? -23.656 -11.758 -1.933 1 65.06 187 GLY B N 1
ATOM 3644 C CA . GLY B 1 187 ? -25.016 -12.016 -2.387 1 65.06 187 GLY B CA 1
ATOM 3645 C C . GLY B 1 187 ? -25.891 -10.773 -2.365 1 65.06 187 GLY B C 1
ATOM 3646 O O . GLY B 1 187 ? -25.531 -9.734 -2.922 1 65.06 187 GLY B O 1
ATOM 3647 N N . GLN B 1 188 ? -26.922 -10.922 -1.566 1 65.12 188 GLN B N 1
ATOM 3648 C CA . GLN B 1 188 ? -27.984 -9.922 -1.53 1 65.12 188 GLN B CA 1
ATOM 3649 C C . GLN B 1 188 ? -27.484 -8.617 -0.91 1 65.12 188 GLN B C 1
ATOM 3651 O O . GLN B 1 188 ? -28.062 -7.555 -1.147 1 65.12 188 GLN B O 1
ATOM 3656 N N . LEU B 1 189 ? -26.438 -8.641 -0.246 1 70 189 LEU B N 1
ATOM 3657 C CA . LEU B 1 189 ? -25.922 -7.441 0.407 1 70 189 LEU B CA 1
ATOM 3658 C C . LEU B 1 189 ? -25.266 -6.512 -0.606 1 70 189 LEU B C 1
ATOM 3660 O O . LEU B 1 189 ? -25.094 -5.32 -0.342 1 70 189 LEU B O 1
ATOM 3664 N N . ALA B 1 190 ? -24.969 -7.121 -1.787 1 67 190 ALA B N 1
ATOM 3665 C CA . ALA B 1 190 ? -24.234 -6.363 -2.791 1 67 190 ALA B CA 1
ATOM 3666 C C . ALA B 1 190 ? -25.016 -5.141 -3.25 1 67 190 ALA B C 1
ATOM 3668 O O . ALA B 1 190 ? -24.438 -4.133 -3.654 1 67 190 ALA B O 1
ATOM 3669 N N . ASP B 1 191 ? -26.266 -5.234 -3.09 1 67.5 191 ASP B N 1
ATOM 3670 C CA . ASP B 1 191 ? -27.125 -4.156 -3.576 1 67.5 191 ASP B CA 1
ATOM 3671 C C . ASP B 1 191 ? -27.234 -3.039 -2.541 1 67.5 191 ASP B C 1
ATOM 3673 O O . ASP B 1 191 ? -27.797 -1.978 -2.826 1 67.5 191 ASP B O 1
ATOM 3677 N N . THR B 1 192 ? -26.672 -3.326 -1.446 1 66.25 192 THR B N 1
ATOM 3678 C CA . THR B 1 192 ? -26.922 -2.393 -0.354 1 66.25 192 THR B CA 1
ATOM 3679 C C . THR B 1 192 ? -25.844 -1.314 -0.313 1 66.25 192 THR B C 1
ATOM 3681 O O . THR B 1 192 ? -25.953 -0.339 0.432 1 66.25 192 THR B O 1
ATOM 3684 N N . PHE B 1 193 ? -24.812 -1.556 -1.063 1 70.19 193 PHE B N 1
ATOM 3685 C CA . PHE B 1 193 ? -23.75 -0.561 -1 1 70.19 193 PHE B CA 1
ATOM 3686 C C . PHE B 1 193 ? -23.062 -0.425 -2.35 1 70.19 193 PHE B C 1
ATOM 3688 O O . PHE B 1 193 ? -23.219 -1.275 -3.227 1 70.19 193 PHE B O 1
ATOM 3695 N N . ASN B 1 194 ? -22.484 0.734 -2.51 1 75.81 194 ASN B N 1
ATOM 3696 C CA . ASN B 1 194 ? -21.562 0.952 -3.623 1 75.81 194 ASN B CA 1
ATOM 3697 C C . ASN B 1 194 ? -20.125 1.044 -3.146 1 75.81 194 ASN B C 1
ATOM 3699 O O . ASN B 1 194 ? -19.797 1.829 -2.252 1 75.81 194 ASN B O 1
ATOM 3703 N N . ALA B 1 195 ? -19.344 0.127 -3.732 1 83.56 195 ALA B N 1
ATOM 3704 C CA . ALA B 1 195 ? -17.938 0.097 -3.352 1 83.56 195 ALA B CA 1
ATOM 3705 C C . ALA B 1 195 ? -17.109 1.038 -4.227 1 83.56 195 ALA B C 1
ATOM 3707 O O . ALA B 1 195 ? -17.375 1.175 -5.422 1 83.56 195 ALA B O 1
ATOM 3708 N N . ARG B 1 196 ? -16.172 1.671 -3.596 1 84.38 196 ARG B N 1
ATOM 3709 C CA . ARG B 1 196 ? -15.281 2.578 -4.309 1 84.38 196 ARG B CA 1
ATOM 3710 C C . ARG B 1 196 ? -13.836 2.094 -4.242 1 84.38 196 ARG B C 1
ATOM 3712 O O . ARG B 1 196 ? -13.383 1.623 -3.197 1 84.38 196 ARG B O 1
ATOM 3719 N N . ARG B 1 197 ? -13.156 2.342 -5.359 1 87.19 197 ARG B N 1
ATOM 3720 C CA . ARG B 1 197 ? -11.758 1.949 -5.457 1 87.19 197 ARG B CA 1
ATOM 3721 C C . ARG B 1 197 ? -10.852 2.998 -4.824 1 87.19 197 ARG B C 1
ATOM 3723 O O . ARG B 1 197 ? -11.07 4.199 -4.984 1 87.19 197 ARG B O 1
ATOM 3730 N N . VAL B 1 198 ? -9.883 2.521 -4.137 1 86.75 198 VAL B N 1
ATOM 3731 C CA . VAL B 1 198 ? -8.75 3.363 -3.762 1 86.75 198 VAL B CA 1
ATOM 3732 C C . VAL B 1 198 ? -7.469 2.828 -4.402 1 86.75 198 VAL B C 1
ATOM 3734 O O . VAL B 1 198 ? -7.387 1.644 -4.738 1 86.75 198 VAL B O 1
ATOM 3737 N N . ASN B 1 199 ? -6.48 3.619 -4.52 1 82.06 199 ASN B N 1
ATOM 3738 C CA . ASN B 1 199 ? -5.312 3.236 -5.309 1 82.06 199 ASN B CA 1
ATOM 3739 C C . ASN B 1 199 ? -4.141 2.84 -4.414 1 82.06 199 ASN B C 1
ATOM 3741 O O . ASN B 1 199 ? -3.053 2.535 -4.91 1 82.06 199 ASN B O 1
ATOM 3745 N N . SER B 1 200 ? -4.359 2.879 -3.17 1 88.38 200 SER B N 1
ATOM 3746 C CA . SER B 1 200 ? -3.346 2.496 -2.191 1 88.38 200 SER B CA 1
ATOM 3747 C C . SER B 1 200 ? -3.943 1.64 -1.081 1 88.38 200 SER B C 1
ATOM 3749 O O . SER B 1 200 ? -4.93 2.027 -0.454 1 88.38 200 SER B O 1
ATOM 3751 N N . TYR B 1 201 ? -3.334 0.467 -0.923 1 92.25 201 TYR B N 1
ATOM 3752 C CA . TYR B 1 201 ? -3.781 -0.387 0.171 1 92.25 201 TYR B CA 1
ATOM 3753 C C . TYR B 1 201 ? -3.607 0.312 1.514 1 92.25 201 TYR B C 1
ATOM 3755 O O . TYR B 1 201 ? -4.465 0.197 2.395 1 92.25 201 TYR B O 1
ATOM 3763 N N . GLU B 1 202 ? -2.531 1.055 1.685 1 91.5 202 GLU B N 1
ATOM 3764 C CA . GLU B 1 202 ? -2.277 1.776 2.928 1 91.5 202 GLU B CA 1
ATOM 3765 C C . GLU B 1 202 ? -3.342 2.84 3.176 1 91.5 202 GLU B C 1
ATOM 3767 O O . GLU B 1 202 ? -3.727 3.086 4.32 1 91.5 202 GLU B O 1
ATOM 3772 N N . GLN B 1 203 ? -3.715 3.467 2.074 1 91.62 203 GLN B N 1
ATOM 3773 C CA . GLN B 1 203 ? -4.797 4.434 2.227 1 91.62 203 GLN B CA 1
ATOM 3774 C C . GLN B 1 203 ? -6.09 3.748 2.664 1 91.62 203 GLN B C 1
ATOM 3776 O O . GLN B 1 203 ? -6.836 4.285 3.486 1 91.62 203 GLN B O 1
ATOM 3781 N N . MET B 1 204 ? -6.371 2.613 2.066 1 94.25 204 MET B N 1
ATOM 3782 C CA . MET B 1 204 ? -7.543 1.845 2.479 1 94.25 204 MET B CA 1
ATOM 3783 C C . MET B 1 204 ? -7.508 1.562 3.977 1 94.25 204 MET B C 1
ATOM 3785 O O . MET B 1 204 ? -8.484 1.81 4.684 1 94.25 204 MET B O 1
ATOM 3789 N N . GLN B 1 205 ? -6.352 1.103 4.434 1 95.25 205 GLN B N 1
ATOM 3790 C CA . GLN B 1 205 ? -6.195 0.796 5.852 1 95.25 205 GLN B CA 1
ATOM 3791 C C . GLN B 1 205 ? -6.41 2.039 6.711 1 95.25 205 GLN B C 1
ATOM 3793 O O . GLN B 1 205 ? -7.039 1.97 7.77 1 95.25 205 GLN B O 1
ATOM 3798 N N . LEU B 1 206 ? -5.828 3.129 6.27 1 94.38 206 LEU B N 1
ATOM 3799 C CA . LEU B 1 206 ? -5.941 4.379 7.016 1 94.38 206 LEU B CA 1
ATOM 3800 C C . LEU B 1 206 ? -7.398 4.809 7.137 1 94.38 206 LEU B C 1
ATOM 3802 O O . LEU B 1 206 ? -7.879 5.094 8.234 1 94.38 206 LEU B O 1
ATOM 3806 N N . LEU B 1 207 ? -8.148 4.773 6.043 1 93.19 207 LEU B N 1
ATOM 3807 C CA . LEU B 1 207 ? -9.539 5.219 6.027 1 93.19 207 LEU B CA 1
ATOM 3808 C C . LEU B 1 207 ? -10.414 4.289 6.859 1 93.19 207 LEU B C 1
ATOM 3810 O O . LEU B 1 207 ? -11.281 4.75 7.605 1 93.19 207 LEU B O 1
ATOM 3814 N N . VAL B 1 208 ? -10.203 3.029 6.773 1 95.44 208 VAL B N 1
ATOM 3815 C CA . VAL B 1 208 ? -10.969 2.053 7.543 1 95.44 208 VAL B CA 1
ATOM 3816 C C . VAL B 1 208 ? -10.672 2.227 9.031 1 95.44 208 VAL B C 1
ATOM 3818 O O . VAL B 1 208 ? -11.594 2.318 9.844 1 95.44 208 VAL B O 1
ATOM 3821 N N . GLY B 1 209 ? -9.43 2.33 9.383 1 94.44 209 GLY B N 1
ATOM 3822 C CA . GLY B 1 209 ? -9.039 2.484 10.781 1 94.44 209 GLY B CA 1
ATOM 3823 C C . GLY B 1 209 ? -9.555 3.762 11.406 1 94.44 209 GLY B C 1
ATOM 3824 O O . GLY B 1 209 ? -9.805 3.809 12.617 1 94.44 209 GLY B O 1
ATOM 3825 N N . MET B 1 210 ? -9.711 4.762 10.539 1 92 210 MET B N 1
ATOM 3826 C CA . MET B 1 210 ? -10.172 6.062 11.016 1 92 210 MET B CA 1
ATOM 3827 C C . MET B 1 210 ? -11.695 6.129 11.047 1 92 210 MET B C 1
ATOM 3829 O O . MET B 1 210 ? -12.266 7.156 11.406 1 92 210 MET B O 1
ATOM 3833 N N . GLY B 1 211 ? -12.367 5.082 10.578 1 90.62 211 GLY B N 1
ATOM 3834 C CA . GLY B 1 211 ? -13.82 5.008 10.625 1 90.62 211 GLY B CA 1
ATOM 3835 C C . GLY B 1 211 ? -14.492 5.758 9.492 1 90.62 211 GLY B C 1
ATOM 3836 O O . GLY B 1 211 ? -15.664 6.109 9.578 1 90.62 211 GLY B O 1
ATOM 3837 N N . LYS B 1 212 ? -13.75 5.988 8.461 1 89.69 212 LYS B N 1
ATOM 3838 C CA . LYS B 1 212 ? -14.289 6.746 7.34 1 89.69 212 LYS B CA 1
ATOM 3839 C C . LYS B 1 212 ? -14.875 5.82 6.277 1 89.69 212 LYS B C 1
ATOM 3841 O O . LYS B 1 212 ? -15.633 6.262 5.41 1 89.69 212 LYS B O 1
ATOM 3846 N N . ALA B 1 213 ? -14.484 4.59 6.344 1 92.75 213 ALA B N 1
ATOM 3847 C CA . ALA B 1 213 ? -14.977 3.568 5.418 1 92.75 213 ALA B CA 1
ATOM 3848 C C . ALA B 1 213 ? -14.867 2.178 6.035 1 92.75 213 ALA B C 1
ATOM 3850 O O . ALA B 1 213 ? -14.281 2.01 7.109 1 92.75 213 ALA B O 1
ATOM 3851 N N . ILE B 1 214 ? -15.492 1.274 5.383 1 93.06 214 ILE B N 1
ATOM 3852 C CA . ILE B 1 214 ? -15.328 -0.134 5.727 1 93.06 214 ILE B CA 1
ATOM 3853 C C . ILE B 1 214 ? -14.875 -0.918 4.5 1 93.06 214 ILE B C 1
ATOM 3855 O O . ILE B 1 214 ? -14.969 -0.432 3.371 1 93.06 214 ILE B O 1
ATOM 3859 N N . SER B 1 215 ? -14.266 -2.035 4.742 1 92.75 215 SER B N 1
ATOM 3860 C CA . SER B 1 215 ? -13.734 -2.848 3.65 1 92.75 215 SER B CA 1
ATOM 3861 C C . SER B 1 215 ? -13.836 -4.336 3.971 1 92.75 215 SER B C 1
ATOM 3863 O O . SER B 1 215 ? -14.047 -4.715 5.125 1 92.75 215 SER B O 1
ATOM 3865 N N . PHE B 1 216 ? -13.719 -5.121 2.93 1 89.38 216 PHE B N 1
ATOM 3866 C CA . PHE B 1 216 ? -13.672 -6.57 3.066 1 89.38 216 PHE B CA 1
ATOM 3867 C C . PHE B 1 216 ? -12.234 -7.074 3.039 1 89.38 216 PHE B C 1
ATOM 3869 O O . PHE B 1 216 ? -11.414 -6.574 2.27 1 89.38 216 PHE B O 1
ATOM 3876 N N . TYR B 1 217 ? -12.016 -8.07 3.859 1 91.75 217 TYR B N 1
ATOM 3877 C CA . TYR B 1 217 ? -10.703 -8.688 3.957 1 91.75 217 TYR B CA 1
ATOM 3878 C C . TYR B 1 217 ? -10.812 -10.211 3.973 1 91.75 217 TYR B C 1
ATOM 3880 O O . TYR B 1 217 ? -11.734 -10.766 4.57 1 91.75 217 TYR B O 1
ATOM 3888 N N . PRO B 1 218 ? -9.883 -10.867 3.27 1 90.69 218 PRO B N 1
ATOM 3889 C CA . PRO B 1 218 ? -9.812 -12.305 3.531 1 90.69 218 PRO B CA 1
ATOM 3890 C C . PRO B 1 218 ? -9.453 -12.633 4.98 1 90.69 218 PRO B C 1
ATOM 3892 O O . PRO B 1 218 ? -8.422 -12.18 5.48 1 90.69 218 PRO B O 1
ATOM 3895 N N . THR B 1 219 ? -10.195 -13.414 5.621 1 90.62 219 THR B N 1
ATOM 3896 C CA . THR B 1 219 ? -10.156 -13.656 7.059 1 90.62 219 THR B CA 1
ATOM 3897 C C . THR B 1 219 ? -8.805 -14.219 7.477 1 90.62 219 THR B C 1
ATOM 3899 O O . THR B 1 219 ? -8.188 -13.734 8.422 1 90.62 219 THR B O 1
ATOM 3902 N N . GLU B 1 220 ? -8.336 -15.25 6.789 1 91 220 GLU B N 1
ATOM 3903 C CA . GLU B 1 220 ? -7.098 -15.914 7.188 1 91 220 GLU B CA 1
ATOM 3904 C C . GLU B 1 220 ? -5.875 -15.133 6.719 1 91 220 GLU B C 1
ATOM 3906 O O . GLU B 1 220 ? -4.895 -15 7.457 1 91 220 GLU B O 1
ATOM 3911 N N . LEU B 1 221 ? -5.938 -14.523 5.543 1 92.69 221 LEU B N 1
ATOM 3912 C CA . LEU B 1 221 ? -4.773 -13.859 4.969 1 92.69 221 LEU B CA 1
ATOM 3913 C C . LEU B 1 221 ? -4.477 -12.555 5.695 1 92.69 221 LEU B C 1
ATOM 3915 O O . LEU B 1 221 ? -3.316 -12.156 5.816 1 92.69 221 LEU B O 1
ATOM 3919 N N . ILE B 1 222 ? -5.547 -11.875 6.191 1 94.06 222 ILE B N 1
ATOM 3920 C CA . ILE B 1 222 ? -5.352 -10.578 6.82 1 94.06 222 ILE B CA 1
ATOM 3921 C C . ILE B 1 222 ? -4.492 -10.734 8.078 1 94.06 222 ILE B C 1
ATOM 3923 O O . ILE B 1 222 ? -3.812 -9.789 8.492 1 94.06 222 ILE B O 1
ATOM 3927 N N . LYS B 1 223 ? -4.406 -11.922 8.672 1 91.62 223 LYS B N 1
ATOM 3928 C CA . LYS B 1 223 ? -3.629 -12.188 9.875 1 91.62 223 LYS B CA 1
ATOM 3929 C C . LYS B 1 223 ? -2.133 -12.023 9.617 1 91.62 223 LYS B C 1
ATOM 3931 O O . LYS B 1 223 ? -1.363 -11.75 10.539 1 91.62 223 LYS B O 1
ATOM 3936 N N . TYR B 1 224 ? -1.765 -12.148 8.367 1 89.62 224 TYR B N 1
ATOM 3937 C CA . TYR B 1 224 ? -0.355 -12.055 8 1 89.62 224 TYR B CA 1
ATOM 3938 C C . TYR B 1 224 ? 0.015 -10.633 7.598 1 89.62 224 TYR B C 1
ATOM 3940 O O . TYR B 1 224 ? 1.178 -10.352 7.305 1 89.62 224 TYR B O 1
ATOM 3948 N N . MET B 1 225 ? -0.93 -9.789 7.594 1 91.69 225 MET B N 1
ATOM 3949 C CA . MET B 1 225 ? -0.674 -8.445 7.078 1 91.69 225 MET B CA 1
ATOM 3950 C C . MET B 1 225 ? -1.079 -7.387 8.094 1 91.69 225 MET B C 1
ATOM 3952 O O . MET B 1 225 ? -0.542 -6.277 8.094 1 91.69 225 MET B O 1
ATOM 3956 N N . ALA B 1 226 ? -1.984 -7.727 8.969 1 90.44 226 ALA B N 1
ATOM 3957 C CA . ALA B 1 226 ? -2.551 -6.77 9.914 1 90.44 226 ALA B CA 1
ATOM 3958 C C . ALA B 1 226 ? -1.539 -6.402 10.992 1 90.44 226 ALA B C 1
ATOM 3960 O O . ALA B 1 226 ? -0.726 -7.234 11.398 1 90.44 226 ALA B O 1
ATOM 3961 N N . THR B 1 227 ? -1.534 -5.145 11.375 1 88.19 227 THR B N 1
ATOM 3962 C CA . THR B 1 227 ? -0.788 -4.66 12.531 1 88.19 227 THR B CA 1
ATOM 3963 C C . THR B 1 227 ? -1.726 -4.023 13.555 1 88.19 227 THR B C 1
ATOM 3965 O O . THR B 1 227 ? -2.768 -3.475 13.195 1 88.19 227 THR B O 1
ATOM 3968 N N . PRO B 1 228 ? -1.358 -4.094 14.836 1 86.69 228 PRO B N 1
ATOM 3969 C CA . PRO B 1 228 ? -2.203 -3.447 15.844 1 86.69 228 PRO B CA 1
ATOM 3970 C C . PRO B 1 228 ? -2.35 -1.946 15.609 1 86.69 228 PRO B C 1
ATOM 3972 O O . PRO B 1 228 ? -3.303 -1.333 16.094 1 86.69 228 PRO B O 1
ATOM 3975 N N . TYR B 1 229 ? -1.535 -1.419 14.844 1 88.69 229 TYR B N 1
ATOM 3976 C CA . TYR B 1 229 ? -1.522 0.027 14.648 1 88.69 229 TYR B CA 1
ATOM 3977 C C . TYR B 1 229 ? -2.494 0.437 13.547 1 88.69 229 TYR B C 1
ATOM 3979 O O . TYR B 1 229 ? -2.799 1.621 13.391 1 88.69 229 TYR B O 1
ATOM 3987 N N . ASP B 1 230 ? -3.039 -0.56 12.859 1 92.31 230 ASP B N 1
ATOM 3988 C CA . ASP B 1 230 ? -4.012 -0.256 11.82 1 92.31 230 ASP B CA 1
ATOM 3989 C C . ASP B 1 230 ? -5.324 0.246 12.414 1 92.31 230 ASP B C 1
ATOM 3991 O O . ASP B 1 230 ? -6.117 0.896 11.734 1 92.31 230 ASP B O 1
ATOM 3995 N N . HIS B 1 231 ? -5.594 -0.089 13.695 1 94.5 231 HIS B N 1
ATOM 3996 C CA . HIS B 1 231 ? -6.824 0.279 14.383 1 94.5 231 HIS B CA 1
ATOM 3997 C C . HIS B 1 231 ? -8.047 -0.202 13.617 1 94.5 231 HIS B C 1
ATOM 3999 O O . HIS B 1 231 ? -8.977 0.571 13.367 1 94.5 231 HIS B O 1
ATOM 4005 N N . ILE B 1 232 ? -8.008 -1.484 13.18 1 96.06 232 ILE B N 1
ATOM 4006 C CA . ILE B 1 232 ? -9.102 -2.107 12.453 1 96.06 232 ILE B CA 1
ATOM 4007 C C . ILE B 1 232 ? -9.586 -3.348 13.195 1 96.06 232 ILE B C 1
ATOM 4009 O O . ILE B 1 232 ? -8.781 -4.168 13.641 1 96.06 232 ILE B O 1
ATOM 4013 N N . ALA B 1 233 ? -10.852 -3.422 13.438 1 95.44 233 ALA B N 1
ATOM 4014 C CA . ALA B 1 233 ? -11.508 -4.633 13.922 1 95.44 233 ALA B CA 1
ATOM 4015 C C . ALA B 1 233 ? -12.086 -5.445 12.773 1 95.44 233 ALA B C 1
ATOM 4017 O O . ALA B 1 233 ? -12.578 -4.879 11.789 1 95.44 233 ALA B O 1
ATOM 4018 N N . TYR B 1 234 ? -12.039 -6.711 12.859 1 93.5 234 TYR B N 1
ATOM 4019 C CA . TYR B 1 234 ? -12.531 -7.609 11.82 1 93.5 234 TYR B CA 1
ATOM 4020 C C . TYR B 1 234 ? -13.734 -8.406 12.305 1 93.5 234 TYR B C 1
ATOM 4022 O O . TYR B 1 234 ? -13.609 -9.227 13.219 1 93.5 234 TYR B O 1
ATOM 4030 N N . LEU B 1 235 ? -14.844 -8.141 11.633 1 90.62 235 LEU B N 1
ATOM 4031 C CA . LEU B 1 235 ? -16.094 -8.766 12.039 1 90.62 235 LEU B CA 1
ATOM 4032 C C . LEU B 1 235 ? -16.484 -9.898 11.086 1 90.62 235 LEU B C 1
ATOM 4034 O O . LEU B 1 235 ? -16.453 -9.719 9.859 1 90.62 235 LEU B O 1
ATOM 4038 N N . SER B 1 236 ? -16.859 -10.969 11.695 1 86.56 236 SER B N 1
ATOM 4039 C CA . SER B 1 236 ? -17.359 -12.07 10.883 1 86.56 236 SER B CA 1
ATOM 4040 C C . SER B 1 236 ? -18.688 -11.719 10.227 1 86.56 236 SER B C 1
ATOM 4042 O O . SER B 1 236 ? -19.516 -11.031 10.82 1 86.56 236 SER B O 1
ATOM 4044 N N . LEU B 1 237 ? -18.75 -12.078 9.023 1 79.25 237 LEU B N 1
ATOM 4045 C CA . LEU B 1 237 ? -20 -11.891 8.305 1 79.25 237 LEU B CA 1
ATOM 4046 C C . LEU B 1 237 ? -20.984 -13.016 8.617 1 79.25 237 LEU B C 1
ATOM 4048 O O . LEU B 1 237 ? -21.734 -13.453 7.738 1 79.25 237 LEU B O 1
ATOM 4052 N N . ASP B 1 238 ? -20.922 -13.445 9.789 1 67.62 238 ASP B N 1
ATOM 4053 C CA . ASP B 1 238 ? -21.828 -14.523 10.195 1 67.62 238 ASP B CA 1
ATOM 4054 C C . ASP B 1 238 ? -23.266 -14.172 9.875 1 67.62 238 ASP B C 1
ATOM 4056 O O . ASP B 1 238 ? -23.703 -13.039 10.102 1 67.62 238 ASP B O 1
ATOM 4060 N N . GLY B 1 239 ? -23.953 -15.039 9.336 1 63.72 239 GLY B N 1
ATOM 4061 C CA . GLY B 1 239 ? -25.344 -14.875 8.938 1 63.72 239 GLY B CA 1
ATOM 4062 C C . GLY B 1 239 ? -25.5 -14.383 7.512 1 63.72 239 GLY B C 1
ATOM 4063 O O . GLY B 1 239 ? -26.609 -14.359 6.977 1 63.72 239 GLY B O 1
ATOM 4064 N N . VAL B 1 240 ? -24.422 -13.898 7.051 1 63.03 240 VAL B N 1
ATOM 4065 C CA . VAL B 1 240 ? -24.406 -13.531 5.641 1 63.03 240 VAL B CA 1
ATOM 4066 C C . VAL B 1 240 ? -23.75 -14.633 4.82 1 63.03 240 VAL B C 1
ATOM 4068 O O . VAL B 1 240 ? -22.688 -15.141 5.191 1 63.03 240 VAL B O 1
ATOM 4071 N N . THR B 1 241 ? -24.547 -15.273 4.082 1 59.5 241 THR B N 1
ATOM 4072 C CA . THR B 1 241 ? -23.969 -16.281 3.197 1 59.5 241 THR B CA 1
ATOM 4073 C C . THR B 1 241 ? -22.844 -15.68 2.359 1 59.5 241 THR B C 1
ATOM 4075 O O . THR B 1 241 ? -23.078 -14.773 1.558 1 59.5 241 THR B O 1
ATOM 4078 N N . THR B 1 242 ? -21.609 -15.898 2.801 1 65.31 242 THR B N 1
ATOM 4079 C CA . THR B 1 242 ? -20.5 -15.422 1.994 1 65.31 242 THR B CA 1
ATOM 4080 C C . THR B 1 242 ? -19.875 -16.562 1.209 1 65.31 242 THR B C 1
ATOM 4082 O O . THR B 1 242 ? -19.797 -17.688 1.703 1 65.31 242 THR B O 1
ATOM 4085 N N . ALA B 1 243 ? -19.812 -16.344 -0.09 1 68.31 243 ALA B N 1
ATOM 4086 C CA . ALA B 1 243 ? -19.078 -17.344 -0.88 1 68.31 243 ALA B CA 1
ATOM 4087 C C . ALA B 1 243 ? -17.594 -17.359 -0.5 1 68.31 243 ALA B C 1
ATOM 4089 O O . ALA B 1 243 ? -17.047 -16.359 -0.058 1 68.31 243 ALA B O 1
ATOM 4090 N N . HIS B 1 244 ? -17.094 -18.609 -0.508 1 79.38 244 HIS B N 1
ATOM 4091 C CA . HIS B 1 244 ? -15.648 -18.734 -0.343 1 79.38 244 HIS B CA 1
ATOM 4092 C C . HIS B 1 244 ? -14.906 -18.062 -1.495 1 79.38 244 HIS B C 1
ATOM 4094 O O . HIS B 1 244 ? -15.398 -18.031 -2.625 1 79.38 244 HIS B O 1
ATOM 4100 N N . SER B 1 245 ? -13.844 -17.453 -1.122 1 81.69 245 SER B N 1
ATOM 4101 C CA . SER B 1 245 ? -12.93 -16.922 -2.127 1 81.69 245 SER B CA 1
ATOM 4102 C C . SER B 1 245 ? -11.711 -17.828 -2.303 1 81.69 245 SER B C 1
ATOM 4104 O O . SER B 1 245 ? -11.156 -18.328 -1.321 1 81.69 245 SER B O 1
ATOM 4106 N N . GLU B 1 246 ? -11.414 -18.109 -3.545 1 88.81 246 GLU B N 1
ATOM 4107 C CA . GLU B 1 246 ? -10.242 -18.922 -3.844 1 88.81 246 GLU B CA 1
ATOM 4108 C C . GLU B 1 246 ? -9.102 -18.062 -4.391 1 88.81 246 GLU B C 1
ATOM 4110 O O . GLU B 1 246 ? -9.305 -17.266 -5.301 1 88.81 246 GLU B O 1
ATOM 4115 N N . PHE B 1 247 ? -8.023 -18.234 -3.789 1 93 247 PHE B N 1
ATOM 4116 C CA . PHE B 1 247 ? -6.793 -17.688 -4.352 1 93 247 PHE B CA 1
ATOM 4117 C C . PHE B 1 247 ? -6.078 -18.719 -5.207 1 93 247 PHE B C 1
ATOM 4119 O O . PHE B 1 247 ? -5.637 -19.75 -4.695 1 93 247 PHE B O 1
ATOM 4126 N N . LYS B 1 248 ? -5.969 -18.391 -6.461 1 93.25 248 LYS B N 1
ATOM 4127 C CA . LYS B 1 248 ? -5.527 -19.391 -7.426 1 93.25 248 LYS B CA 1
ATOM 4128 C C . LYS B 1 248 ? -4.223 -18.969 -8.094 1 93.25 248 LYS B C 1
ATOM 4130 O O . LYS B 1 248 ? -4.008 -17.781 -8.359 1 93.25 248 LYS B O 1
ATOM 4135 N N . LEU B 1 249 ? -3.422 -19.922 -8.336 1 95.88 249 LEU B N 1
ATOM 4136 C CA . LEU B 1 249 ? -2.301 -19.781 -9.258 1 95.88 249 LEU B CA 1
ATOM 4137 C C . LEU B 1 249 ? -2.727 -20.094 -10.688 1 95.88 249 LEU B C 1
ATOM 4139 O O . LEU B 1 249 ? -3.205 -21.203 -10.969 1 95.88 249 LEU B O 1
ATOM 4143 N N . ILE B 1 250 ? -2.615 -19.125 -11.562 1 94.31 250 ILE B N 1
ATOM 4144 C CA . ILE B 1 250 ? -2.959 -19.359 -12.961 1 94.31 250 ILE B CA 1
ATOM 4145 C C . ILE B 1 250 ? -1.685 -19.438 -13.797 1 94.31 250 ILE B C 1
ATOM 4147 O O . ILE B 1 250 ? -0.719 -18.719 -13.531 1 94.31 250 ILE B O 1
ATOM 4151 N N . TYR B 1 251 ? -1.67 -20.234 -14.758 1 95.19 251 TYR B N 1
ATOM 4152 C CA . TYR B 1 251 ? -0.552 -20.406 -15.68 1 95.19 251 TYR B CA 1
ATOM 4153 C C . TYR B 1 251 ? -1.026 -20.969 -17.016 1 95.19 251 TYR B C 1
ATOM 4155 O O . TYR B 1 251 ? -2.135 -21.5 -17.109 1 95.19 251 TYR B O 1
ATOM 4163 N N . HIS B 1 252 ? -0.258 -20.688 -18.016 1 93.5 252 HIS B N 1
ATOM 4164 C CA . HIS B 1 252 ? -0.607 -21.219 -19.344 1 93.5 252 HIS B CA 1
ATOM 4165 C C . HIS B 1 252 ? -0.64 -22.734 -19.344 1 93.5 252 HIS B C 1
ATOM 4167 O O . HIS B 1 252 ? 0.226 -23.375 -18.75 1 93.5 252 HIS B O 1
ATOM 4173 N N . HIS B 1 253 ? -1.51 -23.375 -20.109 1 91.56 253 HIS B N 1
ATOM 4174 C CA . HIS B 1 253 ? -1.713 -24.828 -20.141 1 91.56 253 HIS B CA 1
ATOM 4175 C C . HIS B 1 253 ? -0.442 -25.547 -20.578 1 91.56 253 HIS B C 1
ATOM 4177 O O . HIS B 1 253 ? -0.162 -26.656 -20.109 1 91.56 253 HIS B O 1
ATOM 4183 N N . ASP B 1 254 ? 0.379 -24.828 -21.344 1 90.62 254 ASP B N 1
ATOM 4184 C CA . ASP B 1 254 ? 1.578 -25.453 -21.891 1 90.62 254 ASP B CA 1
ATOM 4185 C C . ASP B 1 254 ? 2.797 -25.172 -21.016 1 90.62 254 ASP B C 1
ATOM 4187 O O . ASP B 1 254 ? 3.906 -25.609 -21.328 1 90.62 254 ASP B O 1
ATOM 4191 N N . ASN B 1 255 ? 2.555 -24.406 -19.938 1 92.81 255 ASN B N 1
ATOM 4192 C CA . ASN B 1 255 ? 3.676 -24.109 -19.062 1 92.81 255 ASN B CA 1
ATOM 4193 C C . ASN B 1 255 ? 3.879 -25.234 -18.031 1 92.81 255 ASN B C 1
ATOM 4195 O O . ASN B 1 255 ? 3.062 -25.406 -17.125 1 92.81 255 ASN B O 1
ATOM 4199 N N . HIS B 1 256 ? 5.012 -25.969 -18.172 1 89.25 256 HIS B N 1
ATOM 4200 C CA . HIS B 1 256 ? 5.293 -27.109 -17.297 1 89.25 256 HIS B CA 1
ATOM 4201 C C . HIS B 1 256 ? 6.531 -26.859 -16.453 1 89.25 256 HIS B C 1
ATOM 4203 O O . HIS B 1 256 ? 7.195 -27.797 -16.016 1 89.25 256 HIS B O 1
ATOM 4209 N N . GLN B 1 257 ? 6.797 -25.594 -16.266 1 89.75 257 GLN B N 1
ATOM 4210 C CA . GLN B 1 257 ? 7.961 -25.266 -15.453 1 89.75 257 GLN B CA 1
ATOM 4211 C C . GLN B 1 257 ? 7.824 -25.828 -14.047 1 89.75 257 GLN B C 1
ATOM 4213 O O . GLN B 1 257 ? 6.773 -25.688 -13.414 1 89.75 257 GLN B O 1
ATOM 4218 N N . PRO B 1 258 ? 8.859 -26.406 -13.539 1 91.06 258 PRO B N 1
ATOM 4219 C CA . PRO B 1 258 ? 8.828 -27.031 -12.211 1 91.06 258 PRO B CA 1
ATOM 4220 C C . PRO B 1 258 ? 8.508 -26.031 -11.102 1 91.06 258 PRO B C 1
ATOM 4222 O O . PRO B 1 258 ? 7.922 -26.391 -10.086 1 91.06 258 PRO B O 1
ATOM 4225 N N . LEU B 1 259 ? 8.891 -24.812 -11.305 1 91.62 259 LEU B N 1
ATOM 4226 C CA . LEU B 1 259 ? 8.688 -23.797 -10.281 1 91.62 259 LEU B CA 1
ATOM 4227 C C . LEU B 1 259 ? 7.199 -23.594 -10 1 91.62 259 LEU B C 1
ATOM 4229 O O . LEU B 1 259 ? 6.805 -23.297 -8.875 1 91.62 259 LEU B O 1
ATOM 4233 N N . ILE B 1 260 ? 6.363 -23.766 -10.984 1 93.88 260 ILE B N 1
ATOM 4234 C CA . ILE B 1 260 ? 4.918 -23.656 -10.812 1 93.88 260 ILE B CA 1
ATOM 4235 C C . ILE B 1 260 ? 4.426 -24.734 -9.859 1 93.88 260 ILE B C 1
ATOM 4237 O O . ILE B 1 260 ? 3.654 -24.453 -8.938 1 93.88 260 ILE B O 1
ATOM 4241 N N . LYS B 1 261 ? 4.93 -25.906 -10.055 1 92.62 261 LYS B N 1
ATOM 4242 C CA . LYS B 1 261 ? 4.562 -27.031 -9.188 1 92.62 261 LYS B CA 1
ATOM 4243 C C . LYS B 1 261 ? 5.102 -26.828 -7.777 1 92.62 261 LYS B C 1
ATOM 4245 O O . LYS B 1 261 ? 4.465 -27.234 -6.801 1 92.62 261 LYS B O 1
ATOM 4250 N N . GLN B 1 262 ? 6.254 -26.281 -7.707 1 92.88 262 GLN B N 1
ATOM 4251 C CA . GLN B 1 262 ? 6.848 -26.047 -6.395 1 92.88 262 GLN B CA 1
ATOM 4252 C C . GLN B 1 262 ? 6.02 -25.047 -5.594 1 92.88 262 GLN B C 1
ATOM 4254 O O . GLN B 1 262 ? 5.84 -25.203 -4.387 1 92.88 262 GLN B O 1
ATOM 4259 N N . ILE B 1 263 ? 5.496 -23.984 -6.25 1 93.88 263 ILE B N 1
ATOM 4260 C CA . ILE B 1 263 ? 4.629 -23.016 -5.59 1 93.88 263 ILE B CA 1
ATOM 4261 C C . ILE B 1 263 ? 3.379 -23.719 -5.062 1 93.88 263 ILE B C 1
ATOM 4263 O O . ILE B 1 263 ? 2.982 -23.516 -3.914 1 93.88 263 ILE B O 1
ATOM 4267 N N . GLN B 1 264 ? 2.832 -24.547 -5.918 1 92.94 264 GLN B N 1
ATOM 4268 C CA . GLN B 1 264 ? 1.655 -25.312 -5.523 1 92.94 264 GLN B CA 1
ATOM 4269 C C . GLN B 1 264 ? 1.955 -26.203 -4.324 1 92.94 264 GLN B C 1
ATOM 4271 O O . GLN B 1 264 ? 1.177 -26.25 -3.367 1 92.94 264 GLN B O 1
ATOM 4276 N N . ARG B 1 265 ? 3.061 -26.906 -4.359 1 92.19 265 ARG B N 1
ATOM 4277 C CA . ARG B 1 265 ? 3.438 -27.859 -3.324 1 92.19 265 ARG B CA 1
ATOM 4278 C C . ARG B 1 265 ? 3.605 -27.172 -1.975 1 92.19 265 ARG B C 1
ATOM 4280 O O . ARG B 1 265 ? 3.27 -27.75 -0.935 1 92.19 265 ARG B O 1
ATOM 4287 N N . TYR B 1 266 ? 4.059 -25.922 -1.995 1 94.5 266 TYR B N 1
ATOM 4288 C CA . TYR B 1 266 ? 4.195 -25.188 -0.746 1 94.5 266 TYR B CA 1
ATOM 4289 C C . TYR B 1 266 ? 2.873 -25.141 0.009 1 94.5 266 TYR B C 1
ATOM 4291 O O . TYR B 1 266 ? 2.83 -25.391 1.216 1 94.5 266 TYR B O 1
ATOM 4299 N N . PHE B 1 267 ? 1.814 -24.891 -0.634 1 93.5 267 PHE B N 1
ATOM 4300 C CA . PHE B 1 267 ? 0.527 -24.688 0.018 1 93.5 267 PHE B CA 1
ATOM 4301 C C . PHE B 1 267 ? -0.177 -26.016 0.265 1 93.5 267 PHE B C 1
ATOM 4303 O O . PHE B 1 267 ? -1.118 -26.094 1.057 1 93.5 267 PHE B O 1
ATOM 4310 N N . ASP B 1 268 ? 0.321 -27.062 -0.442 1 91.19 268 ASP B N 1
ATOM 4311 C CA . ASP B 1 268 ? -0.159 -28.406 -0.128 1 91.19 268 ASP B CA 1
ATOM 4312 C C . ASP B 1 268 ? 0.384 -28.875 1.217 1 91.19 268 ASP B C 1
ATOM 4314 O O . ASP B 1 268 ? -0.268 -29.656 1.914 1 91.19 268 ASP B O 1
ATOM 4318 N N . THR B 1 269 ? 1.538 -28.406 1.521 1 90.5 269 THR B N 1
ATOM 4319 C CA . THR B 1 269 ? 2.236 -28.938 2.688 1 90.5 269 THR B CA 1
ATOM 4320 C C . THR B 1 269 ? 2.092 -27.984 3.877 1 90.5 269 THR B C 1
ATOM 4322 O O . THR B 1 269 ? 2.379 -28.375 5.016 1 90.5 269 THR B O 1
ATOM 4325 N N . HIS B 1 270 ? 1.738 -26.766 3.637 1 83.81 270 HIS B N 1
ATOM 4326 C CA . HIS B 1 270 ? 1.575 -25.797 4.707 1 83.81 270 HIS B CA 1
ATOM 4327 C C . HIS B 1 270 ? 0.114 -25.391 4.863 1 83.81 270 HIS B C 1
ATOM 4329 O O . HIS B 1 270 ? -0.556 -25.062 3.879 1 83.81 270 HIS B O 1
ATOM 4335 N N . GLN B 1 271 ? -0.531 -25.766 5.941 1 72.5 271 GLN B N 1
ATOM 4336 C CA . GLN B 1 271 ? -1.918 -25.391 6.203 1 72.5 271 GLN B CA 1
ATOM 4337 C C . GLN B 1 271 ? -2.045 -23.906 6.492 1 72.5 271 GLN B C 1
ATOM 4339 O O . GLN B 1 271 ? -1.243 -23.344 7.242 1 72.5 271 GLN B O 1
ATOM 4344 N N . PHE B 1 272 ? -2.859 -23.266 5.598 1 73.81 272 PHE B N 1
ATOM 4345 C CA . PHE B 1 272 ? -3.168 -21.844 5.797 1 73.81 272 PHE B CA 1
ATOM 4346 C C . PHE B 1 272 ? -4.441 -21.688 6.613 1 73.81 272 PHE B C 1
ATOM 4348 O O . PHE B 1 272 ? -5.41 -22.422 6.422 1 73.81 272 PHE B O 1
#

Foldseek 3Di:
DDLVVVVVVCVVVCVVVVHNQFPPDPPDTDGDPVVLVVVLVVVVVVVVVVVVVVVVVVPPDDVPDEAEEEEWDVLQVVLCVLLVVPDDPPHHYHYYYAHPVVQLVCQLVVVHFKYKYKDDPVCVVVQVVGLKDKDFLDKFWKWKKAAPVPDDPDPDAPLNQQLPAEEEDEGCGDDCVVLVRQCVFQPPSSVRHDYYYDNDPLVVLQCRNVGRHMYMDGPVSVVVVDDPVSNMDIGDNPPGRGDMMTIMMMHRNPRPDVSSVSSSVSSVVDPD/DDLVVVVVVCVVVCVVVVHNQFPPDPPDTDGDPVVLVVVLVVVVCVVVVVVVVVVVVVVPDPVPDEAEEEEWDVLQVVLCVLLVVPDDPPHHYHYYYAHPVVQLVCQLVVVHFKYKYKDDPVCVVVQVVGLKDKDFLDKFWKWKKAAPVPDDPDPDAPLNQQLVAEEEDEGCGDDCVVLVLQCVFQPPSSVRHDYYYDNDPLVVLQCRNVGRHMYMDGPVSVVVVDDPVSNMDIGDNPPGRGDMMTIMMMHRNPRPDVSSVSSSVSSVVDPD

InterPro domains:
  IPR000847 LysR, HTH, N-terminal domain [PF00126] (1-36)
  IPR000847 LysR, HTH, N-terminal domain [PS50931] (1-32)
  IPR005119 LysR, substrate-binding [PF03466] (98-261)
  IPR036388 Winged helix-like DNA-binding domain superfamily [G3DSA:1.10.10.10] (1-67)
  IPR036390 Winged helix DNA-binding domain superfamily [SSF46785] (1-60)

Radius of gyration: 23.64 Å; Cα contacts (8 Å, |Δi|>4): 914; chains: 2; bounding box: 59×61×64 Å

Solvent-accessible surface area (backbone atoms only — not comparable to full-atom values): 29826 Å² total; per-residue (Å²): 120,57,82,62,53,49,53,48,26,51,45,31,56,12,53,73,71,70,37,64,24,53,48,72,58,90,92,51,90,39,73,22,75,56,28,53,50,48,52,52,47,51,55,46,48,52,53,45,51,55,56,43,48,56,51,49,65,69,44,70,60,86,81,65,79,67,48,30,39,35,19,35,47,70,65,38,41,51,54,48,49,60,35,56,69,72,43,66,88,82,64,47,70,43,78,45,77,36,38,62,71,55,45,53,51,33,20,67,69,63,74,26,58,27,31,28,38,81,40,36,85,75,51,52,58,60,45,67,74,41,73,44,40,71,46,76,55,48,77,37,40,63,21,39,32,28,12,59,85,68,61,55,97,59,87,72,49,65,66,52,50,44,60,72,39,50,34,42,45,68,40,82,38,96,63,64,59,63,60,49,44,49,33,62,25,37,46,81,55,36,78,56,46,67,74,41,79,37,70,37,62,63,55,52,45,51,36,16,27,70,54,66,24,28,34,76,37,47,55,69,62,43,70,66,69,64,54,86,73,46,43,60,38,77,40,74,42,78,90,50,70,59,46,67,35,34,34,25,41,35,26,24,64,85,63,77,56,64,66,60,52,50,43,52,48,44,41,73,74,41,90,128,118,57,82,63,51,48,53,48,27,48,45,33,57,11,54,74,70,68,37,64,23,52,48,73,57,92,92,52,90,40,72,22,74,55,28,53,48,46,51,52,46,50,53,47,48,53,51,46,50,53,57,43,47,56,50,48,64,66,43,70,60,85,81,64,79,68,49,29,40,35,19,36,47,70,65,37,42,51,55,47,48,59,34,54,70,71,43,66,87,82,64,48,70,43,79,46,78,36,36,63,70,54,45,52,50,31,20,66,70,61,73,26,59,27,30,29,36,80,40,35,84,77,52,51,57,62,45,66,74,40,71,44,40,72,46,76,54,46,78,38,41,64,22,41,33,28,13,59,86,68,62,53,98,60,86,73,50,67,67,53,50,44,62,73,39,51,33,42,45,69,41,83,38,96,63,65,59,63,60,48,44,49,33,62,25,39,45,82,56,36,79,55,47,68,74,40,80,38,70,36,64,61,55,50,44,50,36,16,26,70,55,67,26,27,32,76,37,47,55,69,62,44,70,66,68,64,55,86,73,45,43,59,38,75,40,72,43,77,91,51,72,59,45,66,37,33,34,26,42,36,26,25,65,86,64,77,57,65,67,62,53,51,42,51,48,44,42,72,73,43,90,128

pLDDT: mean 74.9, std 20.11, range [28.14, 96.94]

Organism: Levilactobacillus brevis (strain ATCC 367 / BCRC 12310 / CIP 105137 / JCM 1170 / LMG 11437 / NCIMB 947 / NCTC 947) (NCBI:txid387344)

Secondary structure (DSSP, 8-state):
--HHHHHHHHHHHHHHHTS--EE--TT--EEPHHHHHHHHHHHHHHHHHHHHHHHHHGGGS-----EEEEESSHHHHHHHHHHHHTS-TT--EEEEE--HHHHHHHHHTTSSSEEEEEE-HHHHHHHHTTTEEEEEEEEE-EEEEE-GGG--SS---HHHHHHHS-EEEE-SS--SHHHHHHHHHSGGGGGG--EEEES-HHHHHHHHHTTS-BEEEETTGGGGT--GGG--EEEE-TTS-PPPEEEEEEEETT---HHHHHHHHHHHHS--/--HHHHHHHHHHHHHHHTS--EE--TT--EEPHHHHHHHHHHHHHHHHHHHHHHHHHGGGS-----EEEEESSHHHHHHHHHHHHTS-TT--EEEEE--HHHHHHHHHTTSSSEEEEEE-TTTHHHHHTTTEEEEEEEEE-EEEEE-GGG--SS---HHHHHHHS-EEEE-SS--SHHHHHHHHHSGGGGGG--EEEES-HHHHHHHHHTTS-BEEEETTGGGGT--GGG--EEEE-TTS-PPPEEEEEEEETT---HHHHHHHHHHHHS--